Protein AF-A0A2V6NKE5-F1 (afdb_monomer_lite)

pLDDT: mean 87.85, std 10.18, range [39.69, 98.44]

Structure (mmCIF, N/CA/C/O backbone):
data_AF-A0A2V6NKE5-F1
#
_entry.id   AF-A0A2V6NKE5-F1
#
loop_
_atom_site.group_PDB
_atom_site.id
_atom_site.type_symbol
_atom_site.label_atom_id
_atom_site.label_alt_id
_atom_site.label_comp_id
_atom_site.label_asym_id
_atom_site.label_entity_id
_atom_site.label_seq_id
_atom_site.pdbx_PDB_ins_code
_atom_site.Cartn_x
_atom_site.Cartn_y
_atom_site.Cartn_z
_atom_site.occupancy
_atom_site.B_iso_or_equiv
_atom_site.auth_seq_id
_atom_site.auth_comp_id
_atom_site.auth_asym_id
_atom_site.auth_atom_id
_atom_site.pdbx_PDB_model_num
ATOM 1 N N . ALA A 1 1 ? -13.909 -12.227 9.741 1.00 86.88 1 ALA A N 1
ATOM 2 C CA . ALA A 1 1 ? -13.977 -10.799 9.384 1.00 86.88 1 ALA A CA 1
ATOM 3 C C . ALA A 1 1 ? -12.825 -10.041 10.037 1.00 86.88 1 ALA A C 1
ATOM 5 O O . ALA A 1 1 ? -11.911 -9.719 9.303 1.00 86.88 1 ALA A O 1
ATOM 6 N N . ILE A 1 2 ? -12.777 -9.923 11.375 1.00 92.81 2 ILE A N 1
ATOM 7 C CA . ILE A 1 2 ? -11.718 -9.207 12.128 1.00 92.81 2 ILE A CA 1
ATOM 8 C C . ILE A 1 2 ? -10.295 -9.526 11.644 1.00 92.81 2 ILE A C 1
ATOM 10 O O . ILE A 1 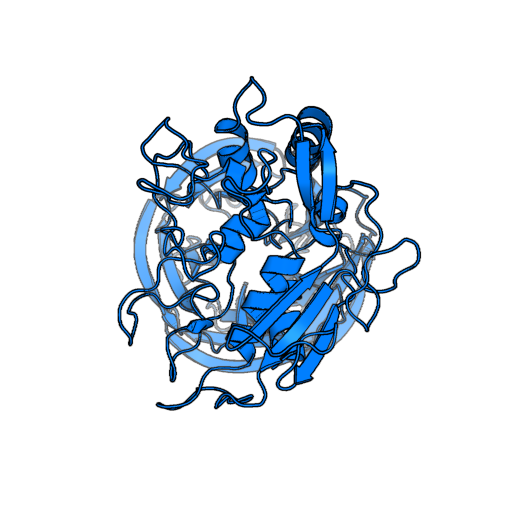2 ? -9.636 -8.656 11.098 1.00 92.81 2 ILE A O 1
ATOM 14 N N . ASN A 1 3 ? -9.848 -10.784 11.737 1.00 86.69 3 ASN A N 1
ATOM 15 C CA . ASN A 1 3 ? -8.477 -11.135 11.332 1.00 86.69 3 ASN A CA 1
ATOM 16 C C . ASN A 1 3 ? -8.177 -10.848 9.849 1.00 86.69 3 ASN A C 1
ATOM 18 O O . ASN A 1 3 ? -7.025 -10.642 9.500 1.00 86.69 3 ASN A O 1
ATOM 22 N N . ARG A 1 4 ? -9.193 -10.860 8.971 1.00 85.94 4 ARG A N 1
ATOM 23 C CA . ARG A 1 4 ? -9.000 -10.526 7.551 1.00 85.94 4 ARG A CA 1
ATOM 24 C C . ARG A 1 4 ? -8.847 -9.019 7.356 1.00 85.94 4 ARG A C 1
ATOM 26 O O . ARG A 1 4 ? -7.975 -8.634 6.597 1.00 85.94 4 ARG A O 1
ATOM 33 N N . ALA A 1 5 ? -9.639 -8.214 8.066 1.00 86.38 5 ALA A N 1
ATOM 34 C CA . ALA A 1 5 ? -9.490 -6.762 8.091 1.00 86.38 5 ALA A CA 1
ATOM 35 C C . ALA A 1 5 ? -8.098 -6.370 8.610 1.00 86.38 5 ALA A C 1
ATOM 37 O O . ALA A 1 5 ? -7.357 -5.693 7.911 1.00 86.38 5 ALA A O 1
ATOM 38 N N . ILE A 1 6 ? -7.687 -6.899 9.771 1.00 84.00 6 ILE A N 1
ATOM 39 C CA . ILE A 1 6 ? -6.354 -6.650 10.351 1.00 84.00 6 ILE A CA 1
ATOM 40 C C . ILE A 1 6 ? -5.241 -7.003 9.356 1.00 84.00 6 ILE A C 1
ATOM 42 O O . ILE A 1 6 ? -4.371 -6.179 9.095 1.00 84.00 6 ILE A O 1
ATOM 46 N N . ALA A 1 7 ? -5.310 -8.185 8.734 1.00 73.38 7 ALA A N 1
ATOM 47 C CA . ALA A 1 7 ? -4.312 -8.610 7.755 1.00 73.38 7 ALA A CA 1
ATOM 48 C C . ALA A 1 7 ? -4.237 -7.692 6.520 1.00 73.38 7 ALA A C 1
ATOM 50 O O . ALA A 1 7 ? -3.188 -7.617 5.882 1.00 73.38 7 ALA A O 1
ATOM 51 N N . ILE A 1 8 ? -5.327 -7.003 6.160 1.00 76.25 8 ILE A N 1
ATOM 52 C CA . ILE A 1 8 ? -5.303 -6.003 5.090 1.00 76.25 8 ILE A CA 1
ATOM 53 C C . ILE A 1 8 ? -4.469 -4.802 5.541 1.00 76.25 8 ILE A C 1
ATOM 55 O O . ILE A 1 8 ? -3.487 -4.504 4.863 1.00 76.25 8 ILE A O 1
ATOM 59 N N . PHE A 1 9 ? -4.774 -4.184 6.688 1.00 86.75 9 PHE A N 1
ATOM 60 C CA . PHE A 1 9 ? -3.999 -3.053 7.223 1.00 86.75 9 PHE A CA 1
ATOM 61 C C . PHE A 1 9 ? -2.513 -3.397 7.396 1.00 86.75 9 PHE A C 1
ATOM 63 O O . PHE A 1 9 ? -1.658 -2.679 6.881 1.00 86.75 9 PHE A O 1
ATOM 70 N N . GLU A 1 10 ? -2.198 -4.544 8.006 1.00 81.12 10 GLU A N 1
ATOM 71 C CA . GLU A 1 10 ? -0.815 -5.021 8.193 1.00 81.12 10 GLU A CA 1
ATOM 72 C C . GLU A 1 10 ? -0.072 -5.264 6.866 1.00 81.12 10 GLU A C 1
ATOM 74 O O . GLU A 1 10 ? 1.155 -5.244 6.820 1.00 81.12 10 GLU A O 1
ATOM 79 N N . SER A 1 11 ? -0.797 -5.508 5.769 1.00 71.50 11 SER A N 1
ATOM 80 C CA . SER A 1 11 ? -0.205 -5.666 4.433 1.00 71.50 11 SER A CA 1
ATOM 81 C C . SER A 1 11 ? -0.061 -4.355 3.656 1.00 71.50 11 SER A C 1
ATOM 83 O O . SER A 1 11 ? 0.621 -4.327 2.623 1.00 71.50 11 SER A O 1
ATOM 85 N N . LEU A 1 12 ? -0.762 -3.307 4.092 1.00 75.00 12 LEU A N 1
ATOM 86 C CA . LEU A 1 12 ? -0.821 -2.013 3.424 1.00 75.00 12 LEU A CA 1
ATOM 87 C C . LEU A 1 12 ? 0.135 -1.002 4.024 1.00 75.00 12 LEU A C 1
ATOM 89 O O . LEU A 1 12 ? 0.633 -0.192 3.253 1.00 75.00 12 LEU A O 1
ATOM 93 N N . PHE A 1 13 ? 0.392 -1.062 5.329 1.00 83.88 13 PHE A N 1
ATOM 94 C CA . PHE A 1 13 ? 1.182 -0.075 6.061 1.00 83.88 13 PHE A CA 1
ATOM 95 C C . PHE A 1 13 ? 2.433 -0.707 6.673 1.00 83.88 13 PHE A C 1
ATOM 97 O O . PHE A 1 13 ? 2.442 -1.888 7.025 1.00 83.88 13 PHE A O 1
ATOM 104 N N . SER A 1 14 ? 3.521 0.058 6.732 1.00 79.00 14 SER A N 1
ATOM 105 C CA . SER A 1 14 ? 4.843 -0.414 7.167 1.00 79.00 14 SER A CA 1
ATOM 106 C C . SER A 1 14 ? 5.221 0.012 8.585 1.00 79.00 14 SER A C 1
ATOM 108 O O . SER A 1 14 ? 6.237 -0.452 9.121 1.00 79.00 14 SER A O 1
ATOM 110 N N . ASP A 1 15 ? 4.380 0.835 9.207 1.00 83.19 15 ASP A N 1
ATOM 111 C CA . ASP A 1 15 ? 4.532 1.338 10.563 1.00 83.19 15 ASP A CA 1
ATOM 112 C C . ASP A 1 15 ? 4.634 0.199 11.567 1.00 83.19 15 ASP A C 1
ATOM 114 O O . ASP A 1 15 ? 3.792 -0.698 11.651 1.00 83.19 15 ASP A O 1
ATOM 118 N N . ARG A 1 16 ? 5.672 0.247 12.401 1.00 77.56 16 ARG A N 1
ATOM 119 C CA . ARG A 1 16 ? 5.875 -0.743 13.466 1.00 77.56 16 ARG A CA 1
ATOM 120 C C . ARG A 1 16 ? 5.116 -0.345 14.722 1.00 77.56 16 ARG A C 1
ATOM 122 O O . ARG A 1 16 ? 5.714 -0.170 15.785 1.00 77.56 16 ARG A O 1
ATOM 129 N N . LEU A 1 17 ? 3.801 -0.215 14.592 1.00 86.19 17 LEU A N 1
ATOM 130 C CA . LEU A 1 17 ? 2.913 0.134 15.689 1.00 86.19 17 LEU A CA 1
ATOM 131 C C . LEU A 1 17 ? 2.082 -1.066 16.148 1.00 86.19 17 LEU A C 1
ATOM 133 O O . LEU A 1 17 ? 1.668 -1.905 15.357 1.00 86.19 17 LEU A O 1
ATOM 137 N N . THR A 1 18 ? 1.788 -1.128 17.444 1.00 92.31 18 THR A N 1
ATOM 138 C CA . THR A 1 18 ? 0.683 -1.946 17.956 1.00 92.31 18 THR A CA 1
ATOM 139 C C . THR A 1 18 ? -0.496 -1.031 18.260 1.00 92.31 18 THR A C 1
ATOM 141 O O . THR A 1 18 ? -0.333 -0.047 18.986 1.00 92.31 18 THR A O 1
ATOM 144 N N . ILE A 1 19 ? -1.671 -1.372 17.725 1.00 97.06 19 ILE A N 1
ATOM 145 C CA . ILE A 1 19 ? -2.940 -0.687 17.997 1.00 97.06 19 ILE A CA 1
ATOM 146 C C . ILE A 1 19 ? -3.881 -1.675 18.702 1.00 97.06 19 ILE A C 1
ATOM 148 O O . ILE A 1 19 ? -4.521 -2.487 18.026 1.00 97.06 19 ILE A O 1
ATOM 152 N N . PRO A 1 20 ? -3.950 -1.717 20.049 1.00 97.69 20 PRO A N 1
ATOM 153 C CA . PRO A 1 20 ? -4.869 -2.618 20.727 1.00 97.69 20 PRO A CA 1
ATOM 154 C C . PRO A 1 20 ? -6.319 -2.147 20.568 1.00 97.69 20 PRO A C 1
ATOM 156 O O . PRO A 1 20 ? -6.712 -1.108 21.098 1.00 97.69 20 PRO A O 1
ATOM 159 N N . ILE A 1 21 ? -7.131 -2.953 19.883 1.00 98.44 21 ILE A N 1
ATOM 160 C CA . ILE A 1 21 ? -8.555 -2.685 19.650 1.00 98.44 21 ILE A CA 1
ATOM 161 C C . ILE A 1 21 ? -9.403 -3.756 20.334 1.00 98.44 21 ILE A C 1
ATOM 163 O O . ILE A 1 21 ? -9.176 -4.958 20.161 1.00 98.44 21 ILE A O 1
ATOM 167 N N . LEU A 1 22 ? -10.412 -3.328 21.093 1.00 98.31 22 LEU A N 1
ATOM 168 C CA . LEU A 1 22 ? -11.413 -4.229 21.659 1.00 98.31 22 LEU A CA 1
ATOM 169 C C . LEU A 1 22 ? -12.600 -4.377 20.699 1.00 98.31 22 LEU A C 1
ATOM 171 O O . LEU A 1 22 ? -13.358 -3.436 20.490 1.00 98.31 22 LEU A O 1
ATOM 175 N N . PHE A 1 23 ? -12.817 -5.580 20.171 1.00 98.19 23 PHE A N 1
ATOM 176 C CA . PHE A 1 23 ? -13.960 -5.863 19.298 1.00 98.19 23 PHE A CA 1
ATOM 177 C C . PHE A 1 23 ? -15.178 -6.360 20.081 1.00 98.19 23 PHE A C 1
ATOM 179 O O . PHE A 1 23 ? -15.074 -7.239 20.942 1.00 98.19 23 PHE A O 1
ATOM 186 N N . ARG A 1 24 ? -16.357 -5.836 19.742 1.00 97.69 24 ARG A N 1
ATOM 187 C CA . ARG A 1 24 ? -17.648 -6.150 20.364 1.00 97.69 24 ARG A CA 1
ATOM 188 C C . ARG A 1 24 ? -18.701 -6.434 19.289 1.00 97.69 24 ARG A C 1
ATOM 190 O O . ARG A 1 24 ? -18.679 -5.861 18.204 1.00 97.69 24 ARG A O 1
ATOM 197 N N . TYR A 1 25 ? -19.650 -7.311 19.611 1.00 97.12 25 TYR A N 1
ATOM 198 C CA . TYR A 1 25 ? -20.844 -7.571 18.801 1.00 97.12 25 TYR A CA 1
ATOM 199 C C . TYR A 1 25 ? -22.067 -7.479 19.709 1.00 97.12 25 TYR A C 1
ATOM 201 O O . TYR A 1 25 ? -22.295 -8.350 20.551 1.00 97.12 25 TYR A O 1
ATOM 209 N N . SER A 1 26 ? -22.786 -6.365 19.629 1.00 97.06 26 SER A N 1
ATOM 210 C CA . SER A 1 26 ? -23.726 -5.930 20.666 1.00 97.06 26 SER A CA 1
ATOM 211 C C . SER A 1 26 ? -24.742 -4.959 20.078 1.00 97.06 26 SER A C 1
ATOM 213 O O . SER A 1 26 ? -24.429 -4.274 19.121 1.00 97.06 26 SER A O 1
ATOM 215 N N . THR A 1 27 ? -25.927 -4.832 20.674 1.00 96.88 27 THR A N 1
ATOM 216 C CA . THR A 1 27 ? -26.879 -3.750 20.344 1.00 96.88 27 THR A CA 1
ATOM 217 C C . THR A 1 27 ? -26.595 -2.465 21.136 1.00 96.88 27 THR A C 1
ATOM 219 O O . THR A 1 27 ? -27.426 -1.557 21.183 1.00 96.88 27 THR A O 1
ATOM 222 N N . LYS A 1 28 ? -25.479 -2.432 21.873 1.00 96.56 28 LYS A N 1
ATOM 223 C CA . LYS A 1 28 ? -25.107 -1.371 22.813 1.00 96.56 28 LYS A CA 1
ATOM 224 C C . LYS A 1 28 ? -23.633 -0.982 22.702 1.00 96.56 28 LYS A C 1
ATOM 226 O O . LYS A 1 28 ? -22.788 -1.882 22.609 1.00 96.56 28 LYS A O 1
ATOM 231 N N . GLY A 1 29 ? -23.346 0.313 22.838 1.00 94.81 29 GLY A N 1
ATOM 232 C CA . GLY A 1 29 ? -22.008 0.898 22.988 1.00 94.81 29 GLY A CA 1
ATOM 233 C C . GLY A 1 29 ? -21.291 0.416 24.253 1.00 94.81 29 GLY A C 1
ATOM 234 O O . GLY A 1 29 ? -21.854 -0.362 25.043 1.00 94.81 29 GLY A O 1
ATOM 235 N N . ALA A 1 30 ? -20.014 0.760 24.412 1.00 94.38 30 ALA A N 1
ATOM 236 C CA . ALA A 1 30 ? -19.178 0.281 25.517 1.00 94.38 30 ALA A CA 1
ATOM 237 C C . ALA A 1 30 ? -19.674 0.782 26.879 1.00 94.38 30 ALA A C 1
ATOM 239 O O . ALA A 1 30 ? -19.600 0.048 27.869 1.00 94.38 30 ALA A O 1
ATOM 240 N N . ASP A 1 31 ? -20.291 1.960 26.892 1.00 94.12 31 ASP A N 1
ATOM 241 C CA . ASP A 1 31 ? -20.967 2.568 28.041 1.00 94.12 31 ASP A CA 1
ATOM 242 C C . ASP A 1 31 ? -22.332 1.923 28.386 1.00 94.12 31 ASP A C 1
ATOM 244 O O . ASP A 1 31 ? -22.917 2.192 29.438 1.00 94.12 31 ASP A O 1
ATOM 248 N N . GLY A 1 32 ? -22.847 1.040 27.522 1.00 94.19 32 GLY A N 1
ATOM 249 C CA . GLY A 1 32 ? -24.130 0.354 27.681 1.00 94.19 32 GLY A CA 1
ATOM 250 C C . GLY A 1 32 ? -25.349 1.089 27.106 1.00 94.19 32 GLY A C 1
ATOM 251 O O . GLY A 1 32 ? -26.474 0.576 27.253 1.00 94.19 32 GLY A O 1
ATOM 252 N N . SER A 1 33 ? -25.151 2.236 26.453 1.00 94.69 33 SER A N 1
ATOM 253 C CA . SER A 1 33 ? -26.173 2.952 25.681 1.00 94.69 33 SER A CA 1
ATOM 254 C C . SER A 1 33 ? -26.515 2.209 24.376 1.00 94.69 33 SER A C 1
ATOM 256 O O . SER A 1 33 ? -25.712 1.400 23.911 1.00 94.69 33 SER A O 1
ATOM 258 N N . PRO A 1 34 ? -27.721 2.372 23.797 1.00 95.19 34 PRO A N 1
ATOM 259 C CA . PRO A 1 34 ? -28.049 1.791 22.491 1.00 95.19 34 PRO A CA 1
ATOM 260 C C . PRO A 1 34 ? -27.143 2.337 21.380 1.00 95.19 34 PRO A C 1
ATOM 262 O O . PRO A 1 34 ? -26.868 3.532 21.362 1.00 95.19 34 PRO A O 1
ATOM 265 N N . LEU A 1 35 ? -26.736 1.484 20.436 1.00 91.94 35 LEU A N 1
ATOM 266 C CA . LEU A 1 35 ? -25.986 1.936 19.258 1.00 91.94 35 LEU A CA 1
ATOM 267 C C . LEU A 1 35 ? -26.864 2.793 18.337 1.00 91.94 35 LEU A C 1
ATOM 269 O O . LEU A 1 35 ? -28.033 2.470 18.114 1.00 91.94 35 LEU A O 1
ATOM 273 N N . GLY A 1 36 ? -26.281 3.867 17.796 1.00 81.75 36 GLY A N 1
ATOM 274 C CA . GLY A 1 36 ? -26.942 4.773 16.850 1.00 81.75 36 GLY A CA 1
ATOM 275 C C . GLY A 1 36 ? -26.840 4.352 15.379 1.00 81.75 36 GLY A C 1
ATOM 276 O O . GLY A 1 36 ? -27.619 4.841 14.566 1.00 81.75 36 GLY A O 1
ATOM 277 N N . GLY A 1 37 ? -25.922 3.439 15.048 1.00 87.94 37 GLY A N 1
ATOM 278 C CA . GLY A 1 37 ? -25.640 2.984 13.685 1.00 87.94 37 GLY A CA 1
ATOM 279 C C . GLY A 1 37 ? -25.481 1.466 13.575 1.00 87.94 37 GLY A C 1
ATOM 280 O O . GLY A 1 37 ? -25.721 0.720 14.531 1.00 87.94 37 GLY A O 1
ATOM 281 N N . VAL A 1 38 ? -25.078 1.008 12.388 1.00 92.94 38 VAL A N 1
ATOM 282 C CA . VAL A 1 38 ? -24.809 -0.418 12.118 1.00 92.94 38 VAL A CA 1
ATOM 283 C C . VAL A 1 38 ? -23.477 -0.884 12.717 1.00 92.94 38 VAL A C 1
ATOM 285 O O . VAL A 1 38 ? -23.279 -2.073 12.975 1.00 92.94 38 VAL A O 1
ATOM 288 N N . SER A 1 39 ? -22.579 0.054 12.982 1.00 93.62 39 SER A N 1
ATOM 289 C CA . SER A 1 39 ? -21.314 -0.127 13.679 1.00 93.62 39 SER A CA 1
ATOM 290 C C . SER A 1 39 ? -20.897 1.198 14.327 1.00 93.62 39 SER A C 1
ATOM 292 O O . SER A 1 39 ? -21.574 2.211 14.135 1.00 93.62 39 SER A O 1
ATOM 294 N N . GLN A 1 40 ? -19.911 1.144 15.222 1.00 93.44 40 GLN A N 1
ATOM 295 C CA . GLN A 1 40 ? -19.399 2.305 15.945 1.00 93.44 40 GLN A CA 1
ATOM 296 C C . GLN A 1 40 ? -17.964 2.064 16.421 1.00 93.44 40 GLN A C 1
ATOM 298 O O . GLN A 1 40 ? -17.669 1.000 16.992 1.00 93.44 40 GLN A O 1
ATOM 303 N N . SER A 1 41 ? -17.138 3.097 16.303 1.00 94.31 41 SER A N 1
ATOM 304 C CA . SER A 1 41 ? -15.835 3.222 16.923 1.00 94.31 41 SER A CA 1
ATOM 305 C C . SER A 1 41 ? -15.921 4.123 18.165 1.00 94.31 41 SER A C 1
ATOM 307 O O . SER A 1 41 ? -16.665 5.103 18.237 1.00 94.31 41 SER A O 1
ATOM 309 N N . GLU A 1 42 ? -15.198 3.753 19.218 1.00 95.06 42 GLU A N 1
ATOM 310 C CA . GLU A 1 42 ? -15.021 4.582 20.413 1.00 95.06 42 GLU A CA 1
ATOM 311 C C . GLU A 1 42 ? -13.531 4.615 20.741 1.00 95.06 42 GLU A C 1
ATOM 313 O O . GLU A 1 42 ? -12.929 3.563 20.957 1.00 95.06 42 GLU A O 1
ATOM 318 N N . PHE A 1 43 ? -12.920 5.794 20.803 1.00 95.12 43 PHE A N 1
ATOM 319 C CA . PHE A 1 43 ? -11.491 5.936 21.079 1.00 95.12 43 PHE A CA 1
ATOM 320 C C . PHE A 1 43 ? -11.185 7.191 21.894 1.00 95.12 43 PHE A C 1
ATOM 322 O O . PHE A 1 43 ? -11.964 8.143 21.959 1.00 95.12 43 PHE A O 1
ATOM 329 N N . ALA A 1 44 ? -10.032 7.175 22.559 1.00 92.56 44 ALA A N 1
ATOM 330 C CA . ALA A 1 44 ? -9.531 8.342 23.268 1.00 92.56 44 ALA A CA 1
ATOM 331 C C . ALA A 1 44 ? -8.861 9.308 22.289 1.00 92.56 44 ALA A C 1
ATOM 333 O O . ALA A 1 44 ? -8.063 8.891 21.444 1.00 92.56 44 ALA A O 1
ATOM 334 N N . VAL A 1 45 ? -9.137 10.598 22.466 1.00 91.94 45 VAL A N 1
ATOM 335 C CA . VAL A 1 45 ? -8.475 11.668 21.723 1.00 91.94 45 VAL A CA 1
ATOM 336 C C . VAL A 1 45 ? -7.544 12.476 22.617 1.00 91.94 45 VAL A C 1
ATOM 338 O O . VAL A 1 45 ? -7.790 12.649 23.813 1.00 91.94 45 VAL A O 1
ATOM 341 N N . ILE A 1 46 ? -6.460 12.965 22.028 1.00 93.62 46 ILE A N 1
ATOM 342 C CA . ILE A 1 46 ? -5.409 13.738 22.684 1.00 93.62 46 ILE A CA 1
ATOM 343 C C . ILE A 1 46 ? -5.214 15.021 21.876 1.00 93.62 46 ILE A C 1
ATOM 345 O O . ILE A 1 46 ? -5.207 14.999 20.649 1.00 93.62 46 ILE A O 1
ATOM 349 N N . SER A 1 47 ? -5.084 16.156 22.556 1.00 94.19 47 SER A N 1
ATOM 350 C CA . SER A 1 47 ? -4.894 17.450 21.897 1.00 94.19 47 SER A CA 1
ATOM 351 C C . SER A 1 47 ? -3.422 17.835 21.886 1.00 94.19 47 SER A C 1
ATOM 353 O O . SER A 1 47 ? -2.784 17.871 22.938 1.00 94.19 47 SER A O 1
ATOM 355 N N . PHE A 1 48 ? -2.917 18.195 20.711 1.00 96.31 48 PHE A N 1
ATOM 356 C CA . PHE A 1 48 ? -1.606 18.815 20.528 1.00 96.31 48 PHE A CA 1
ATOM 357 C C . PHE A 1 48 ? -1.777 20.208 19.956 1.00 96.31 48 PHE A C 1
ATOM 359 O O . PHE A 1 48 ? -2.714 20.455 19.194 1.00 96.31 48 PHE A O 1
ATOM 366 N N . THR A 1 49 ? -0.861 21.124 20.266 1.00 96.81 49 THR A N 1
ATOM 367 C CA . THR A 1 49 ? -0.873 22.416 19.575 1.00 96.81 49 THR A CA 1
ATOM 368 C C . THR A 1 49 ? -0.695 22.194 18.073 1.00 96.81 49 THR A C 1
ATOM 370 O O . THR A 1 49 ? -0.017 21.251 17.652 1.00 96.81 49 THR A O 1
ATOM 373 N N . TRP A 1 50 ? -1.263 23.081 17.252 1.00 95.12 50 TRP A N 1
ATOM 374 C CA . TRP A 1 50 ? -1.111 23.015 15.793 1.00 95.12 50 TRP A CA 1
ATOM 375 C C . TRP A 1 50 ? 0.345 22.777 15.370 1.00 95.12 50 TRP A C 1
ATOM 377 O O . TRP A 1 50 ? 0.637 21.896 14.569 1.00 95.12 50 TRP A O 1
ATOM 387 N N . SER A 1 51 ? 1.278 23.538 15.945 1.00 95.81 51 SER A N 1
ATOM 388 C CA . SER A 1 51 ? 2.696 23.443 15.599 1.00 95.81 51 SER A CA 1
ATOM 389 C C . SER A 1 51 ? 3.319 22.101 15.980 1.00 95.81 51 SER A C 1
ATOM 391 O O . SER A 1 51 ? 4.134 21.593 15.219 1.00 95.81 51 SER A O 1
ATOM 393 N N . GLU A 1 52 ? 2.973 21.524 17.133 1.00 96.88 52 GLU A N 1
ATOM 394 C CA . GLU A 1 52 ? 3.493 20.211 17.544 1.00 96.88 52 GLU A CA 1
ATOM 395 C C . GLU A 1 52 ? 3.039 19.120 16.577 1.00 96.88 52 GLU A C 1
ATOM 397 O O . GLU A 1 52 ? 3.877 18.385 16.056 1.00 96.88 52 GLU A O 1
ATOM 402 N N . TYR A 1 53 ? 1.738 19.075 16.279 1.00 96.38 53 TYR A N 1
ATOM 403 C CA . TYR A 1 53 ? 1.176 18.076 15.376 1.00 96.38 53 TYR A CA 1
ATOM 404 C C . TYR A 1 53 ? 1.731 18.207 13.956 1.00 96.38 53 TYR A C 1
ATOM 406 O O . TYR A 1 53 ? 2.240 17.241 13.396 1.00 96.38 53 TYR A O 1
ATOM 414 N N . ILE A 1 54 ? 1.696 19.413 13.380 1.00 96.75 54 ILE A N 1
ATOM 415 C CA . ILE A 1 54 ? 2.162 19.634 12.006 1.00 96.75 54 ILE A CA 1
ATOM 416 C C . ILE A 1 54 ? 3.657 19.343 11.871 1.00 96.75 54 ILE A C 1
ATOM 418 O O . ILE A 1 54 ? 4.070 18.789 10.857 1.00 96.75 54 ILE A O 1
ATOM 422 N N . ASN A 1 55 ? 4.478 19.680 12.870 1.00 94.75 55 ASN A N 1
ATOM 423 C CA . ASN A 1 55 ? 5.903 19.353 12.825 1.00 94.75 55 ASN A CA 1
ATOM 424 C C . ASN A 1 55 ? 6.145 17.839 12.855 1.00 94.75 55 ASN A C 1
ATOM 426 O O . ASN A 1 55 ? 7.021 17.375 12.130 1.00 94.75 55 ASN A O 1
ATOM 430 N N . ALA A 1 56 ? 5.385 17.091 13.659 1.00 94.50 56 ALA A N 1
ATOM 431 C CA . ALA A 1 56 ? 5.463 15.634 13.706 1.00 94.50 56 ALA A CA 1
ATOM 432 C C . ALA A 1 56 ? 5.013 15.006 12.377 1.00 94.50 56 ALA A C 1
ATOM 434 O O . ALA A 1 56 ? 5.788 14.285 11.760 1.00 94.50 56 ALA A O 1
ATOM 435 N N . LEU A 1 57 ? 3.844 15.398 11.859 1.00 95.50 57 LEU A N 1
ATOM 436 C CA . LEU A 1 57 ? 3.319 14.920 10.573 1.00 95.50 57 LEU A CA 1
ATOM 437 C C . LEU A 1 57 ? 4.276 15.203 9.398 1.00 95.50 57 LEU A C 1
ATOM 439 O O . LEU A 1 57 ? 4.485 14.377 8.513 1.00 95.50 57 LEU A O 1
ATOM 443 N N . VAL A 1 58 ? 4.899 16.384 9.386 1.00 90.25 58 VAL A N 1
ATOM 444 C CA . VAL A 1 58 ? 5.883 16.767 8.361 1.00 90.25 58 VAL A CA 1
ATOM 445 C C . VAL A 1 58 ? 7.200 16.000 8.492 1.00 90.25 58 VAL A C 1
ATOM 447 O O . VAL A 1 58 ? 7.877 15.788 7.482 1.00 90.25 58 VAL A O 1
ATOM 450 N N . ALA A 1 59 ? 7.606 15.660 9.716 1.00 80.88 59 ALA A N 1
ATOM 451 C CA . ALA A 1 59 ? 8.807 14.869 9.967 1.00 80.88 59 ALA A CA 1
ATOM 452 C C . ALA A 1 59 ? 8.616 13.403 9.566 1.00 80.88 59 ALA A C 1
ATOM 454 O O . ALA A 1 59 ? 9.580 12.775 9.135 1.00 80.88 59 ALA A O 1
ATOM 455 N N . ASP A 1 60 ? 7.387 12.915 9.693 1.00 86.69 60 ASP A N 1
ATOM 456 C CA . ASP A 1 60 ? 6.978 11.563 9.345 1.00 86.69 60 ASP A CA 1
ATOM 457 C C . ASP A 1 60 ? 6.846 11.349 7.828 1.00 86.69 60 ASP A C 1
ATOM 459 O O . ASP A 1 60 ? 7.252 10.320 7.325 1.00 86.69 60 ASP A O 1
ATOM 463 N N . SER A 1 61 ? 6.423 12.370 7.072 1.00 80.56 61 SER A N 1
ATOM 464 C CA . SER A 1 61 ? 6.204 12.317 5.612 1.00 80.56 61 SER A CA 1
ATOM 465 C C . SER A 1 61 ? 7.283 11.556 4.802 1.00 80.56 61 SER A C 1
ATOM 467 O O . SER A 1 61 ? 8.362 12.106 4.526 1.00 80.56 61 SER A O 1
ATOM 469 N N . THR A 1 62 ? 6.971 10.351 4.310 1.00 71.12 62 THR A N 1
ATOM 470 C CA . THR A 1 62 ? 7.883 9.527 3.488 1.00 71.12 62 THR A CA 1
ATOM 471 C C . THR A 1 62 ? 7.385 9.288 2.061 1.00 71.12 62 THR A C 1
ATOM 473 O O . THR A 1 62 ? 8.188 9.109 1.131 1.00 71.12 62 THR A O 1
ATOM 476 N N . SER A 1 63 ? 6.071 9.320 1.863 1.00 69.75 63 SER A N 1
ATOM 477 C CA . SER A 1 63 ? 5.384 8.980 0.634 1.00 69.75 63 SER A CA 1
ATOM 478 C C . SER A 1 63 ? 5.203 10.193 -0.275 1.00 69.75 63 SER A C 1
ATOM 480 O O . SER A 1 63 ? 5.372 11.365 0.075 1.00 69.75 63 SER A O 1
ATOM 482 N N . SER A 1 64 ? 4.839 9.924 -1.524 1.00 70.06 64 SER A N 1
ATOM 483 C CA . SER A 1 64 ? 4.530 11.005 -2.443 1.00 70.06 64 SER A CA 1
ATOM 484 C C . SER A 1 64 ? 3.202 11.703 -2.189 1.00 70.06 64 SER A C 1
ATOM 486 O O . SER A 1 64 ? 3.051 12.869 -2.574 1.00 70.06 64 SER A O 1
ATOM 488 N N . ASN A 1 65 ? 2.249 10.998 -1.579 1.00 82.75 65 ASN A N 1
ATOM 489 C CA . ASN A 1 65 ? 1.030 11.641 -1.123 1.00 82.75 65 ASN A CA 1
ATOM 490 C C . ASN A 1 65 ? 1.381 12.600 0.013 1.00 82.75 65 ASN A C 1
ATOM 492 O O . ASN A 1 65 ? 0.917 13.735 -0.037 1.00 82.75 65 ASN A O 1
ATOM 496 N N . ASP A 1 66 ? 2.304 12.236 0.907 1.00 84.25 66 ASP A N 1
ATOM 497 C CA . ASP A 1 66 ? 2.747 13.105 2.003 1.00 84.25 66 ASP A CA 1
ATOM 498 C C . ASP A 1 66 ? 3.405 14.376 1.492 1.00 84.25 66 ASP A C 1
ATOM 500 O O . ASP A 1 66 ? 3.066 15.475 1.921 1.00 84.25 66 ASP A O 1
ATOM 504 N N . PHE A 1 67 ? 4.309 14.268 0.512 1.00 77.31 67 PHE A N 1
ATOM 505 C CA . PHE A 1 67 ? 4.925 15.458 -0.083 1.00 77.31 67 PHE A CA 1
ATOM 506 C C . PHE A 1 67 ? 3.885 16.387 -0.726 1.00 77.31 67 PHE A C 1
ATOM 508 O O . PHE A 1 67 ? 4.030 17.610 -0.660 1.00 77.31 67 PHE A O 1
ATOM 515 N N . THR A 1 68 ? 2.834 15.820 -1.323 1.00 83.44 68 THR A N 1
ATOM 516 C CA . THR A 1 68 ? 1.732 16.581 -1.929 1.00 83.44 68 THR A CA 1
ATOM 517 C C . THR A 1 68 ? 0.864 17.237 -0.850 1.00 83.44 68 THR A C 1
ATOM 519 O O . THR A 1 68 ? 0.674 18.455 -0.869 1.00 83.44 68 THR A O 1
ATOM 522 N N . ALA A 1 69 ? 0.435 16.452 0.140 1.00 91.50 69 ALA A N 1
ATOM 523 C CA . ALA A 1 69 ? -0.332 16.863 1.310 1.00 91.50 69 ALA A CA 1
ATOM 524 C C . ALA A 1 69 ? 0.367 17.994 2.066 1.00 91.50 69 ALA A C 1
ATOM 526 O O . ALA A 1 69 ? -0.202 19.073 2.251 1.00 91.50 69 ALA A O 1
ATOM 527 N N . ARG A 1 70 ? 1.643 17.801 2.402 1.00 90.94 70 ARG A N 1
ATOM 528 C CA . ARG A 1 70 ? 2.504 18.782 3.062 1.00 90.94 70 ARG A CA 1
ATOM 529 C C . ARG A 1 70 ? 2.590 20.093 2.296 1.00 90.94 70 ARG A C 1
ATOM 531 O O . ARG A 1 70 ? 2.543 21.154 2.914 1.00 90.94 70 ARG A O 1
ATOM 538 N N . ALA A 1 71 ? 2.721 20.048 0.971 1.00 86.69 71 ALA A N 1
ATOM 539 C CA . ALA A 1 71 ? 2.779 21.260 0.154 1.00 86.69 71 ALA A CA 1
ATOM 540 C C . ALA A 1 71 ? 1.473 22.073 0.212 1.00 86.69 71 ALA A C 1
ATOM 542 O O . ALA A 1 71 ? 1.487 23.277 -0.041 1.00 86.69 71 ALA A O 1
ATOM 543 N N . SER A 1 72 ? 0.355 21.432 0.564 1.00 93.31 72 SER A N 1
ATOM 544 C CA . SER A 1 72 ? -0.939 22.090 0.733 1.00 93.31 72 SER A CA 1
ATOM 545 C C . SER A 1 72 ? -1.155 22.694 2.128 1.00 93.31 72 SER A C 1
ATOM 547 O O . SER A 1 72 ? -2.073 23.509 2.292 1.00 93.31 72 SER A O 1
ATOM 549 N N . LEU A 1 73 ? -0.357 22.310 3.135 1.00 93.62 73 LEU A N 1
ATOM 550 C CA . LEU A 1 73 ? -0.516 22.772 4.516 1.00 93.62 73 LEU A CA 1
ATOM 551 C C . LEU A 1 73 ? -0.239 24.285 4.626 1.00 93.62 73 LEU A C 1
ATOM 553 O O . LEU A 1 73 ? 0.735 24.787 4.058 1.00 93.62 73 LEU A O 1
ATOM 557 N N . PRO A 1 74 ? -1.086 25.045 5.343 1.00 89.56 74 PRO A N 1
ATOM 558 C CA . PRO A 1 74 ? -0.928 26.488 5.458 1.00 89.56 74 PRO A CA 1
ATOM 559 C C . PRO A 1 74 ? 0.218 26.860 6.405 1.00 89.56 74 PRO A C 1
ATOM 561 O O . PRO A 1 74 ? 0.504 26.167 7.378 1.00 89.56 74 PRO A O 1
ATOM 564 N N . SER A 1 75 ? 0.841 28.013 6.153 1.00 82.19 75 SER A N 1
ATOM 565 C CA . SER A 1 75 ? 1.877 28.572 7.033 1.00 82.19 75 SER A CA 1
ATOM 566 C C . SER A 1 75 ? 1.319 29.149 8.338 1.00 82.19 75 SER A C 1
ATOM 568 O O . SER A 1 75 ? 2.045 29.250 9.325 1.00 82.19 75 SER A O 1
ATOM 570 N N . SER A 1 76 ? 0.041 29.535 8.353 1.00 89.75 76 SER A N 1
ATOM 571 C CA . SER A 1 76 ? -0.695 29.940 9.551 1.00 89.75 76 SER A CA 1
ATOM 572 C C . SER A 1 76 ? -1.571 28.800 10.056 1.00 89.75 76 SER A C 1
ATOM 574 O O . SER A 1 76 ? -2.209 28.120 9.254 1.00 89.75 76 SER A O 1
ATOM 576 N N . ALA A 1 77 ? -1.657 28.654 11.377 1.00 93.38 77 ALA A N 1
ATOM 577 C CA . ALA A 1 77 ? -2.497 27.649 12.011 1.00 93.38 77 ALA A CA 1
ATOM 578 C C . ALA A 1 77 ? -3.979 27.789 11.622 1.00 93.38 77 ALA A C 1
ATOM 580 O O . ALA A 1 77 ? -4.505 28.904 11.599 1.00 93.38 77 ALA A O 1
ATOM 581 N N . LEU A 1 78 ? -4.641 26.664 11.320 1.00 91.62 78 LEU A N 1
ATOM 582 C CA . LEU A 1 78 ? -6.087 26.629 11.044 1.00 91.62 78 LEU A CA 1
ATOM 583 C C . LEU A 1 78 ? -6.926 26.579 12.329 1.00 91.62 78 LEU A C 1
ATOM 585 O O . LEU A 1 78 ? -8.064 27.040 12.334 1.00 91.62 78 LEU A O 1
ATOM 589 N N . SER A 1 79 ? -6.351 26.054 13.408 1.00 92.56 79 SER A N 1
ATOM 590 C CA . SER A 1 79 ? -6.942 25.937 14.743 1.00 92.56 79 SER A CA 1
ATOM 591 C C . SER A 1 79 ? -5.871 26.129 15.819 1.00 92.56 79 SER A C 1
ATOM 593 O O . SER A 1 79 ? -4.678 26.201 15.514 1.00 92.56 79 SER A O 1
ATOM 595 N N . ALA A 1 80 ? -6.281 26.236 17.086 1.00 93.81 80 ALA A N 1
ATOM 596 C CA . ALA A 1 80 ? -5.331 26.270 18.197 1.00 93.81 80 ALA A CA 1
ATOM 597 C C . ALA A 1 80 ? -4.649 24.906 18.367 1.00 93.81 80 ALA A C 1
ATOM 599 O O . ALA A 1 80 ? -3.418 24.829 18.446 1.00 93.81 80 ALA A O 1
ATOM 600 N N . ASN A 1 81 ? -5.455 23.842 18.363 1.00 94.75 81 ASN A N 1
ATOM 601 C CA . ASN A 1 81 ? -4.992 22.473 18.519 1.00 94.75 81 ASN A CA 1
ATOM 602 C C . ASN A 1 81 ? -5.465 21.582 17.370 1.00 94.75 81 ASN A C 1
ATOM 604 O O . ASN A 1 81 ? -6.429 21.890 16.660 1.00 94.75 81 ASN A O 1
ATOM 608 N N . VAL A 1 82 ? -4.788 20.449 17.233 1.00 94.62 82 VAL A N 1
ATOM 609 C CA . VAL A 1 82 ? -5.262 19.294 16.475 1.00 94.62 82 VAL A CA 1
ATOM 610 C C . VAL A 1 82 ? -5.578 18.184 17.474 1.00 94.62 82 VAL A C 1
ATOM 612 O O . VAL A 1 82 ? -4.794 17.911 18.388 1.00 94.62 82 VAL A O 1
ATOM 615 N N . VAL A 1 83 ? -6.761 17.596 17.332 1.00 94.25 83 VAL A N 1
ATOM 616 C CA . VAL A 1 83 ? -7.287 16.526 18.180 1.00 94.25 83 VAL A CA 1
ATOM 617 C C . VAL A 1 83 ? -7.036 15.207 17.470 1.00 94.25 83 VAL A C 1
ATOM 619 O O . VAL A 1 83 ? -7.617 14.944 16.425 1.00 94.25 83 VAL A O 1
ATOM 622 N N . VAL A 1 84 ? -6.148 14.390 18.024 1.00 94.62 84 VAL A N 1
ATOM 623 C CA . VAL A 1 84 ? -5.671 13.154 17.395 1.00 94.62 84 VAL A CA 1
ATOM 624 C C . VAL A 1 84 ? -6.165 11.944 18.167 1.00 94.62 84 VAL A C 1
ATOM 626 O O . VAL A 1 84 ? -6.253 11.991 19.396 1.00 94.62 84 VAL A O 1
ATOM 629 N N . SER A 1 85 ? -6.447 10.839 17.478 1.00 95.69 85 SER A N 1
ATOM 630 C CA . SER A 1 85 ? -6.582 9.556 18.162 1.00 95.69 85 SER A CA 1
ATOM 631 C C . SER A 1 85 ? -5.230 9.138 18.751 1.00 95.69 85 SER A C 1
ATOM 633 O O . SER A 1 85 ? -4.160 9.553 18.290 1.00 95.69 85 SER A O 1
ATOM 635 N N . SER A 1 86 ? -5.270 8.296 19.783 1.00 95.19 86 SER A N 1
ATOM 636 C CA . SER A 1 86 ? -4.051 7.735 20.372 1.00 95.19 86 SER A CA 1
ATOM 637 C C . SER A 1 86 ? -3.197 6.979 19.338 1.00 95.19 86 SER A C 1
ATOM 639 O O . SER A 1 86 ? -1.977 7.116 19.315 1.00 95.19 86 SER A O 1
ATOM 641 N N . ALA A 1 87 ? -3.828 6.238 18.423 1.00 96.75 87 ALA A N 1
ATOM 642 C CA . ALA A 1 87 ? -3.115 5.525 17.370 1.00 96.75 87 ALA A CA 1
ATOM 643 C C . ALA A 1 87 ? -2.470 6.477 16.344 1.00 96.75 87 ALA A C 1
ATOM 645 O O . ALA A 1 87 ? -1.309 6.254 15.994 1.00 96.75 87 ALA A O 1
ATOM 646 N N . ASN A 1 88 ? -3.167 7.545 15.921 1.00 97.06 88 ASN A N 1
ATOM 647 C CA . ASN A 1 88 ? -2.633 8.519 14.965 1.00 97.06 88 ASN A CA 1
ATOM 648 C C . ASN A 1 88 ? -1.400 9.228 15.516 1.00 97.06 88 ASN A C 1
ATOM 650 O O . ASN A 1 88 ? -0.389 9.344 14.832 1.00 97.06 88 ASN A O 1
ATOM 654 N N . GLY A 1 89 ? -1.476 9.682 16.772 1.00 96.25 89 GLY A N 1
ATOM 655 C CA . GLY A 1 89 ? -0.361 10.372 17.407 1.00 96.25 89 GLY A CA 1
ATOM 656 C C . GLY A 1 89 ? 0.909 9.523 17.389 1.00 96.25 89 GLY A C 1
ATOM 657 O O . GLY A 1 89 ? 1.975 10.032 17.051 1.00 96.25 89 GLY A O 1
ATOM 658 N N . ARG A 1 90 ? 0.809 8.221 17.686 1.00 94.88 90 ARG A N 1
ATOM 659 C CA . ARG A 1 90 ? 1.988 7.349 17.682 1.00 94.88 90 ARG A CA 1
ATOM 660 C C . ARG A 1 90 ? 2.494 7.027 16.283 1.00 94.88 90 ARG A C 1
ATOM 662 O O . ARG A 1 90 ? 3.689 6.776 16.165 1.00 94.88 90 ARG A O 1
ATOM 669 N N . ALA A 1 91 ? 1.622 7.017 15.274 1.00 95.19 91 ALA A N 1
ATOM 670 C CA . ALA A 1 91 ? 2.016 6.807 13.882 1.00 95.19 91 ALA A CA 1
ATOM 671 C C . ALA A 1 91 ? 3.056 7.862 13.463 1.00 95.19 91 ALA A C 1
ATOM 673 O O . ALA A 1 91 ? 4.164 7.514 13.089 1.00 95.19 91 ALA A O 1
ATOM 674 N N . ILE A 1 92 ? 2.797 9.133 13.790 1.00 94.81 92 ILE A N 1
ATOM 675 C CA . ILE A 1 92 ? 3.717 10.260 13.540 1.00 94.81 92 ILE A CA 1
ATOM 676 C C . ILE A 1 92 ? 4.765 10.495 14.650 1.00 94.81 92 ILE A C 1
ATOM 678 O O . ILE A 1 92 ? 5.356 11.574 14.756 1.00 94.81 92 ILE A O 1
ATOM 682 N N . GLY A 1 93 ? 4.978 9.521 15.541 1.00 92.00 93 GLY A N 1
ATOM 683 C CA . GLY A 1 93 ? 6.022 9.566 16.571 1.00 92.00 93 GLY A CA 1
ATOM 684 C C . GLY A 1 93 ? 5.732 10.408 17.825 1.00 92.00 93 GLY A C 1
ATOM 685 O O . GLY A 1 93 ? 6.657 10.681 18.595 1.00 92.00 93 GLY A O 1
ATOM 686 N N . LEU A 1 94 ? 4.483 10.814 18.076 1.00 92.88 94 LEU A N 1
ATOM 687 C CA . LEU A 1 94 ? 4.078 11.476 19.325 1.00 92.88 94 LEU A CA 1
ATOM 688 C C . LEU A 1 94 ? 3.799 10.461 20.446 1.00 92.88 94 LEU A C 1
ATOM 690 O O . LEU A 1 94 ? 3.235 9.388 20.225 1.00 92.88 94 LEU A O 1
ATOM 694 N N . ASP A 1 95 ? 4.129 10.830 21.688 1.00 92.75 95 ASP A N 1
ATOM 695 C CA . ASP A 1 95 ? 3.858 10.002 22.871 1.00 92.75 95 ASP A CA 1
ATOM 696 C C . ASP A 1 95 ? 2.372 10.048 23.248 1.00 92.75 95 ASP A C 1
ATOM 698 O O . ASP A 1 95 ? 1.894 10.928 23.965 1.00 92.75 95 ASP A O 1
ATOM 702 N N . THR A 1 96 ? 1.629 9.096 22.700 1.00 94.81 96 THR A N 1
ATOM 703 C CA . THR A 1 96 ? 0.177 8.989 22.828 1.00 94.81 96 THR A CA 1
ATOM 704 C C . THR A 1 96 ? -0.178 7.549 23.183 1.00 94.81 96 THR A C 1
ATOM 706 O O . THR A 1 96 ? -0.466 6.751 22.304 1.00 94.81 96 THR A O 1
ATOM 709 N N . PRO A 1 97 ? -0.088 7.128 24.455 1.00 94.75 97 PRO A N 1
ATOM 710 C CA . PRO A 1 97 ? -0.393 5.750 24.837 1.00 94.75 97 PRO A CA 1
ATOM 711 C C . PRO A 1 97 ? -1.897 5.440 24.721 1.00 94.75 97 PRO A C 1
ATOM 713 O O . PRO A 1 97 ? -2.712 6.373 24.719 1.00 94.75 97 PRO A O 1
ATOM 716 N N . PRO A 1 98 ? -2.283 4.148 24.672 1.00 96.88 98 PRO A N 1
ATOM 717 C CA . PRO A 1 98 ? -3.682 3.727 24.711 1.00 96.88 98 PRO A CA 1
ATOM 718 C C . PRO A 1 98 ? -4.461 4.398 25.854 1.00 96.88 98 PRO A C 1
ATOM 720 O O . PRO A 1 98 ? -3.913 4.672 26.928 1.00 96.88 98 PRO A O 1
ATOM 723 N N . GLY A 1 99 ? -5.737 4.701 25.609 1.00 96.50 99 GLY A N 1
ATOM 724 C CA . GLY A 1 99 ? -6.487 5.667 26.414 1.00 96.50 99 GLY A CA 1
ATOM 725 C C . GLY A 1 99 ? -7.924 5.288 26.762 1.00 96.50 99 GLY A C 1
ATOM 726 O O . GLY A 1 99 ? -8.545 6.037 27.514 1.00 96.50 99 GLY A O 1
ATOM 727 N N . ILE A 1 100 ? -8.461 4.156 26.285 1.00 97.94 100 ILE A N 1
ATOM 728 C CA . ILE A 1 100 ? -9.855 3.754 26.550 1.00 97.94 100 ILE A CA 1
ATOM 729 C C . ILE A 1 100 ? -9.988 2.386 27.246 1.00 97.94 100 ILE A C 1
ATOM 731 O O . ILE A 1 100 ? -9.342 1.395 26.890 1.00 97.94 100 ILE A O 1
ATOM 735 N N . PHE A 1 101 ? -10.799 2.329 28.305 1.00 98.38 101 PHE A N 1
ATOM 736 C CA . PHE A 1 101 ? -11.133 1.097 29.025 1.00 98.38 101 PHE A CA 1
ATOM 737 C C . PHE A 1 101 ? -12.275 0.351 28.330 1.00 98.38 101 PHE A C 1
ATOM 739 O O . PHE A 1 101 ? -13.082 0.941 27.626 1.00 98.38 101 PHE A O 1
ATOM 746 N N . ALA A 1 102 ? -12.423 -0.949 28.603 1.00 97.50 102 ALA A N 1
ATOM 747 C CA . ALA A 1 102 ? -13.438 -1.805 27.968 1.00 97.50 102 ALA A CA 1
ATOM 748 C C . ALA A 1 102 ? -14.907 -1.350 28.143 1.00 97.50 102 ALA A C 1
ATOM 750 O O . ALA A 1 102 ? -15.791 -1.858 27.457 1.00 97.50 102 ALA A O 1
ATOM 751 N N . ASN A 1 103 ? -15.174 -0.442 29.085 1.00 96.12 103 ASN A N 1
ATOM 752 C CA . ASN A 1 103 ? -16.484 0.160 29.346 1.00 96.12 103 ASN A CA 1
ATOM 753 C C . ASN A 1 103 ? -16.678 1.526 28.650 1.00 96.12 103 ASN A C 1
ATOM 755 O O . ASN A 1 103 ? -17.590 2.256 29.025 1.00 96.12 103 ASN A O 1
ATOM 759 N N . GLY A 1 104 ? -15.783 1.913 27.736 1.00 95.69 104 GLY A N 1
ATOM 760 C CA . GLY A 1 104 ? -15.833 3.184 27.003 1.00 95.69 104 GLY A CA 1
ATOM 761 C C . GLY A 1 104 ? -15.269 4.387 27.764 1.00 95.69 104 GLY A C 1
ATOM 762 O O . GLY A 1 104 ? -15.140 5.470 27.204 1.00 95.69 104 GLY A O 1
ATOM 763 N N . THR A 1 105 ? -14.900 4.239 29.042 1.00 96.88 105 THR A N 1
ATOM 764 C CA . THR A 1 105 ? -14.319 5.362 29.794 1.00 96.88 105 THR A CA 1
ATOM 765 C C . THR A 1 105 ? -12.885 5.647 29.349 1.00 96.88 105 THR A C 1
ATOM 767 O O . THR A 1 105 ? -12.081 4.727 29.201 1.00 96.88 105 THR A O 1
ATOM 770 N N . VAL A 1 106 ? -12.561 6.928 29.160 1.00 96.19 106 VAL A N 1
ATOM 771 C CA . VAL A 1 106 ? -11.220 7.393 28.780 1.00 96.19 106 VAL A CA 1
ATOM 772 C C . VAL A 1 106 ? -10.394 7.704 30.029 1.00 96.19 106 VAL A C 1
ATOM 774 O O . VAL A 1 106 ? -10.879 8.353 30.958 1.00 96.19 106 VAL A O 1
ATOM 777 N N . GLY A 1 107 ? -9.140 7.258 30.067 1.00 93.94 107 GLY A N 1
ATOM 778 C CA . GLY A 1 107 ? -8.240 7.536 31.182 1.00 93.94 107 GLY A CA 1
ATOM 779 C C . GLY A 1 107 ? -6.840 6.950 31.027 1.00 93.94 107 GLY A C 1
ATOM 780 O O . GLY A 1 107 ? -6.596 6.041 30.240 1.00 93.94 107 GLY A O 1
ATOM 781 N N . SER A 1 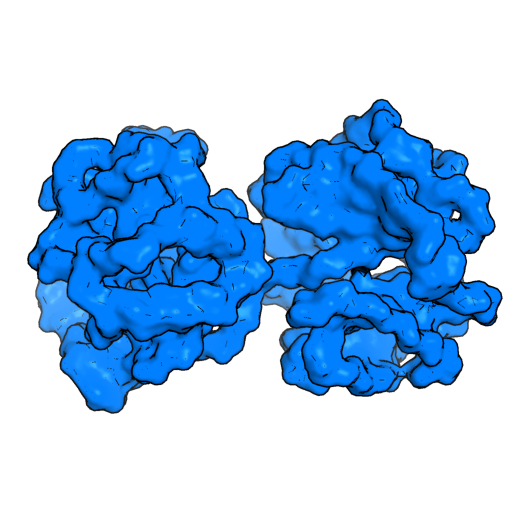108 ? -5.906 7.472 31.822 1.00 93.56 108 SER A N 1
ATOM 782 C CA . SER A 1 108 ? -4.524 6.983 31.855 1.00 93.56 108 SER A CA 1
ATOM 783 C C . SER A 1 108 ? -4.451 5.526 32.335 1.00 93.56 108 SER A C 1
ATOM 785 O O . SER A 1 108 ? -5.137 5.142 33.285 1.00 93.56 108 SER A O 1
ATOM 787 N N . GLY A 1 109 ? -3.599 4.722 31.692 1.00 93.38 109 GLY A N 1
ATOM 788 C CA . GLY A 1 109 ? -3.420 3.297 32.002 1.00 93.38 109 GLY A CA 1
ATOM 789 C C . GLY A 1 109 ? -4.477 2.379 31.384 1.00 93.38 109 GLY A C 1
ATOM 790 O O . GLY A 1 109 ? -4.475 1.175 31.645 1.00 93.38 109 GLY A O 1
ATOM 791 N N . ALA A 1 110 ? -5.378 2.930 30.576 1.00 97.31 110 ALA A N 1
ATOM 792 C CA . ALA A 1 110 ? -6.286 2.151 29.763 1.00 97.31 110 ALA A CA 1
ATOM 793 C C . ALA A 1 110 ? -5.526 1.321 28.705 1.00 97.31 110 ALA A C 1
ATOM 795 O O . ALA A 1 110 ? -4.525 1.792 28.172 1.00 97.31 110 ALA A O 1
ATOM 796 N N . PRO A 1 111 ? -5.958 0.083 28.397 1.00 97.56 111 PRO A N 1
ATOM 797 C CA . PRO A 1 111 ? -5.162 -0.829 27.574 1.00 97.56 111 PRO A CA 1
ATOM 798 C C . PRO A 1 111 ? -5.475 -0.777 26.071 1.00 97.56 111 PRO A C 1
ATOM 800 O O . PRO A 1 111 ? -4.775 -1.443 25.312 1.00 97.56 111 PRO A O 1
ATOM 803 N N . TYR A 1 112 ? -6.515 -0.051 25.644 1.00 98.38 112 TYR A N 1
ATOM 804 C CA . TYR A 1 112 ? -6.968 -0.018 24.250 1.00 98.38 112 TYR A CA 1
ATOM 805 C C . TYR A 1 112 ? -6.845 1.381 23.644 1.00 98.38 112 TYR A C 1
ATOM 807 O O . TYR A 1 112 ? -7.002 2.385 24.345 1.00 98.38 112 TYR A O 1
ATOM 815 N N . ASP A 1 113 ? -6.555 1.448 22.346 1.00 98.00 113 ASP A N 1
ATOM 816 C CA . ASP A 1 113 ? -6.661 2.685 21.564 1.00 98.00 113 ASP A CA 1
ATOM 817 C C . ASP A 1 113 ? -8.101 2.974 21.195 1.00 98.00 113 ASP A C 1
ATOM 819 O O . ASP A 1 113 ? -8.529 4.125 21.229 1.00 98.00 113 ASP A O 1
ATOM 823 N N . GLY A 1 114 ? -8.852 1.915 20.901 1.00 97.75 114 GLY A N 1
ATOM 824 C CA . GLY A 1 114 ? -10.243 2.026 20.531 1.00 97.75 114 GLY A CA 1
ATOM 825 C C . GLY A 1 114 ? -11.036 0.747 20.745 1.00 97.75 114 GLY A C 1
ATOM 826 O O . GLY A 1 114 ? -10.512 -0.328 21.061 1.00 97.75 114 GLY A O 1
ATOM 827 N N . ILE A 1 115 ? -12.339 0.888 20.580 1.00 98.44 115 ILE A N 1
ATOM 828 C CA . ILE A 1 115 ? -13.330 -0.168 20.675 1.00 98.44 115 ILE A CA 1
ATOM 829 C C . ILE A 1 115 ? -14.129 -0.136 19.384 1.00 98.44 115 ILE A C 1
ATOM 831 O O . ILE A 1 115 ? -14.683 0.897 19.034 1.00 98.44 115 ILE A O 1
ATOM 835 N N . VAL A 1 116 ? -14.225 -1.278 18.715 1.00 98.12 116 VAL A N 1
ATOM 836 C CA . VAL A 1 116 ? -15.086 -1.456 17.543 1.00 98.12 116 VAL A CA 1
ATOM 837 C C . VAL A 1 116 ? -16.298 -2.259 17.974 1.00 98.12 116 VAL A C 1
ATOM 839 O O . VAL A 1 116 ? -16.158 -3.396 18.435 1.00 98.12 116 VAL A O 1
ATOM 842 N N . THR A 1 117 ? -17.494 -1.705 17.809 1.00 97.75 117 THR A N 1
ATOM 843 C CA . THR A 1 117 ? -18.747 -2.408 18.087 1.00 97.75 117 THR A CA 1
ATOM 844 C C . THR A 1 117 ? -19.551 -2.579 16.806 1.00 97.75 117 THR A C 1
ATOM 846 O O . THR A 1 117 ? -20.025 -1.610 16.233 1.00 97.75 117 THR A O 1
ATOM 849 N N . ILE A 1 118 ? -19.771 -3.826 16.388 1.00 97.19 118 ILE A N 1
ATOM 850 C CA . ILE A 1 118 ? -20.703 -4.147 15.300 1.00 97.19 118 ILE A CA 1
ATOM 851 C C . ILE A 1 118 ? -22.098 -4.377 15.889 1.00 97.19 118 ILE A C 1
ATOM 853 O O . ILE A 1 118 ? -22.247 -5.141 16.855 1.00 97.19 118 ILE A O 1
ATOM 857 N N . ASN A 1 119 ? -23.118 -3.736 15.313 1.00 96.75 119 ASN A N 1
ATOM 858 C CA . ASN A 1 119 ? -24.475 -3.799 15.833 1.00 96.75 119 ASN A CA 1
ATOM 859 C C . ASN A 1 119 ? -25.104 -5.174 15.590 1.00 96.75 119 ASN A C 1
ATOM 861 O O . ASN A 1 119 ? -25.357 -5.586 14.458 1.00 96.75 119 ASN A O 1
ATOM 865 N N . SER A 1 120 ? -25.384 -5.898 16.673 1.00 96.75 120 SER A N 1
ATOM 866 C CA . SER A 1 120 ? -25.907 -7.262 16.581 1.00 96.75 120 SER A CA 1
ATOM 867 C C . SER A 1 120 ? -27.391 -7.366 16.237 1.00 96.75 120 SER A C 1
ATOM 869 O O . SER A 1 120 ? -27.870 -8.479 16.004 1.00 96.75 120 SER A O 1
ATOM 871 N N . SER A 1 121 ? -28.120 -6.244 16.181 1.00 96.25 121 SER A N 1
ATOM 872 C CA . SER A 1 121 ? -29.490 -6.217 15.654 1.00 96.25 121 SER A CA 1
ATOM 873 C C . SER A 1 121 ? -29.558 -6.102 14.133 1.00 96.25 121 SER A C 1
ATOM 875 O O . SER A 1 121 ? -30.614 -6.383 13.567 1.00 96.25 121 SER A O 1
ATOM 877 N N . ASP A 1 122 ? -28.463 -5.717 13.476 1.00 95.94 122 ASP A N 1
ATOM 878 C CA . ASP A 1 122 ? -28.416 -5.529 12.029 1.00 95.94 122 ASP A CA 1
ATOM 879 C C . ASP A 1 122 ? -27.978 -6.803 11.290 1.00 95.94 122 ASP A C 1
ATOM 881 O O . ASP A 1 122 ? -27.232 -7.635 11.821 1.00 95.94 122 ASP A O 1
ATOM 885 N N . PRO A 1 123 ? -28.450 -7.010 10.047 1.00 95.94 123 PRO A N 1
ATOM 886 C CA . PRO A 1 123 ? -28.190 -8.237 9.309 1.00 95.94 123 PRO A CA 1
ATOM 887 C C . PRO A 1 123 ? -26.768 -8.242 8.732 1.00 95.94 123 PRO A C 1
ATOM 889 O O . PRO A 1 123 ? -26.556 -7.902 7.572 1.00 95.94 123 PRO A O 1
ATOM 892 N N . PHE A 1 124 ? -25.782 -8.675 9.513 1.00 96.38 124 PHE A N 1
ATOM 893 C CA . PHE A 1 124 ? -24.398 -8.817 9.054 1.00 96.38 124 PHE A CA 1
ATOM 894 C C . PHE A 1 124 ? -24.072 -10.217 8.520 1.00 96.38 124 PHE A C 1
ATOM 896 O O . PHE A 1 124 ? -24.496 -11.241 9.062 1.00 96.38 124 PHE A O 1
ATOM 903 N N . LEU A 1 125 ? -23.237 -10.271 7.480 1.00 95.88 125 LEU A N 1
ATOM 904 C CA . LEU A 1 125 ? -22.525 -11.476 7.063 1.00 95.88 125 LEU A CA 1
ATOM 905 C C . LEU A 1 125 ? -21.036 -11.347 7.357 1.00 95.88 125 LEU A C 1
ATOM 907 O O . LEU A 1 125 ? -20.367 -10.409 6.941 1.00 95.88 125 LEU A O 1
ATOM 911 N N . PHE A 1 126 ? -20.500 -12.356 8.038 1.00 94.31 126 PHE A N 1
ATOM 912 C CA . PHE A 1 126 ? -19.079 -12.433 8.390 1.00 94.31 126 PHE A CA 1
ATOM 913 C C . PHE A 1 126 ? -18.235 -13.164 7.341 1.00 94.31 126 PHE A C 1
ATOM 915 O O . PHE A 1 126 ? -17.009 -13.236 7.469 1.00 94.31 126 PHE A O 1
ATOM 922 N N . ASN A 1 127 ? -18.882 -13.703 6.307 1.00 85.25 127 ASN A N 1
ATOM 923 C CA . ASN A 1 127 ? -18.267 -14.372 5.169 1.00 85.25 127 ASN A CA 1
ATOM 924 C C . ASN A 1 127 ? -18.656 -13.648 3.884 1.00 85.25 127 ASN A C 1
ATOM 926 O O . ASN A 1 127 ? -19.782 -13.175 3.759 1.00 85.25 127 ASN A O 1
ATOM 930 N N . ARG A 1 128 ? -17.720 -13.616 2.937 1.00 85.25 128 ARG A N 1
ATOM 931 C CA . ARG A 1 128 ? -17.881 -12.944 1.651 1.00 85.25 128 ARG A CA 1
ATOM 932 C C . ARG A 1 128 ? -18.115 -13.930 0.503 1.00 85.25 128 ARG A C 1
ATOM 934 O O . ARG A 1 128 ? -17.651 -15.069 0.602 1.00 85.25 128 ARG A O 1
ATOM 941 N N . PRO A 1 129 ? -18.759 -13.483 -0.593 1.00 84.38 129 PRO A N 1
ATOM 942 C CA . PRO A 1 129 ? -19.367 -12.153 -0.767 1.00 84.38 129 PRO A CA 1
ATOM 943 C C . PRO A 1 129 ? -20.658 -11.988 0.062 1.00 84.38 129 PRO A C 1
ATOM 945 O O . PRO A 1 129 ? -21.331 -12.989 0.329 1.00 84.38 129 PRO A O 1
ATOM 948 N N . PRO A 1 130 ? -21.031 -10.759 0.471 1.00 85.75 130 PRO A N 1
ATOM 949 C CA . PRO A 1 130 ? -22.339 -10.519 1.069 1.00 85.75 130 PRO A CA 1
ATOM 950 C C . PRO A 1 130 ? -23.439 -10.732 0.017 1.00 85.75 130 PRO A C 1
ATOM 952 O O . PRO A 1 130 ? -23.233 -10.534 -1.180 1.00 85.75 130 PRO A O 1
ATOM 955 N N . ARG A 1 131 ? -24.635 -11.124 0.459 1.00 89.12 131 ARG A N 1
ATOM 956 C CA . ARG A 1 131 ? -25.835 -11.175 -0.395 1.00 89.12 131 ARG A CA 1
ATOM 957 C C . ARG A 1 131 ? -26.735 -9.977 -0.110 1.00 89.12 131 ARG A C 1
ATOM 959 O O . ARG A 1 131 ? -26.655 -9.385 0.962 1.00 89.12 131 ARG A O 1
ATOM 966 N N . SER A 1 132 ? -27.632 -9.673 -1.047 1.00 91.25 132 SER A N 1
ATOM 967 C CA . SER A 1 132 ? -28.659 -8.640 -0.865 1.00 91.25 132 SER A CA 1
ATOM 968 C C . SER A 1 132 ? -29.404 -8.811 0.468 1.00 91.25 132 SER A C 1
ATOM 970 O O . SER A 1 132 ? -29.727 -9.936 0.861 1.00 91.25 132 SER A O 1
ATOM 972 N N . GLY A 1 133 ? -29.643 -7.698 1.165 1.00 93.56 133 GLY A N 1
ATOM 973 C CA . GLY A 1 133 ? -30.278 -7.673 2.485 1.00 93.56 133 GLY A CA 1
ATOM 974 C C . GLY A 1 133 ? -29.325 -7.850 3.673 1.00 93.56 133 GLY A C 1
ATOM 975 O O . GLY A 1 133 ? -29.795 -7.882 4.805 1.00 93.56 133 GLY A O 1
ATOM 976 N N . PHE A 1 134 ? -28.014 -8.002 3.438 1.00 96.38 134 PHE A N 1
ATOM 977 C CA . PHE A 1 134 ? -27.012 -8.150 4.495 1.00 96.38 134 PHE A CA 1
ATOM 978 C C . PHE A 1 134 ? -25.827 -7.202 4.304 1.00 96.38 134 PHE A C 1
ATOM 980 O O . PHE A 1 134 ? -25.317 -7.069 3.192 1.00 96.38 134 PHE A O 1
ATOM 987 N N . PHE A 1 135 ? -25.356 -6.590 5.386 1.00 96.56 135 PHE A N 1
ATOM 988 C CA . PHE A 1 135 ? -24.108 -5.829 5.417 1.00 96.56 135 PHE A CA 1
ATOM 989 C C . PHE A 1 135 ? -22.893 -6.763 5.423 1.00 96.56 135 PHE A C 1
ATOM 991 O O . PHE A 1 135 ? -22.947 -7.871 5.971 1.00 96.56 135 PHE A O 1
ATOM 998 N N . ASP A 1 136 ? -21.784 -6.320 4.835 1.00 96.12 136 ASP A N 1
ATOM 999 C CA . ASP A 1 136 ? -20.505 -7.012 4.958 1.00 96.12 136 ASP A CA 1
ATOM 1000 C C . ASP A 1 136 ? -19.816 -6.623 6.267 1.00 96.12 136 ASP A C 1
ATOM 1002 O O . ASP A 1 136 ? -19.381 -5.488 6.445 1.00 96.12 136 ASP A O 1
ATOM 1006 N N . ALA A 1 137 ? -19.689 -7.578 7.190 1.00 96.38 137 ALA A N 1
ATOM 1007 C CA . ALA A 1 137 ? -19.087 -7.299 8.490 1.00 96.38 137 ALA A CA 1
ATOM 1008 C C . ALA A 1 137 ? -17.606 -6.933 8.377 1.00 96.38 137 ALA A C 1
ATOM 1010 O O . ALA A 1 137 ? -17.083 -6.273 9.261 1.00 96.38 137 ALA A O 1
ATOM 1011 N N . GLN A 1 138 ? -16.908 -7.399 7.336 1.00 94.94 138 GLN A N 1
ATOM 1012 C CA . GLN A 1 138 ? -15.499 -7.072 7.173 1.00 94.94 138 GLN A CA 1
ATOM 1013 C C . GLN A 1 138 ? -15.318 -5.610 6.742 1.00 94.94 138 GLN A C 1
ATOM 1015 O O . GLN A 1 138 ? -14.527 -4.933 7.378 1.00 94.94 138 GLN A O 1
ATOM 1020 N N . THR A 1 139 ? -16.092 -5.108 5.776 1.00 95.00 139 THR A N 1
ATOM 1021 C CA . THR A 1 139 ? -16.068 -3.688 5.388 1.00 95.00 139 THR A CA 1
ATOM 1022 C C . THR A 1 139 ? -16.437 -2.788 6.567 1.00 95.00 139 THR A C 1
ATOM 1024 O O . THR A 1 139 ? -15.735 -1.820 6.814 1.00 95.00 139 THR A O 1
ATOM 1027 N N . GLY A 1 140 ? -17.466 -3.144 7.349 1.00 95.75 140 GLY A N 1
ATOM 1028 C CA . GLY A 1 140 ? -17.790 -2.406 8.577 1.00 95.75 140 GLY A CA 1
ATOM 1029 C C . GLY A 1 140 ? -16.652 -2.432 9.601 1.00 95.75 140 GLY A C 1
ATOM 1030 O O . GLY A 1 140 ? -16.344 -1.421 10.198 1.00 95.75 140 GLY A O 1
ATOM 1031 N N . ILE A 1 141 ? -15.961 -3.560 9.778 1.00 97.75 141 ILE A N 1
ATOM 1032 C CA . ILE A 1 141 ? -14.800 -3.611 10.679 1.00 97.75 141 ILE A CA 1
ATOM 1033 C C . ILE A 1 141 ? -13.630 -2.766 10.158 1.00 97.75 141 ILE A C 1
ATOM 1035 O O . ILE A 1 141 ? -12.959 -2.140 10.967 1.00 97.75 141 ILE A O 1
ATOM 1039 N N . GLU A 1 142 ? -13.354 -2.771 8.852 1.00 97.50 142 GLU A N 1
ATOM 1040 C CA . GLU A 1 142 ? -12.294 -1.937 8.269 1.00 97.50 142 GLU A CA 1
ATOM 1041 C C . GLU A 1 142 ? -12.583 -0.448 8.474 1.00 97.50 142 GLU A C 1
ATOM 1043 O O . GLU A 1 142 ? -11.679 0.275 8.876 1.00 97.50 142 GLU A O 1
ATOM 1048 N N . HIS A 1 143 ? -13.847 -0.048 8.314 1.00 96.50 143 HIS A N 1
ATOM 1049 C CA . HIS A 1 143 ? -14.338 1.302 8.585 1.00 96.50 143 HIS A CA 1
ATOM 1050 C C . HIS A 1 143 ? -14.047 1.724 10.025 1.00 96.50 143 HIS A C 1
ATOM 1052 O O . HIS A 1 143 ? -13.307 2.663 10.265 1.00 96.50 143 HIS A O 1
ATOM 1058 N N . GLU A 1 144 ? -14.524 0.969 11.016 1.00 96.88 144 GLU A N 1
ATOM 1059 C CA . GLU A 1 144 ? -14.317 1.379 12.412 1.00 96.88 144 GLU A CA 1
ATOM 1060 C C . GLU A 1 144 ? -12.835 1.321 12.849 1.00 96.88 144 GLU A C 1
ATOM 1062 O O . GLU A 1 144 ? -12.449 1.941 13.839 1.00 96.88 144 GLU A O 1
ATOM 1067 N N . ILE A 1 145 ? -11.993 0.531 12.166 1.00 98.00 145 ILE A N 1
ATOM 1068 C CA . ILE A 1 145 ? -10.546 0.494 12.431 1.00 98.00 145 ILE A CA 1
ATOM 1069 C C . ILE A 1 145 ? -9.870 1.763 11.911 1.00 98.00 145 ILE A C 1
ATOM 1071 O O . ILE A 1 145 ? -9.038 2.320 12.629 1.00 98.00 145 ILE A O 1
ATOM 1075 N N . ASP A 1 146 ? -10.184 2.206 10.691 1.00 96.44 146 ASP A N 1
ATOM 1076 C CA . ASP A 1 146 ? -9.522 3.374 10.103 1.00 96.44 146 ASP A CA 1
ATOM 1077 C C . ASP A 1 146 ? -9.866 4.684 10.847 1.00 96.44 146 ASP A C 1
ATOM 1079 O O . ASP A 1 146 ? -9.006 5.566 10.950 1.00 96.44 146 ASP A O 1
ATOM 1083 N N . GLU A 1 147 ? -11.035 4.753 11.491 1.00 95.88 147 GLU A N 1
ATOM 1084 C CA . GLU A 1 147 ? -11.419 5.850 12.383 1.00 95.88 147 GLU A CA 1
ATOM 1085 C C . GLU A 1 147 ? -10.572 5.880 13.663 1.00 95.88 147 GLU A C 1
ATOM 1087 O O . GLU A 1 147 ? -10.022 6.912 14.052 1.00 95.88 147 GLU A O 1
ATOM 1092 N N . ILE A 1 148 ? -10.384 4.716 14.301 1.00 97.50 148 ILE A N 1
ATOM 1093 C CA . ILE A 1 148 ? -9.483 4.586 15.459 1.00 97.50 148 ILE A CA 1
ATOM 1094 C C . ILE A 1 148 ? -8.055 4.965 15.056 1.00 97.50 148 ILE A C 1
ATOM 1096 O O . ILE A 1 148 ? -7.328 5.571 15.849 1.00 97.50 148 ILE A O 1
ATOM 1100 N N . MET A 1 149 ? -7.646 4.605 13.838 1.00 97.31 149 MET A N 1
ATOM 1101 C CA . MET A 1 149 ? -6.328 4.919 13.303 1.00 97.31 149 MET A CA 1
ATOM 1102 C C . MET A 1 149 ? -6.144 6.419 13.104 1.00 97.31 149 MET A C 1
ATOM 1104 O O . MET A 1 149 ? -5.237 6.961 13.724 1.00 97.31 149 MET A O 1
ATOM 1108 N N . ALA A 1 150 ? -6.963 7.093 12.292 1.00 95.25 150 ALA A N 1
ATOM 1109 C CA . ALA A 1 150 ? -6.846 8.543 12.083 1.00 95.25 150 ALA A CA 1
ATOM 1110 C C . ALA A 1 150 ? -8.027 9.232 11.373 1.00 95.25 150 ALA A C 1
ATOM 1112 O O . ALA A 1 150 ? -8.095 10.465 11.420 1.00 95.25 150 ALA A O 1
ATOM 1113 N N . ILE A 1 151 ? -8.889 8.492 10.667 1.00 93.88 151 ILE A N 1
ATOM 1114 C CA . ILE A 1 151 ? -9.990 9.067 9.876 1.00 93.88 151 ILE A CA 1
ATOM 1115 C C . ILE A 1 151 ? -11.066 9.624 10.820 1.00 93.88 151 ILE A C 1
ATOM 1117 O O . ILE A 1 151 ? -11.303 9.079 11.894 1.00 93.88 151 ILE A O 1
ATOM 1121 N N . GLY A 1 152 ? -11.670 10.760 10.473 1.00 88.69 152 GLY A N 1
ATOM 1122 C CA . GLY A 1 152 ? -12.653 11.416 11.331 1.00 88.69 152 GLY A CA 1
ATOM 1123 C C . GLY A 1 152 ? -12.594 12.936 11.251 1.00 88.69 152 GLY A C 1
ATOM 1124 O O . GLY A 1 152 ? -11.538 13.537 11.035 1.00 88.69 152 GLY A O 1
ATOM 1125 N N . SER A 1 153 ? -13.736 13.581 11.495 1.00 85.44 153 SER A N 1
ATOM 1126 C CA . SER A 1 153 ? -13.887 15.034 11.389 1.00 85.44 153 SER A CA 1
ATOM 1127 C C . SER A 1 153 ? -14.511 15.642 12.642 1.00 85.44 153 SER A C 1
ATOM 1129 O O . SER A 1 153 ? -15.526 15.166 13.145 1.00 85.44 153 SER A O 1
ATOM 1131 N N . SER A 1 154 ? -13.973 16.777 13.098 1.00 81.31 154 SER A N 1
ATOM 1132 C CA . SER A 1 154 ? -14.602 17.621 14.127 1.00 81.31 154 SER A CA 1
ATOM 1133 C C . SER A 1 154 ? -15.232 18.890 13.562 1.00 81.31 154 SER A C 1
ATOM 1135 O O . SER A 1 154 ? -15.602 19.779 14.324 1.00 81.31 154 SER A O 1
ATOM 1137 N N . ALA A 1 155 ? -15.371 19.043 12.245 1.00 72.88 155 ALA A N 1
ATOM 1138 C CA . ALA A 1 155 ? -15.864 20.279 11.640 1.00 72.88 155 ALA A CA 1
ATOM 1139 C C . ALA A 1 155 ? -17.349 20.556 11.982 1.00 72.88 155 ALA A C 1
ATOM 1141 O O . ALA A 1 155 ? -18.215 19.895 11.422 1.00 72.88 155 ALA A O 1
ATOM 1142 N N . PRO A 1 156 ? -17.734 21.567 12.797 1.00 59.84 156 PRO A N 1
ATOM 1143 C CA . PRO A 1 156 ? -16.942 22.536 13.560 1.00 59.84 156 PRO A CA 1
ATOM 1144 C C . PRO A 1 156 ? -17.098 22.371 15.092 1.00 59.84 156 PRO A C 1
ATOM 1146 O O . PRO A 1 156 ? -16.950 23.346 15.828 1.00 59.84 156 PRO A O 1
ATOM 1149 N N . SER A 1 157 ? -17.505 21.192 15.571 1.00 64.06 157 SER A N 1
ATOM 1150 C CA . SER A 1 157 ? -18.022 20.911 16.917 1.00 64.06 157 SER A CA 1
ATOM 1151 C C . SER A 1 157 ? -17.136 21.397 18.073 1.00 64.06 157 SER A C 1
ATOM 1153 O O . SER A 1 157 ? -17.682 21.782 19.107 1.00 64.06 157 SER A O 1
ATOM 1155 N N . SER A 1 158 ? -15.809 21.448 17.914 1.00 65.12 158 SER A N 1
ATOM 1156 C CA . SER A 1 158 ? -14.870 21.852 18.975 1.00 65.12 158 SER A CA 1
ATOM 1157 C C . SER A 1 158 ? -14.026 23.096 18.659 1.00 65.12 158 SER A C 1
ATOM 1159 O O . SER A 1 158 ? -13.358 23.611 19.553 1.00 65.12 158 SER A O 1
ATOM 1161 N N . GLY A 1 159 ? -14.032 23.595 17.416 1.00 80.75 159 GLY A N 1
ATOM 1162 C CA . GLY A 1 159 ? -13.107 24.637 16.936 1.00 80.75 159 GLY A CA 1
ATOM 1163 C C . GLY A 1 159 ? -11.654 24.167 16.745 1.00 80.75 159 GLY A C 1
ATOM 1164 O O . GLY A 1 159 ? -10.907 24.791 15.990 1.00 80.75 159 GLY A O 1
ATOM 1165 N N . ASP A 1 160 ? -11.279 23.054 17.372 1.00 90.31 160 ASP A N 1
ATOM 1166 C CA . ASP A 1 160 ? -10.071 22.296 17.074 1.00 90.31 160 ASP A CA 1
ATOM 1167 C C . ASP A 1 160 ? -10.361 21.279 15.963 1.00 90.31 160 ASP A C 1
ATOM 1169 O O . ASP A 1 160 ? -11.489 20.809 15.814 1.00 90.31 160 ASP A O 1
ATOM 1173 N N . LEU A 1 161 ? -9.352 20.966 15.154 1.00 92.19 161 LEU A N 1
ATOM 1174 C CA . LEU A 1 161 ? -9.498 20.116 13.968 1.00 92.19 161 LEU A CA 1
ATOM 1175 C C . LEU A 1 161 ? -9.037 18.688 14.247 1.00 92.19 161 LEU A C 1
ATOM 1177 O O . LEU A 1 161 ? -8.088 18.497 15.007 1.00 92.19 161 LEU A O 1
ATOM 1181 N N . HIS A 1 162 ? -9.650 17.705 13.591 1.00 93.75 162 HIS A N 1
ATOM 1182 C CA . HIS A 1 162 ? -9.064 16.372 13.460 1.00 93.75 162 HIS A CA 1
ATOM 1183 C C . HIS A 1 162 ? -8.061 16.327 12.294 1.00 93.75 162 HIS A C 1
ATOM 1185 O O . HIS A 1 162 ? -8.120 17.174 11.399 1.00 93.75 162 HIS A O 1
ATOM 1191 N N . PRO A 1 163 ? -7.142 15.345 12.282 1.00 95.06 163 PRO A N 1
ATOM 1192 C CA . PRO A 1 163 ? -6.200 15.094 11.193 1.00 95.06 163 PRO A CA 1
ATOM 1193 C C . PRO A 1 163 ? -6.796 15.195 9.777 1.00 95.06 163 PRO A C 1
ATOM 1195 O O . PRO A 1 163 ? -6.266 15.926 8.939 1.00 95.06 163 PRO A O 1
ATOM 1198 N N . GLU A 1 164 ? -7.929 14.537 9.508 1.00 95.00 164 GLU A N 1
ATOM 1199 C CA . GLU A 1 164 ? -8.570 14.552 8.184 1.00 95.00 164 GLU A CA 1
ATOM 1200 C C . GLU A 1 164 ? -9.046 15.957 7.770 1.00 95.00 164 GLU A C 1
ATOM 1202 O O . GLU A 1 164 ? -8.981 16.338 6.596 1.00 95.00 164 GLU A O 1
ATOM 1207 N N . ASP A 1 165 ? -9.462 16.786 8.734 1.00 94.19 165 ASP A N 1
ATOM 1208 C CA . ASP A 1 165 ? -9.986 18.124 8.459 1.00 94.19 165 ASP A CA 1
ATOM 1209 C C . ASP A 1 165 ? -8.948 19.046 7.816 1.00 94.19 165 ASP A C 1
ATOM 1211 O O . ASP A 1 165 ? -9.326 19.964 7.081 1.00 94.19 165 ASP A O 1
ATOM 1215 N N . LEU A 1 166 ? -7.649 18.806 8.033 1.00 94.69 166 LEU A N 1
ATOM 1216 C CA . LEU A 1 166 ? -6.554 19.566 7.412 1.00 94.69 166 LEU A CA 1
ATOM 1217 C C . LEU A 1 166 ? -6.620 19.514 5.874 1.00 94.69 166 LEU A C 1
ATOM 1219 O O . LEU A 1 166 ? -6.166 20.451 5.196 1.00 94.69 166 LEU A O 1
ATOM 1223 N N . PHE A 1 167 ? -7.231 18.453 5.342 1.00 95.75 167 PHE A N 1
ATOM 1224 C CA . PHE A 1 167 ? -7.361 18.134 3.923 1.00 95.75 167 PHE A CA 1
ATOM 1225 C C . PHE A 1 167 ? -8.808 18.242 3.415 1.00 95.75 167 PHE A C 1
ATOM 1227 O O . PHE A 1 167 ? -9.136 17.704 2.359 1.00 95.75 167 PHE A O 1
ATOM 1234 N N . SER A 1 168 ? -9.668 18.980 4.127 1.00 95.00 168 SER A N 1
ATOM 1235 C CA . SER A 1 168 ? -11.049 19.273 3.725 1.00 95.00 168 SER A CA 1
ATOM 1236 C C . SER A 1 168 ? -11.164 20.575 2.918 1.00 95.00 168 SER A C 1
ATOM 1238 O O . SER A 1 168 ? -10.898 21.677 3.416 1.00 95.00 168 SER A O 1
ATOM 1240 N N . TRP A 1 169 ? -11.633 20.471 1.671 1.00 95.44 169 TRP A N 1
ATOM 1241 C CA . TRP A 1 169 ? -11.709 21.576 0.709 1.00 95.44 169 TRP A CA 1
ATOM 1242 C C . TRP A 1 169 ? -13.111 21.798 0.148 1.00 95.44 169 TRP A C 1
ATOM 1244 O O . TRP A 1 169 ? -13.959 20.910 0.137 1.00 95.44 169 TRP A O 1
ATOM 1254 N N . SER A 1 170 ? -13.345 23.015 -0.342 1.00 95.50 170 SER A N 1
ATOM 1255 C CA . SER A 1 170 ? -14.565 23.401 -1.069 1.00 95.50 170 SER A CA 1
ATOM 1256 C C . SER A 1 170 ? -14.289 23.850 -2.505 1.00 95.50 170 SER A C 1
ATOM 1258 O O . SER A 1 170 ? -15.178 23.776 -3.353 1.00 95.50 170 SER A O 1
ATOM 1260 N N . ALA A 1 171 ? -13.061 24.290 -2.779 1.00 94.44 171 ALA A N 1
ATOM 1261 C CA . ALA A 1 171 ? -12.538 24.642 -4.092 1.00 94.44 171 ALA A CA 1
ATOM 1262 C C . ALA A 1 171 ? -10.994 24.644 -4.038 1.00 94.44 171 ALA A C 1
ATOM 1264 O O . ALA A 1 171 ? -10.432 24.694 -2.936 1.00 94.44 171 ALA A O 1
ATOM 1265 N N . PRO A 1 172 ? -10.290 24.669 -5.186 1.00 95.50 172 PRO A N 1
ATOM 1266 C CA . PRO A 1 172 ? -8.842 24.856 -5.207 1.00 95.50 172 PRO A CA 1
ATOM 1267 C C . PRO A 1 172 ? -8.419 26.092 -4.397 1.00 95.50 172 PRO A C 1
ATOM 1269 O O . PRO A 1 172 ? -8.956 27.187 -4.577 1.00 95.50 172 PRO A O 1
ATOM 1272 N N . GLY A 1 173 ? -7.486 25.910 -3.465 1.00 94.12 173 GLY A N 1
ATOM 1273 C CA . GLY A 1 173 ? -6.991 26.954 -2.566 1.00 94.12 173 GLY A CA 1
ATOM 1274 C C . GLY A 1 173 ? -7.957 27.374 -1.450 1.00 94.12 173 GLY A C 1
ATOM 1275 O O . GLY A 1 173 ? -7.602 28.243 -0.658 1.00 94.12 173 GLY A O 1
ATOM 1276 N N . THR A 1 174 ? -9.148 26.767 -1.344 1.00 95.31 174 THR A N 1
ATOM 1277 C CA . THR A 1 174 ? -10.191 27.162 -0.380 1.00 95.31 174 THR A CA 1
ATOM 1278 C C . THR A 1 174 ? -10.651 25.987 0.484 1.00 95.31 174 THR A C 1
ATOM 1280 O O . THR A 1 174 ? -11.386 25.104 0.029 1.00 95.31 174 THR A O 1
ATOM 1283 N N . ARG A 1 175 ? -10.255 25.993 1.762 1.00 93.44 175 ARG A N 1
ATOM 1284 C CA . ARG A 1 175 ? -10.675 24.989 2.751 1.00 93.44 175 ARG A CA 1
ATOM 1285 C C . ARG A 1 175 ? -12.096 25.220 3.258 1.00 93.44 175 ARG A C 1
ATOM 1287 O O . ARG A 1 175 ? -12.595 26.343 3.221 1.00 93.44 175 ARG A O 1
ATOM 1294 N N . ASN A 1 176 ? -12.737 24.161 3.749 1.00 91.69 176 ASN A N 1
ATOM 1295 C CA . ASN A 1 176 ? -14.007 24.258 4.468 1.00 91.69 176 ASN A CA 1
ATOM 1296 C C . ASN A 1 176 ? -14.000 23.334 5.690 1.00 91.69 176 ASN A C 1
ATOM 1298 O O . ASN A 1 176 ? -13.941 22.115 5.543 1.00 91.69 176 ASN A O 1
ATOM 1302 N N . HIS A 1 177 ? -14.095 23.936 6.875 1.00 88.44 177 HIS A N 1
ATOM 1303 C CA . HIS A 1 177 ? -14.137 23.254 8.176 1.00 88.44 177 HIS A CA 1
ATOM 1304 C C . HIS A 1 177 ? -15.466 23.509 8.903 1.00 88.44 177 HIS A C 1
ATOM 1306 O O . HIS A 1 177 ? -15.526 23.546 10.128 1.00 88.44 177 HIS A O 1
ATOM 1312 N N . THR A 1 178 ? -16.537 23.765 8.152 1.00 85.81 178 THR A N 1
ATOM 1313 C CA . THR A 1 178 ? -17.883 23.941 8.707 1.00 85.81 178 THR A CA 1
ATOM 1314 C C . THR A 1 178 ? -18.736 22.713 8.418 1.00 85.81 178 THR A C 1
ATOM 1316 O O . THR A 1 178 ? -18.516 22.024 7.427 1.00 85.81 178 THR A O 1
ATOM 1319 N N . SER A 1 179 ? -19.783 22.485 9.209 1.00 81.88 179 SER A N 1
ATOM 1320 C CA . SER A 1 179 ? -20.775 21.427 8.955 1.00 81.88 179 SER A CA 1
ATOM 1321 C C . SER A 1 179 ? -21.691 21.717 7.753 1.00 81.88 179 SER A C 1
ATOM 1323 O O . SER A 1 179 ? -22.701 21.049 7.560 1.00 81.88 179 SER A O 1
ATOM 1325 N N . SER A 1 180 ? -21.386 22.733 6.939 1.00 82.62 180 SER A N 1
ATOM 1326 C CA . SER A 1 180 ? -22.224 23.189 5.826 1.00 82.62 180 SER A CA 1
ATOM 1327 C C . SER A 1 180 ? -21.386 23.576 4.601 1.00 82.62 180 SER A C 1
ATOM 1329 O O . SER A 1 180 ? -20.158 23.608 4.648 1.00 82.62 180 SER A O 1
ATOM 1331 N N . GLY A 1 181 ? -22.033 23.869 3.472 1.00 85.75 181 GLY A N 1
ATOM 1332 C CA . GLY A 1 181 ? -21.333 24.163 2.212 1.00 85.75 181 GLY A CA 1
ATOM 1333 C C . GLY A 1 181 ? -20.838 22.889 1.530 1.00 85.75 181 GLY A C 1
ATOM 1334 O O . GLY A 1 181 ? -21.346 21.828 1.828 1.00 85.75 181 GLY A O 1
ATOM 1335 N N . THR A 1 182 ? -19.886 22.969 0.600 1.00 89.38 182 THR A N 1
ATOM 1336 C CA . THR A 1 182 ? -19.275 21.782 -0.033 1.00 89.38 182 THR A CA 1
ATOM 1337 C C . THR A 1 182 ? -18.032 21.352 0.737 1.00 89.38 182 THR A C 1
ATOM 1339 O O . THR A 1 182 ? -17.205 22.211 1.054 1.00 89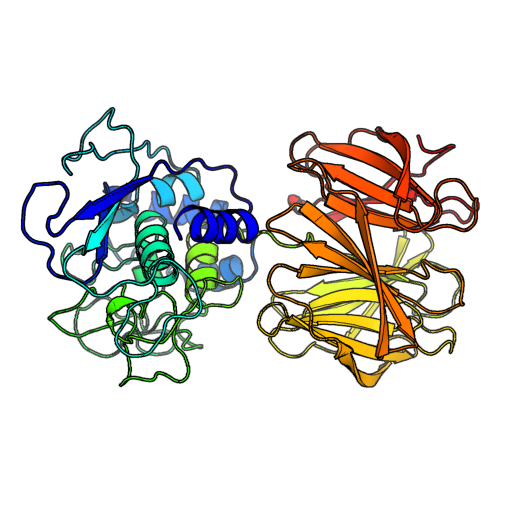.38 182 THR A O 1
ATOM 1342 N N . ARG A 1 183 ? -17.877 20.048 0.991 1.00 92.69 183 ARG A N 1
ATOM 1343 C CA . ARG A 1 183 ? -16.645 19.451 1.525 1.00 92.69 183 ARG A CA 1
ATOM 1344 C C . ARG A 1 183 ? -16.206 18.242 0.711 1.00 92.69 183 ARG A C 1
ATOM 1346 O O . ARG A 1 183 ? -16.996 17.348 0.416 1.00 92.69 183 ARG A O 1
ATOM 1353 N N . TYR A 1 184 ? -14.935 18.218 0.348 1.00 93.44 184 TYR A N 1
ATOM 1354 C CA . TYR A 1 184 ? -14.288 17.055 -0.237 1.00 93.44 184 TYR A CA 1
ATOM 1355 C C . TYR A 1 184 ? -12.856 16.922 0.262 1.00 93.44 184 TYR A C 1
ATOM 1357 O O . TYR A 1 184 ? -12.178 17.923 0.503 1.00 93.44 184 TYR A O 1
ATOM 1365 N N . LEU A 1 185 ? -12.400 15.680 0.371 1.00 95.25 185 LEU A N 1
ATOM 1366 C CA . LEU A 1 185 ? -11.021 15.367 0.686 1.00 95.25 185 LEU A CA 1
ATOM 1367 C C . LEU A 1 185 ? -10.127 15.682 -0.517 1.00 95.25 185 LEU A C 1
ATOM 1369 O O . LEU A 1 185 ? -10.437 15.327 -1.664 1.00 95.25 185 LEU A O 1
ATOM 1373 N N . SER A 1 186 ? -9.008 16.345 -0.253 1.00 93.88 186 SER A N 1
ATOM 1374 C CA . SER A 1 186 ? -7.969 16.605 -1.240 1.00 93.88 186 SER A CA 1
ATOM 1375 C C . SER A 1 186 ? -6.620 16.839 -0.572 1.00 93.88 186 SER A C 1
ATOM 1377 O O . SER A 1 186 ? -6.498 17.635 0.361 1.00 93.88 186 SER A O 1
ATOM 1379 N N . ILE A 1 187 ? -5.592 16.190 -1.112 1.00 93.06 187 ILE A N 1
ATOM 1380 C CA . ILE A 1 187 ? -4.212 16.312 -0.629 1.00 93.06 187 ILE A CA 1
ATOM 1381 C C . ILE A 1 187 ? -3.405 17.353 -1.420 1.00 93.06 187 ILE A C 1
ATOM 1383 O O . ILE A 1 187 ? -2.302 17.704 -1.033 1.00 93.06 187 ILE A O 1
ATOM 1387 N N . ASP A 1 188 ? -3.929 17.877 -2.530 1.00 86.56 188 ASP A N 1
ATOM 1388 C CA . ASP A 1 188 ? -3.194 18.726 -3.483 1.00 86.56 188 ASP A CA 1
ATOM 1389 C C . ASP A 1 188 ? -3.736 20.162 -3.542 1.00 86.56 188 ASP A C 1
ATOM 1391 O O . ASP A 1 188 ? -3.838 20.793 -4.601 1.00 86.56 188 ASP A O 1
ATOM 1395 N N . GLY A 1 189 ? -4.107 20.695 -2.379 1.00 89.88 189 GLY A N 1
ATOM 1396 C CA . GLY A 1 189 ? -4.585 22.070 -2.289 1.00 89.88 189 GLY A CA 1
ATOM 1397 C C . GLY A 1 189 ? -6.023 22.258 -2.774 1.00 89.88 189 GLY A C 1
ATOM 1398 O O . GLY A 1 189 ? -6.379 23.366 -3.170 1.00 89.88 189 GLY A O 1
ATOM 1399 N N . GLY A 1 190 ? -6.836 21.199 -2.813 1.00 88.06 190 GLY A N 1
ATOM 1400 C CA . GLY A 1 190 ? -8.204 21.244 -3.331 1.00 88.06 190 GLY A CA 1
ATOM 1401 C C . GLY A 1 190 ? -8.300 21.094 -4.851 1.00 88.06 190 GLY A C 1
ATOM 1402 O O . GLY A 1 190 ? -9.377 21.336 -5.397 1.00 88.06 190 GLY A O 1
ATOM 1403 N N . THR A 1 191 ? -7.211 20.744 -5.544 1.00 83.88 191 THR A N 1
ATOM 1404 C CA . THR A 1 191 ? -7.168 20.640 -7.014 1.00 83.88 191 THR A CA 1
ATOM 1405 C C . THR A 1 191 ? -7.871 19.376 -7.500 1.00 83.88 191 THR A C 1
ATOM 1407 O O . THR A 1 191 ? -8.739 19.435 -8.373 1.00 83.88 191 THR A O 1
ATOM 1410 N N . SER A 1 192 ? -7.518 18.233 -6.922 1.00 80.88 192 SER A N 1
ATOM 1411 C CA . SER A 1 192 ? -8.227 16.971 -7.085 1.00 80.88 192 SER A CA 1
ATOM 1412 C C . SER A 1 192 ? -9.330 16.847 -6.046 1.00 80.88 192 SER A C 1
ATOM 1414 O O . SER A 1 192 ? -9.238 17.366 -4.938 1.00 80.88 192 SER A O 1
ATOM 1416 N N . ARG A 1 193 ? -10.395 16.140 -6.415 1.00 87.88 193 ARG A N 1
ATOM 1417 C CA . ARG A 1 193 ? -11.484 15.775 -5.513 1.00 87.88 193 ARG A CA 1
ATOM 1418 C C . ARG A 1 193 ? -11.441 14.267 -5.334 1.00 87.88 193 ARG A C 1
ATOM 1420 O O . ARG A 1 193 ? -11.927 13.547 -6.202 1.00 87.88 193 ARG A O 1
ATOM 1427 N N . ILE A 1 194 ? -10.813 13.826 -4.246 1.00 85.12 194 ILE A N 1
ATOM 1428 C CA . ILE A 1 194 ? -10.594 12.409 -3.943 1.00 85.12 194 ILE A CA 1
ATOM 1429 C C . ILE A 1 194 ? -11.927 11.752 -3.580 1.00 85.12 194 ILE A C 1
ATOM 1431 O O . ILE A 1 194 ? -12.367 10.824 -4.254 1.00 85.12 194 ILE A O 1
ATOM 1435 N N . ILE A 1 195 ? -12.606 12.291 -2.567 1.00 91.75 195 ILE A N 1
ATOM 1436 C CA . ILE A 1 195 ? -13.941 11.855 -2.167 1.00 91.75 195 ILE A CA 1
ATOM 1437 C C . ILE A 1 195 ? -14.729 13.015 -1.567 1.00 91.75 195 ILE A C 1
ATOM 1439 O O . ILE A 1 195 ? -14.157 14.002 -1.112 1.00 91.75 195 ILE A O 1
ATOM 1443 N N . VAL A 1 196 ? -16.055 12.929 -1.617 1.00 91.00 196 VAL A N 1
ATOM 1444 C CA . VAL A 1 196 ? -16.943 13.899 -0.970 1.00 91.00 196 VAL A CA 1
ATOM 1445 C C . VAL A 1 196 ? -17.172 13.460 0.460 1.00 91.00 196 VAL A C 1
ATOM 1447 O O . VAL A 1 196 ? -17.590 12.325 0.676 1.00 91.00 196 VAL A O 1
ATOM 1450 N N . LEU A 1 197 ? -16.944 14.367 1.401 1.00 91.69 197 LEU A N 1
ATOM 1451 C CA . LEU A 1 197 ? -17.218 14.106 2.807 1.00 91.69 197 LEU A CA 1
ATOM 1452 C C . LEU A 1 197 ? -18.718 14.229 3.061 1.00 91.69 197 LEU A C 1
ATOM 1454 O O . LEU A 1 197 ? -19.409 15.027 2.416 1.00 91.69 197 LEU A O 1
ATOM 1458 N N . ASN A 1 198 ? -19.227 13.420 3.975 1.00 88.75 198 ASN A N 1
ATOM 1459 C CA . ASN A 1 198 ? -20.607 13.476 4.393 1.00 88.75 198 ASN A CA 1
ATOM 1460 C C . ASN A 1 198 ? -20.889 14.822 5.076 1.00 88.75 198 ASN A C 1
ATOM 1462 O O . ASN A 1 198 ? -20.046 15.421 5.744 1.00 88.75 198 ASN A O 1
ATOM 1466 N N . GLN A 1 199 ? -22.088 15.338 4.827 1.00 84.25 199 GLN A N 1
ATOM 1467 C CA . GLN A 1 199 ? -22.565 16.611 5.371 1.00 84.25 199 GLN A CA 1
ATOM 1468 C C . GLN A 1 199 ? -24.034 16.521 5.793 1.00 84.25 199 GLN A C 1
ATOM 1470 O O . GLN A 1 199 ? -24.688 17.545 6.000 1.00 84.25 199 GLN A O 1
ATOM 1475 N N . ASP A 1 200 ? -24.574 15.304 5.882 1.00 79.56 200 ASP A N 1
ATOM 1476 C CA . ASP A 1 200 ? -25.869 15.089 6.505 1.00 79.56 200 ASP A CA 1
ATOM 1477 C C . ASP A 1 200 ? -25.750 15.397 8.000 1.00 79.56 200 ASP A C 1
ATOM 1479 O O . ASP A 1 200 ? -24.897 14.856 8.695 1.00 79.56 200 ASP A O 1
ATOM 1483 N N . SER A 1 201 ? -26.650 16.240 8.503 1.00 69.88 201 SER A N 1
ATOM 1484 C CA . SER A 1 201 ? -26.788 16.557 9.929 1.00 69.88 201 SER A CA 1
ATOM 1485 C C . SER A 1 201 ? -27.000 15.344 10.846 1.00 69.88 201 SER A C 1
ATOM 1487 O O . SER A 1 201 ? -26.944 15.497 12.064 1.00 69.88 201 SER A O 1
ATOM 1489 N N . THR A 1 202 ? -27.312 14.178 10.279 1.00 67.62 202 THR A N 1
ATOM 1490 C CA . THR A 1 202 ? -27.565 12.924 10.995 1.00 67.62 202 THR A CA 1
ATOM 1491 C C . THR A 1 202 ? -26.438 11.892 10.888 1.00 67.62 202 THR A C 1
ATOM 1493 O O . THR A 1 202 ? -26.544 10.860 11.545 1.00 67.62 202 THR A O 1
ATOM 1496 N N . GLY A 1 203 ? -25.381 12.150 10.107 1.00 68.31 203 GLY A N 1
ATOM 1497 C CA . GLY A 1 203 ? -24.223 11.252 9.977 1.00 68.31 203 GLY A CA 1
ATOM 1498 C C . GLY A 1 203 ? -22.933 11.840 10.554 1.00 68.31 203 GLY A C 1
ATOM 1499 O O . GLY A 1 203 ? -22.910 13.008 10.953 1.00 68.31 203 GLY A O 1
ATOM 1500 N N . ASP A 1 204 ? -21.867 11.037 10.580 1.00 80.31 204 ASP A N 1
ATOM 1501 C CA . ASP A 1 204 ? -20.522 11.524 10.897 1.00 80.31 204 ASP A CA 1
ATOM 1502 C C . ASP A 1 204 ? -20.018 12.405 9.743 1.00 80.31 204 ASP A C 1
ATOM 1504 O O . ASP A 1 204 ? -20.389 12.218 8.586 1.00 80.31 204 ASP A O 1
ATOM 1508 N N . LEU A 1 205 ? -19.216 13.419 10.039 1.00 86.88 205 LEU A N 1
ATOM 1509 C CA . LEU A 1 205 ? -18.634 14.316 9.046 1.00 86.88 205 LEU A CA 1
ATOM 1510 C C . LEU A 1 205 ? -17.265 13.844 8.530 1.00 86.88 205 LEU A C 1
ATOM 1512 O O . LEU A 1 205 ? -16.744 14.476 7.604 1.00 86.88 205 LEU A O 1
ATOM 1516 N N . GLY A 1 206 ? -16.685 12.803 9.139 1.00 85.94 206 GLY A N 1
ATOM 1517 C CA . GLY A 1 206 ? -15.552 12.028 8.618 1.00 85.94 206 GLY A CA 1
ATOM 1518 C C . GLY A 1 206 ? -15.985 10.952 7.617 1.00 85.94 206 GLY A C 1
ATOM 1519 O O . GLY A 1 206 ? -15.244 10.633 6.691 1.00 85.94 206 GLY A O 1
ATOM 1520 N N . ASP A 1 207 ? -17.238 10.493 7.716 1.00 88.88 207 ASP A N 1
ATOM 1521 C CA . ASP A 1 207 ? -17.840 9.581 6.744 1.00 88.88 207 ASP A CA 1
ATOM 1522 C C . ASP A 1 207 ? -17.843 10.160 5.332 1.00 88.88 207 ASP A C 1
ATOM 1524 O O . ASP A 1 207 ? -17.807 11.373 5.098 1.00 88.88 207 ASP A O 1
ATOM 1528 N N . TRP A 1 208 ? -18.003 9.286 4.342 1.00 90.12 208 TRP A N 1
ATOM 1529 C CA . TRP A 1 208 ? -18.115 9.717 2.956 1.00 90.12 208 TRP A CA 1
ATOM 1530 C C . TRP A 1 208 ? -19.559 9.813 2.503 1.00 90.12 208 TRP A C 1
ATOM 1532 O O . TRP A 1 208 ? -20.417 8.988 2.833 1.00 90.12 208 TRP A O 1
ATOM 1542 N N . LEU A 1 209 ? -19.821 10.813 1.661 1.00 86.12 209 LEU A N 1
ATOM 1543 C CA . LEU A 1 209 ? -21.143 11.028 1.105 1.00 86.12 209 LEU A CA 1
ATOM 1544 C C . LEU A 1 209 ? -21.551 9.826 0.249 1.00 86.12 209 LEU A C 1
ATOM 1546 O O . LEU A 1 209 ? -21.060 9.613 -0.862 1.00 86.12 209 LEU A O 1
ATOM 1550 N N . SER A 1 210 ? -22.509 9.078 0.774 1.00 84.06 210 SER A N 1
ATOM 1551 C CA . SER A 1 210 ? -23.045 7.882 0.148 1.00 84.06 210 SER A CA 1
ATOM 1552 C C . SER A 1 210 ? -24.133 8.227 -0.870 1.00 84.06 210 SER A C 1
ATOM 1554 O O . SER A 1 210 ? -25.114 8.906 -0.567 1.00 84.06 210 SER A O 1
ATOM 1556 N N . GLY A 1 211 ? -23.977 7.731 -2.099 1.00 84.44 211 GLY A N 1
ATOM 1557 C CA . GLY A 1 211 ? -25.044 7.731 -3.101 1.00 84.44 211 GLY A CA 1
ATOM 1558 C C . GLY A 1 211 ? -26.100 6.646 -2.830 1.00 84.44 211 GLY A C 1
ATOM 1559 O O . GLY A 1 211 ? -25.927 5.817 -1.933 1.00 84.44 211 GLY A O 1
ATOM 1560 N N . PRO A 1 212 ? -27.187 6.595 -3.621 1.00 89.00 212 PRO A N 1
ATOM 1561 C CA . PRO A 1 212 ? -28.173 5.524 -3.512 1.00 89.00 212 PRO A CA 1
ATOM 1562 C C . PRO A 1 212 ? -27.548 4.158 -3.824 1.00 89.00 212 PRO A C 1
ATOM 1564 O O . PRO A 1 212 ? -26.718 4.033 -4.725 1.00 89.00 212 PRO A O 1
ATOM 1567 N N . CYS A 1 213 ? -27.987 3.126 -3.108 1.00 89.38 213 CYS A N 1
ATOM 1568 C CA . CYS A 1 213 ? -27.530 1.758 -3.328 1.00 89.38 213 CYS A CA 1
ATOM 1569 C C . CYS A 1 213 ? -28.238 1.102 -4.537 1.00 89.38 213 CYS A C 1
ATOM 1571 O O . CYS A 1 213 ? -29.434 1.335 -4.742 1.00 89.38 213 CYS A O 1
ATOM 1573 N N . PRO A 1 214 ? -27.555 0.227 -5.301 1.00 90.62 214 PRO A N 1
ATOM 1574 C CA . PRO A 1 214 ? -26.139 -0.105 -5.172 1.00 90.62 214 PRO A CA 1
ATOM 1575 C C . PRO A 1 214 ? -25.238 1.022 -5.695 1.00 90.62 214 PRO A C 1
ATOM 1577 O O . PRO A 1 214 ? -25.485 1.593 -6.757 1.00 90.62 214 PRO A O 1
ATOM 1580 N N . GLN A 1 215 ? -24.170 1.313 -4.964 1.00 82.25 215 GLN A N 1
ATOM 1581 C CA . GLN A 1 215 ? -23.188 2.323 -5.332 1.00 82.25 215 GLN A CA 1
ATOM 1582 C C . GLN A 1 215 ? -22.185 1.768 -6.346 1.00 82.25 215 GLN A C 1
ATOM 1584 O O . GLN A 1 215 ? -21.633 0.685 -6.159 1.00 82.25 215 GLN A O 1
ATOM 1589 N N . THR A 1 216 ? -21.913 2.531 -7.407 1.00 78.81 216 THR A N 1
ATOM 1590 C CA . THR A 1 216 ? -20.893 2.183 -8.413 1.00 78.81 216 THR A CA 1
ATOM 1591 C C . THR A 1 216 ? -19.483 2.188 -7.824 1.00 78.81 216 THR A C 1
ATOM 1593 O O . THR A 1 216 ? -18.680 1.321 -8.151 1.00 78.81 216 THR A O 1
ATOM 1596 N N . ASN A 1 217 ? -19.204 3.153 -6.946 1.00 76.88 217 ASN A N 1
ATOM 1597 C CA . ASN A 1 217 ? -17.936 3.309 -6.241 1.00 76.88 217 ASN A CA 1
ATOM 1598 C C . ASN A 1 217 ? -18.216 3.162 -4.743 1.00 76.88 217 ASN A C 1
ATOM 1600 O O . ASN A 1 217 ? -18.329 4.154 -4.035 1.00 76.88 217 ASN A O 1
ATOM 1604 N N . PHE A 1 218 ? -18.461 1.925 -4.312 1.00 83.12 218 PHE A N 1
ATOM 1605 C CA . PHE A 1 218 ? -18.661 1.608 -2.903 1.00 83.12 218 PHE A CA 1
ATOM 1606 C C . PHE A 1 218 ? -17.301 1.503 -2.221 1.00 83.12 218 PHE A C 1
ATOM 1608 O O . PHE A 1 218 ? -16.442 0.744 -2.680 1.00 83.12 218 PHE A O 1
ATOM 1615 N N . HIS A 1 219 ? -17.122 2.255 -1.146 1.00 88.88 219 HIS A N 1
ATOM 1616 C CA . HIS A 1 219 ? -15.883 2.303 -0.389 1.00 88.88 219 HIS A CA 1
ATOM 1617 C C . HIS A 1 219 ? -16.092 1.882 1.070 1.00 88.88 219 HIS A C 1
ATOM 1619 O O . HIS A 1 219 ? -17.229 1.691 1.506 1.00 88.88 219 HIS A O 1
ATOM 1625 N N . VAL A 1 220 ? -15.005 1.698 1.822 1.00 93.38 220 VAL A N 1
ATOM 1626 C CA . VAL A 1 220 ? -15.056 1.253 3.223 1.00 93.38 220 VAL A CA 1
ATOM 1627 C C . VAL A 1 220 ? -15.799 2.280 4.071 1.00 93.38 220 VAL A C 1
ATOM 1629 O O . VAL A 1 220 ? -16.724 1.931 4.802 1.00 93.38 220 VAL A O 1
ATOM 1632 N N . GLN A 1 221 ? -15.544 3.561 3.834 1.00 91.75 221 GLN A N 1
ATOM 1633 C CA . GLN A 1 221 ? -16.249 4.677 4.471 1.00 91.75 221 GLN A CA 1
ATOM 1634 C C . GLN A 1 221 ? -17.724 4.840 4.043 1.00 91.75 221 GLN A C 1
ATOM 1636 O O . GLN A 1 221 ? -18.392 5.801 4.405 1.00 91.75 221 GLN A O 1
ATOM 1641 N N . ASN A 1 222 ? -18.281 3.902 3.265 1.00 89.00 222 ASN A N 1
ATOM 1642 C CA . ASN A 1 222 ? -19.715 3.816 2.956 1.00 89.00 222 ASN A CA 1
ATOM 1643 C C . ASN A 1 222 ? -20.407 2.608 3.614 1.00 89.00 222 ASN A C 1
ATOM 1645 O O . ASN A 1 222 ? -21.582 2.346 3.320 1.00 89.00 222 ASN A O 1
ATOM 1649 N N . ALA A 1 223 ? -19.708 1.867 4.487 1.00 89.50 223 ALA A N 1
ATOM 1650 C CA . ALA A 1 223 ? -20.160 0.610 5.095 1.00 89.50 223 ALA A CA 1
ATOM 1651 C C . ALA A 1 223 ? -21.562 0.675 5.729 1.00 89.50 223 ALA A C 1
ATOM 1653 O O . ALA A 1 223 ? -22.266 -0.336 5.776 1.00 89.50 223 ALA A O 1
ATOM 1654 N N . PHE A 1 224 ? -21.990 1.863 6.158 1.00 86.06 224 PHE A N 1
ATOM 1655 C CA . PHE A 1 224 ? -23.254 2.101 6.843 1.00 86.06 224 PHE A CA 1
ATOM 1656 C C . PHE A 1 224 ? -24.508 2.093 5.949 1.00 86.06 224 PHE A C 1
ATOM 1658 O O . PHE A 1 224 ? -25.621 2.034 6.474 1.00 86.06 224 PHE A O 1
ATOM 1665 N N . THR A 1 225 ? -24.381 2.126 4.613 1.00 83.31 225 THR A N 1
ATOM 1666 C CA . THR A 1 225 ? -25.547 2.303 3.716 1.00 83.31 225 THR A CA 1
ATOM 1667 C C . THR A 1 225 ? -25.929 1.079 2.881 1.00 83.31 225 THR A C 1
ATOM 1669 O O . THR A 1 225 ? -27.104 0.701 2.854 1.00 83.31 225 THR A O 1
ATOM 1672 N N . CYS A 1 226 ? -24.982 0.446 2.178 1.00 85.56 226 CYS A N 1
ATOM 1673 C CA . CYS A 1 226 ? -25.312 -0.499 1.104 1.00 85.56 226 CYS A CA 1
ATOM 1674 C C . CYS A 1 226 ? -25.150 -1.976 1.471 1.00 85.56 226 CYS A C 1
ATOM 1676 O O . CYS A 1 226 ? -24.097 -2.590 1.300 1.00 85.56 226 CYS A O 1
ATOM 1678 N N . GLN A 1 227 ? -26.265 -2.595 1.861 1.00 93.94 227 GLN A N 1
ATOM 1679 C CA . GLN A 1 227 ? -26.372 -4.048 1.981 1.00 93.94 227 GLN A CA 1
ATOM 1680 C C . GLN A 1 227 ? -26.118 -4.756 0.639 1.00 93.94 227 GLN A C 1
ATOM 1682 O O . GLN A 1 227 ? -26.592 -4.334 -0.416 1.00 93.94 227 GLN A O 1
ATOM 1687 N N . GLY A 1 228 ? -25.423 -5.892 0.684 1.00 90.25 228 GLY A N 1
ATOM 1688 C CA . GLY A 1 228 ? -25.051 -6.682 -0.489 1.00 90.25 228 GLY A CA 1
ATOM 1689 C C . GLY A 1 228 ? -23.833 -6.155 -1.251 1.00 90.25 228 GLY A C 1
ATOM 1690 O O . GLY A 1 228 ? -23.519 -6.706 -2.305 1.00 90.25 228 GLY A O 1
ATOM 1691 N N . GLN A 1 229 ? -23.145 -5.132 -0.735 1.00 88.56 229 GLN A N 1
ATOM 1692 C CA . GLN A 1 229 ? -21.873 -4.638 -1.263 1.00 88.56 229 GLN A CA 1
ATOM 1693 C C . GLN A 1 229 ? -20.749 -4.837 -0.244 1.00 88.56 229 GLN A C 1
ATOM 1695 O O . GLN A 1 229 ? -20.991 -4.929 0.957 1.00 88.56 229 GLN A O 1
ATOM 1700 N N . ALA A 1 230 ? -19.525 -4.962 -0.747 1.00 89.19 230 ALA A N 1
ATOM 1701 C CA . ALA A 1 230 ? -18.314 -5.058 0.054 1.00 89.19 230 ALA A CA 1
ATOM 1702 C C . ALA A 1 230 ? -17.212 -4.242 -0.621 1.00 89.19 230 ALA A C 1
ATOM 1704 O O . ALA A 1 230 ? -17.128 -4.209 -1.852 1.00 89.19 230 ALA A O 1
ATOM 1705 N N . ALA A 1 231 ? -16.378 -3.624 0.201 1.00 85.88 231 ALA A N 1
ATOM 1706 C CA . ALA A 1 231 ? -15.156 -2.935 -0.177 1.00 85.88 231 ALA A CA 1
ATOM 1707 C C . ALA A 1 231 ? -14.042 -3.322 0.799 1.00 85.88 231 ALA A C 1
ATOM 1709 O O . ALA A 1 231 ? -14.327 -3.749 1.921 1.00 85.88 231 ALA A O 1
ATOM 1710 N N . ASP A 1 232 ? -12.805 -3.171 0.341 1.00 84.88 232 ASP A N 1
ATOM 1711 C CA . ASP A 1 232 ? -11.602 -3.293 1.157 1.00 84.88 232 ASP A CA 1
ATOM 1712 C C . ASP A 1 232 ? -10.774 -2.028 0.990 1.00 84.88 232 ASP A C 1
ATOM 1714 O O . ASP A 1 232 ? -10.731 -1.461 -0.112 1.00 84.88 232 ASP A O 1
ATOM 1718 N N . ILE A 1 233 ? -10.086 -1.626 2.055 1.00 85.88 233 ILE A N 1
ATOM 1719 C CA . ILE A 1 233 ? -9.065 -0.587 1.958 1.00 85.88 233 ILE A CA 1
ATOM 1720 C C . ILE A 1 233 ? -7.932 -1.065 1.036 1.00 85.88 233 ILE A C 1
ATOM 1722 O O . ILE A 1 233 ? -7.570 -2.245 0.986 1.00 85.88 233 ILE A O 1
ATOM 1726 N N . ALA A 1 234 ? -7.364 -0.142 0.263 1.00 74.94 234 ALA A N 1
ATOM 1727 C CA . ALA A 1 234 ? -6.225 -0.398 -0.610 1.00 74.94 234 ALA A CA 1
ATOM 1728 C C . ALA A 1 234 ? -5.324 0.838 -0.685 1.00 74.94 234 ALA A C 1
ATOM 1730 O O . ALA A 1 234 ? -5.798 1.948 -0.496 1.00 74.94 234 ALA A O 1
ATOM 1731 N N . VAL A 1 235 ? -4.051 0.672 -1.067 1.00 72.31 235 VAL A N 1
ATOM 1732 C CA . VAL A 1 235 ? -3.076 1.784 -1.194 1.00 72.31 235 VAL A CA 1
ATOM 1733 C C . VAL A 1 235 ? -3.618 2.968 -2.013 1.00 72.31 235 VAL A C 1
ATOM 1735 O O . VAL A 1 235 ? -3.320 4.117 -1.722 1.00 72.31 235 VAL A O 1
ATOM 1738 N N . GLY A 1 236 ? -4.403 2.691 -3.061 1.00 70.44 236 GLY A N 1
ATOM 1739 C CA . GLY A 1 236 ? -5.013 3.720 -3.908 1.00 70.44 236 GLY A CA 1
ATOM 1740 C C . GLY A 1 236 ? -6.496 3.978 -3.641 1.00 70.44 236 GLY A C 1
ATOM 1741 O O . GLY A 1 236 ? -7.109 4.706 -4.423 1.00 70.44 236 GLY A O 1
ATOM 1742 N N . SER A 1 237 ? -7.096 3.347 -2.624 1.00 83.00 237 SER A N 1
ATOM 1743 C CA . SER A 1 237 ? -8.438 3.723 -2.175 1.00 83.00 237 SER A CA 1
ATOM 1744 C C . SER A 1 237 ? -8.356 5.053 -1.426 1.00 83.00 237 SER A C 1
ATOM 1746 O O . SER A 1 237 ? -7.273 5.421 -0.960 1.00 83.00 237 SER A O 1
ATOM 1748 N N . PRO A 1 238 ? -9.461 5.805 -1.311 1.00 88.50 238 PRO A N 1
ATOM 1749 C CA . PRO A 1 238 ? -9.381 7.067 -0.605 1.00 88.50 238 PRO A CA 1
ATOM 1750 C C . PRO A 1 238 ? -9.012 6.893 0.878 1.00 88.50 238 PRO A C 1
ATOM 1752 O O . PRO A 1 238 ? -8.250 7.712 1.363 1.00 88.50 238 PRO A O 1
ATOM 1755 N N . GLU A 1 239 ? -9.393 5.799 1.552 1.00 93.75 239 GLU A N 1
ATOM 1756 C CA . GLU A 1 239 ? -8.972 5.507 2.933 1.00 93.75 239 GLU A CA 1
ATOM 1757 C C . GLU A 1 239 ? -7.465 5.265 3.012 1.00 93.75 239 GLU A C 1
ATOM 1759 O O . GLU A 1 239 ? -6.802 5.793 3.897 1.00 93.75 239 GLU A O 1
ATOM 1764 N N . GLY A 1 240 ? -6.906 4.501 2.064 1.00 90.75 240 GLY A N 1
ATOM 1765 C CA . GLY A 1 240 ? -5.470 4.233 2.022 1.00 90.75 240 GLY A CA 1
ATOM 1766 C C . GLY A 1 240 ? -4.652 5.496 1.781 1.00 90.75 240 GLY A C 1
ATOM 1767 O O . GLY A 1 240 ? -3.645 5.696 2.449 1.00 90.75 240 GLY A O 1
ATOM 1768 N N . ILE A 1 241 ? -5.114 6.372 0.882 1.00 89.69 241 ILE A N 1
ATOM 1769 C CA . ILE A 1 241 ? -4.488 7.682 0.656 1.00 89.69 241 ILE A CA 1
ATOM 1770 C C . ILE A 1 241 ? -4.613 8.558 1.904 1.00 89.69 241 ILE A C 1
ATOM 1772 O O . ILE A 1 241 ? -3.646 9.224 2.255 1.00 89.69 241 ILE A O 1
ATOM 1776 N N . THR A 1 242 ? -5.776 8.576 2.564 1.00 95.75 242 THR A N 1
ATOM 1777 C CA . THR A 1 242 ? -5.977 9.350 3.794 1.00 95.75 242 THR A CA 1
ATOM 1778 C C . THR A 1 242 ? -5.042 8.869 4.893 1.00 95.75 242 THR A C 1
ATOM 1780 O O . THR A 1 242 ? -4.302 9.673 5.437 1.00 95.75 242 THR A O 1
ATOM 1783 N N . LEU A 1 243 ? -5.018 7.574 5.207 1.00 96.25 243 LEU A N 1
ATOM 1784 C CA . LEU A 1 243 ? -4.165 7.049 6.273 1.00 96.25 243 LEU A CA 1
ATOM 1785 C C . LEU A 1 243 ? -2.673 7.278 5.995 1.00 96.25 243 LEU A C 1
ATOM 1787 O O . LEU A 1 243 ? -1.968 7.665 6.919 1.00 96.25 243 LEU A O 1
ATOM 1791 N N . ASP A 1 244 ? -2.234 7.136 4.739 1.00 93.81 244 ASP A N 1
ATOM 1792 C CA . ASP A 1 244 ? -0.877 7.486 4.286 1.00 93.81 244 ASP A CA 1
ATOM 1793 C C . ASP A 1 244 ? -0.521 8.922 4.681 1.00 93.81 244 ASP A C 1
ATOM 1795 O O . ASP A 1 244 ? 0.361 9.145 5.504 1.00 93.81 244 ASP A O 1
ATOM 1799 N N . VAL A 1 245 ? -1.326 9.897 4.242 1.00 95.62 245 VAL A N 1
ATOM 1800 C CA . VAL A 1 245 ? -1.058 11.316 4.539 1.00 95.62 245 VAL A CA 1
ATOM 1801 C C . VAL A 1 245 ? -1.264 11.716 5.993 1.00 95.62 245 VAL A C 1
ATOM 1803 O O . VAL A 1 245 ? -0.909 12.839 6.357 1.00 95.62 245 VAL A O 1
ATOM 1806 N N . LEU A 1 246 ? -1.881 10.855 6.802 1.00 96.56 246 LEU A N 1
ATOM 1807 C CA . LEU A 1 246 ? -2.072 11.060 8.235 1.00 96.56 246 LEU A CA 1
ATOM 1808 C C . LEU A 1 246 ? -1.002 10.356 9.080 1.00 96.56 246 LEU A C 1
ATOM 1810 O O . LEU A 1 246 ? -1.042 10.485 10.304 1.00 96.56 246 LEU A O 1
ATOM 1814 N N . GLY A 1 247 ? -0.034 9.694 8.444 1.00 94.00 247 GLY A N 1
ATOM 1815 C CA . GLY A 1 247 ? 1.171 9.167 9.080 1.00 94.00 247 GLY A CA 1
ATOM 1816 C C . GLY A 1 247 ? 1.265 7.650 9.152 1.00 94.00 247 GLY A C 1
ATOM 1817 O O . GLY A 1 247 ? 2.009 7.135 9.974 1.00 94.00 247 GLY A O 1
ATOM 1818 N N . TYR A 1 248 ? 0.468 6.921 8.368 1.00 94.31 248 TYR A N 1
ATOM 1819 C CA . TYR A 1 248 ? 0.646 5.481 8.202 1.00 94.31 248 TYR A CA 1
ATOM 1820 C C . TYR A 1 248 ? 1.345 5.206 6.882 1.00 94.31 248 TYR A C 1
ATOM 1822 O O . TYR A 1 248 ? 0.697 5.095 5.841 1.00 94.31 248 TYR A O 1
ATOM 1830 N N . ASP A 1 249 ? 2.664 5.071 6.923 1.00 85.94 249 ASP A N 1
ATOM 1831 C CA . ASP A 1 249 ? 3.484 4.855 5.743 1.00 85.94 249 ASP A CA 1
ATOM 1832 C C . ASP A 1 249 ? 3.010 3.633 4.964 1.00 85.94 249 ASP A C 1
ATOM 1834 O O . ASP A 1 249 ? 3.151 2.485 5.417 1.00 85.94 249 ASP A O 1
ATOM 1838 N N . VAL A 1 250 ? 2.517 3.848 3.739 1.00 77.19 250 VAL A N 1
ATOM 1839 C CA . VAL A 1 250 ? 2.213 2.725 2.852 1.00 77.19 250 VAL A CA 1
ATOM 1840 C C . VAL A 1 250 ? 3.444 1.835 2.754 1.00 77.19 250 VAL A C 1
ATOM 1842 O O . VAL A 1 250 ? 4.567 2.305 2.551 1.00 77.19 250 VAL A O 1
ATOM 1845 N N . ALA A 1 251 ? 3.228 0.528 2.882 1.00 63.00 251 ALA A N 1
ATOM 1846 C CA . ALA A 1 251 ? 4.188 -0.519 2.599 1.00 63.00 251 ALA A CA 1
ATOM 1847 C C . ALA A 1 251 ? 4.527 -0.447 1.110 1.00 63.00 251 ALA A C 1
ATOM 1849 O O . ALA A 1 251 ? 4.051 -1.221 0.272 1.00 63.00 251 ALA A O 1
ATOM 1850 N N . SER A 1 252 ? 5.323 0.560 0.765 1.00 51.62 252 SER A N 1
ATOM 1851 C CA . SER A 1 252 ? 5.911 0.708 -0.534 1.00 51.62 252 SER A CA 1
ATOM 1852 C C . SER A 1 252 ? 6.726 -0.554 -0.742 1.00 51.62 252 SER A C 1
ATOM 1854 O O . SER A 1 252 ? 7.542 -0.960 0.091 1.00 51.62 252 SER A O 1
ATOM 1856 N N . LEU A 1 253 ? 6.502 -1.203 -1.884 1.00 43.00 253 LEU A N 1
ATOM 1857 C CA . LEU A 1 253 ? 7.627 -1.912 -2.456 1.00 43.00 253 LEU A CA 1
ATOM 1858 C C . LEU A 1 253 ? 8.724 -0.844 -2.545 1.00 43.00 253 LEU A C 1
ATOM 1860 O O . LEU A 1 253 ? 8.446 0.225 -3.104 1.00 43.00 253 LEU A O 1
ATOM 1864 N N . PRO A 1 254 ? 9.896 -1.073 -1.933 1.00 39.69 254 PRO A N 1
ATOM 1865 C CA . PRO A 1 254 ? 10.962 -0.083 -1.937 1.00 39.69 254 PRO A CA 1
ATOM 1866 C C . PRO A 1 254 ? 11.189 0.376 -3.378 1.00 39.69 254 PRO A C 1
ATOM 1868 O O . PRO A 1 254 ? 10.969 -0.445 -4.272 1.00 39.69 254 PRO A O 1
ATOM 1871 N N . PRO A 1 255 ? 11.575 1.641 -3.643 1.00 44.28 255 PRO A N 1
ATOM 1872 C CA . PRO A 1 255 ? 11.862 2.103 -4.995 1.00 44.28 255 PRO A CA 1
ATOM 1873 C C . PRO A 1 255 ? 12.746 1.076 -5.695 1.00 44.28 255 PRO A C 1
ATOM 1875 O O . PRO A 1 255 ? 13.922 0.921 -5.368 1.00 44.28 255 PRO A O 1
ATOM 1878 N N . ARG A 1 256 ? 12.150 0.303 -6.601 1.00 52.28 256 ARG A N 1
ATOM 1879 C CA . ARG A 1 256 ? 12.876 -0.733 -7.311 1.00 52.28 256 ARG A CA 1
ATOM 1880 C C . ARG A 1 256 ? 13.553 -0.030 -8.469 1.00 52.28 256 ARG A C 1
ATOM 1882 O O . ARG A 1 256 ? 12.892 0.455 -9.385 1.00 52.28 256 ARG A O 1
ATOM 1889 N N . ALA A 1 257 ? 14.869 0.099 -8.368 1.00 56.25 257 ALA A N 1
ATOM 1890 C CA . ALA A 1 257 ? 15.683 0.203 -9.559 1.00 56.25 257 ALA A CA 1
ATOM 1891 C C . ALA A 1 257 ? 15.709 -1.203 -10.156 1.00 56.25 257 ALA A C 1
ATOM 1893 O O . ALA A 1 257 ? 16.245 -2.129 -9.547 1.00 56.25 257 ALA A O 1
ATOM 1894 N N . PHE A 1 258 ? 15.051 -1.368 -11.294 1.00 74.19 258 PHE A N 1
ATOM 1895 C CA . PHE A 1 258 ? 15.140 -2.603 -12.055 1.00 74.19 258 PHE A CA 1
ATOM 1896 C C . PHE A 1 258 ? 16.429 -2.580 -12.856 1.00 74.19 258 PHE A C 1
ATOM 18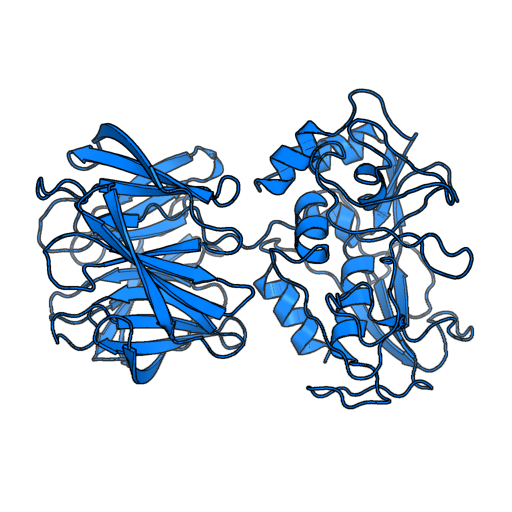98 O O . PHE A 1 258 ? 16.861 -1.518 -13.309 1.00 74.19 258 PHE A O 1
ATOM 1905 N N . LEU A 1 259 ? 17.040 -3.745 -13.000 1.00 76.44 259 LEU A N 1
ATOM 1906 C CA . LEU A 1 259 ? 18.341 -3.894 -13.628 1.00 76.44 259 LEU A CA 1
ATOM 1907 C C . LEU A 1 259 ? 18.151 -4.570 -14.968 1.00 76.44 259 LEU A C 1
ATOM 1909 O O . LEU A 1 259 ? 17.687 -5.706 -15.017 1.00 76.44 259 LEU A O 1
ATOM 1913 N N . ALA A 1 260 ? 18.512 -3.880 -16.040 1.00 83.56 260 ALA A N 1
ATOM 1914 C CA . ALA A 1 260 ? 18.583 -4.489 -17.357 1.00 83.56 260 ALA A CA 1
ATOM 1915 C C . ALA A 1 260 ? 19.485 -3.667 -18.272 1.00 83.56 260 ALA A C 1
ATOM 1917 O O . ALA A 1 260 ? 19.580 -2.456 -18.111 1.00 83.56 260 ALA A O 1
ATOM 1918 N N . ASP A 1 261 ? 20.114 -4.312 -19.246 1.00 86.19 261 ASP A N 1
ATOM 1919 C CA . ASP A 1 261 ? 20.805 -3.618 -20.333 1.00 86.19 261 ASP A CA 1
ATOM 1920 C C . ASP A 1 261 ? 19.764 -3.053 -21.309 1.00 86.19 261 ASP A C 1
ATOM 1922 O O . ASP A 1 261 ? 19.337 -3.724 -22.251 1.00 86.19 261 ASP A O 1
ATOM 1926 N N . ILE A 1 262 ? 19.265 -1.844 -21.036 1.00 89.38 262 ILE A N 1
ATOM 1927 C CA . ILE A 1 262 ? 18.193 -1.260 -21.848 1.00 89.38 262 ILE A CA 1
ATOM 1928 C C . ILE A 1 262 ? 18.755 -0.676 -23.146 1.00 89.38 262 ILE A C 1
ATOM 1930 O O . ILE A 1 262 ? 18.022 -0.532 -24.123 1.00 89.38 262 ILE A O 1
ATOM 1934 N N . ASN A 1 263 ? 20.030 -0.276 -23.163 1.00 87.44 263 ASN A N 1
ATOM 1935 C CA . ASN A 1 263 ? 20.651 0.379 -24.312 1.00 87.44 263 ASN A CA 1
ATOM 1936 C C . ASN A 1 263 ? 21.434 -0.583 -25.231 1.00 87.44 263 ASN A C 1
ATOM 1938 O O . ASN A 1 263 ? 21.813 -0.177 -26.333 1.00 87.44 263 ASN A O 1
ATOM 1942 N N . GLY A 1 264 ? 21.621 -1.840 -24.823 1.00 87.00 264 GLY A N 1
ATOM 1943 C CA . GLY A 1 264 ? 22.296 -2.889 -25.584 1.00 87.00 264 GLY A CA 1
ATOM 1944 C C . GLY A 1 264 ? 23.826 -2.801 -25.563 1.00 87.00 264 GLY A C 1
ATOM 1945 O O . GLY A 1 264 ? 24.470 -3.312 -26.484 1.00 87.00 264 GLY A O 1
ATOM 1946 N N . ASP A 1 265 ? 24.432 -2.122 -24.586 1.00 85.94 265 ASP A N 1
ATOM 1947 C CA . ASP A 1 265 ? 25.892 -1.989 -24.456 1.00 85.94 265 ASP A CA 1
ATOM 1948 C C . ASP A 1 265 ? 26.548 -3.129 -23.642 1.00 85.94 265 ASP A C 1
ATOM 1950 O O . ASP A 1 265 ? 27.773 -3.180 -23.444 1.00 85.94 265 ASP A O 1
ATOM 1954 N N . GLY A 1 266 ? 25.725 -4.085 -23.214 1.00 82.62 266 GLY A N 1
ATOM 1955 C CA . GLY A 1 266 ? 26.050 -5.245 -22.404 1.00 82.62 266 GLY A CA 1
ATOM 1956 C C . GLY A 1 266 ? 26.097 -4.960 -20.905 1.00 82.62 266 GLY A C 1
ATOM 1957 O O . GLY A 1 266 ? 26.447 -5.869 -20.145 1.00 82.62 266 GLY A O 1
ATOM 1958 N N . LYS A 1 267 ? 25.909 -3.720 -20.440 1.00 80.75 267 LYS A N 1
ATOM 1959 C CA . LYS A 1 267 ? 26.023 -3.325 -19.024 1.00 80.75 267 LYS A CA 1
ATOM 1960 C C . LYS A 1 267 ? 24.628 -3.141 -18.420 1.00 80.75 267 LYS A C 1
ATOM 1962 O O . LYS A 1 267 ? 23.717 -2.701 -19.108 1.00 80.75 267 LYS A O 1
ATOM 1967 N N . PRO A 1 268 ? 24.430 -3.486 -17.137 1.00 81.31 268 PRO A N 1
ATOM 1968 C CA . PRO A 1 268 ? 23.141 -3.274 -16.495 1.00 81.31 268 PRO A CA 1
ATOM 1969 C C . PRO A 1 268 ? 22.887 -1.777 -16.286 1.00 81.31 268 PRO A C 1
ATOM 1971 O O . PRO A 1 268 ? 23.676 -1.105 -15.628 1.00 81.31 268 PRO A O 1
ATOM 1974 N N . ASP A 1 269 ? 21.755 -1.284 -16.775 1.00 85.88 269 ASP A N 1
ATOM 1975 C CA . ASP A 1 269 ? 21.236 0.056 -16.512 1.00 85.88 269 ASP A CA 1
ATOM 1976 C C . ASP A 1 269 ? 20.201 0.026 -15.380 1.00 85.88 269 ASP A C 1
ATOM 1978 O O . ASP A 1 269 ? 19.582 -1.006 -15.099 1.00 85.88 269 ASP A O 1
ATOM 1982 N N . TYR A 1 270 ? 19.962 1.176 -14.741 1.00 85.69 270 TYR A N 1
ATOM 1983 C CA . TYR A 1 270 ? 18.834 1.320 -13.817 1.00 85.69 270 TYR A CA 1
ATOM 1984 C C . TYR A 1 270 ? 17.601 1.808 -14.559 1.00 85.69 270 TYR A C 1
ATOM 1986 O O . TYR A 1 270 ? 17.584 2.926 -15.075 1.00 85.69 270 TYR A O 1
ATOM 1994 N N . VAL A 1 271 ? 16.521 1.039 -14.495 1.00 87.06 271 VAL A N 1
ATOM 1995 C CA . VAL A 1 271 ? 15.179 1.523 -14.812 1.00 87.06 271 VAL A CA 1
ATOM 1996 C C . VAL A 1 271 ? 14.484 1.907 -13.516 1.00 87.06 271 VAL A C 1
ATOM 1998 O O . VAL A 1 271 ? 14.286 1.102 -12.609 1.00 87.06 271 VAL A O 1
ATOM 2001 N N . LEU A 1 272 ? 14.123 3.177 -13.430 1.00 81.69 272 LEU A N 1
ATOM 2002 C CA . LEU A 1 272 ? 13.520 3.809 -12.273 1.00 81.69 272 LEU A CA 1
ATOM 2003 C C . LEU A 1 272 ? 12.034 4.027 -12.530 1.00 81.69 272 LEU A C 1
ATOM 2005 O O . LEU A 1 272 ? 11.638 4.439 -13.621 1.00 81.69 272 LEU A O 1
ATOM 2009 N N . TYR A 1 273 ? 11.221 3.833 -11.497 1.00 77.94 273 TYR A N 1
ATOM 2010 C CA . TYR A 1 273 ? 9.794 4.130 -11.518 1.00 77.94 273 TYR A CA 1
ATOM 2011 C C . TYR A 1 273 ? 9.410 5.014 -10.329 1.00 77.94 273 TYR A C 1
ATOM 2013 O O . TYR A 1 273 ? 9.714 4.705 -9.179 1.00 77.94 273 TYR A O 1
ATOM 2021 N N . SER A 1 274 ? 8.720 6.121 -10.606 1.00 66.44 274 SER A N 1
ATOM 2022 C CA . SER A 1 274 ? 8.135 6.983 -9.578 1.00 66.44 274 SER A CA 1
ATOM 2023 C C . SER A 1 274 ? 6.658 6.646 -9.401 1.00 66.44 274 SER A C 1
ATOM 2025 O O . SER A 1 274 ? 5.862 6.915 -10.295 1.00 66.44 274 SER A O 1
ATOM 2027 N N . GLY A 1 275 ? 6.278 6.129 -8.230 1.00 54.19 275 GLY A N 1
ATOM 2028 C CA . GLY A 1 275 ? 4.877 5.830 -7.904 1.00 54.19 275 GLY A CA 1
ATOM 2029 C C . GLY A 1 275 ? 3.947 7.049 -7.984 1.00 54.19 275 GLY A C 1
ATOM 2030 O O . GLY A 1 275 ? 2.840 6.934 -8.504 1.00 54.19 275 GLY A O 1
ATOM 2031 N N . SER A 1 276 ? 4.410 8.236 -7.569 1.00 52.69 276 SER A N 1
ATOM 2032 C CA . SER A 1 276 ? 3.621 9.480 -7.636 1.00 52.69 276 SER A CA 1
ATOM 2033 C C . SER A 1 276 ? 3.324 9.935 -9.043 1.00 52.69 276 SER A C 1
ATOM 2035 O O . SER A 1 276 ? 2.188 10.227 -9.409 1.00 52.69 276 SER A O 1
ATOM 2037 N N . THR A 1 277 ? 4.391 10.102 -9.818 1.00 57.03 277 THR A N 1
ATOM 2038 C CA . THR A 1 277 ? 4.289 10.705 -11.147 1.00 57.03 277 THR A CA 1
ATOM 2039 C C . THR A 1 277 ? 3.928 9.662 -12.193 1.00 57.03 277 THR A C 1
ATOM 2041 O O . THR A 1 277 ? 3.527 10.015 -13.301 1.00 57.03 277 THR A O 1
ATOM 2044 N N . ARG A 1 278 ? 4.059 8.377 -11.837 1.00 77.50 278 ARG A N 1
ATOM 2045 C CA . ARG A 1 278 ? 4.005 7.199 -12.707 1.00 77.50 278 ARG A CA 1
ATOM 2046 C C . ARG A 1 278 ? 5.083 7.212 -13.791 1.00 77.50 278 ARG A C 1
ATOM 2048 O O . ARG A 1 278 ? 5.024 6.433 -14.739 1.00 77.50 278 ARG A O 1
ATOM 2055 N N . GLN A 1 279 ? 6.039 8.132 -13.700 1.00 80.69 279 GLN A N 1
ATOM 2056 C CA . GLN A 1 279 ? 7.067 8.333 -14.704 1.00 80.69 279 GLN A CA 1
ATOM 2057 C C . GLN A 1 279 ? 8.124 7.243 -14.574 1.00 80.69 279 GLN A C 1
ATOM 2059 O O . GLN A 1 279 ? 8.611 6.986 -13.469 1.00 80.69 279 GLN A O 1
ATOM 2064 N N . THR A 1 280 ? 8.504 6.639 -15.700 1.00 88.31 280 THR A N 1
ATOM 2065 C CA . THR A 1 280 ? 9.717 5.823 -15.752 1.00 88.31 280 THR A CA 1
ATOM 2066 C C . THR A 1 280 ? 10.897 6.662 -16.228 1.00 88.31 280 THR A C 1
ATOM 2068 O O . THR A 1 280 ? 10.738 7.641 -16.969 1.00 88.31 280 THR A O 1
ATOM 2071 N N . ALA A 1 281 ? 12.090 6.298 -15.789 1.00 87.69 281 ALA A N 1
ATOM 2072 C CA . ALA A 1 281 ? 13.345 6.852 -16.268 1.00 87.69 281 ALA A CA 1
ATOM 2073 C C . ALA A 1 281 ? 14.374 5.735 -16.382 1.00 87.69 281 ALA A C 1
ATOM 2075 O O . ALA A 1 281 ? 14.250 4.708 -15.725 1.00 87.69 281 ALA A O 1
ATOM 2076 N N . VAL A 1 282 ? 15.391 5.956 -17.199 1.00 89.06 282 VAL A N 1
ATOM 2077 C CA . VAL A 1 282 ? 16.555 5.086 -17.287 1.00 89.06 282 VAL A CA 1
ATOM 2078 C C . VAL A 1 282 ? 17.782 5.900 -16.944 1.00 89.06 282 VAL A C 1
ATOM 2080 O O . VAL A 1 282 ? 17.958 7.010 -17.455 1.00 89.06 282 VAL A O 1
ATOM 2083 N N . TRP A 1 283 ? 18.622 5.350 -16.082 1.00 88.69 283 TRP A N 1
ATOM 2084 C CA . TRP A 1 283 ? 19.984 5.799 -15.862 1.00 88.69 283 TRP A CA 1
ATOM 2085 C C . TRP A 1 283 ? 20.936 4.784 -16.471 1.00 88.69 283 TRP A C 1
ATOM 2087 O O . TRP A 1 283 ? 20.966 3.633 -16.046 1.00 88.69 283 TRP A O 1
ATOM 2097 N N . TYR A 1 284 ? 21.700 5.243 -17.454 1.00 88.06 284 TYR A N 1
ATOM 2098 C CA . TYR A 1 284 ? 22.730 4.452 -18.092 1.00 88.06 284 TYR A CA 1
ATOM 2099 C C . TYR A 1 284 ? 23.940 4.343 -17.181 1.00 88.06 284 TYR A C 1
ATOM 2101 O O . TYR A 1 284 ? 24.374 5.360 -16.610 1.00 88.06 284 TYR A O 1
ATOM 2109 N N . LEU A 1 285 ? 24.483 3.135 -17.064 1.00 84.12 285 LEU A N 1
ATOM 2110 C CA . LEU A 1 285 ? 25.575 2.852 -16.143 1.00 84.12 285 LEU A CA 1
ATOM 2111 C C . LEU A 1 285 ? 26.807 2.269 -16.836 1.00 84.12 285 LEU A C 1
ATOM 2113 O O . LEU A 1 285 ? 26.734 1.483 -17.772 1.00 84.12 285 LEU A O 1
ATOM 2117 N N . ASP A 1 286 ? 27.972 2.616 -16.294 1.00 79.19 286 ASP A N 1
ATOM 2118 C CA . ASP A 1 286 ? 29.198 1.846 -16.477 1.00 79.19 286 ASP A CA 1
ATOM 2119 C C . ASP A 1 286 ? 29.602 1.230 -15.133 1.00 79.19 286 ASP A C 1
ATOM 2121 O O . ASP A 1 286 ? 30.198 1.897 -14.282 1.00 79.19 286 ASP A O 1
ATOM 2125 N N . ASN A 1 287 ? 29.216 -0.029 -14.909 1.00 70.75 287 ASN A N 1
ATOM 2126 C CA . ASN A 1 287 ? 29.188 -0.665 -13.586 1.00 70.75 287 ASN A CA 1
ATOM 2127 C C . ASN A 1 287 ? 28.293 0.117 -12.605 1.00 70.75 287 ASN A C 1
ATOM 2129 O O . ASN A 1 287 ? 27.079 0.140 -12.754 1.00 70.75 287 ASN A O 1
ATOM 2133 N N . ASN A 1 288 ? 28.882 0.781 -11.605 1.00 68.56 288 ASN A N 1
ATOM 2134 C CA . ASN A 1 288 ? 28.167 1.599 -10.622 1.00 68.56 288 ASN A CA 1
ATOM 2135 C C . ASN A 1 288 ? 28.246 3.109 -10.912 1.00 68.56 288 ASN A C 1
ATOM 2137 O O . ASN A 1 288 ? 27.856 3.922 -10.071 1.00 68.56 288 ASN A O 1
ATOM 2141 N N . VAL A 1 289 ? 28.786 3.495 -12.072 1.00 77.69 289 VAL A N 1
ATOM 2142 C CA . VAL A 1 289 ? 28.983 4.895 -12.454 1.00 77.69 289 VAL A CA 1
ATOM 2143 C C . VAL A 1 289 ? 27.837 5.352 -13.344 1.00 77.69 289 VAL A C 1
ATOM 2145 O O . VAL A 1 289 ? 27.650 4.831 -14.437 1.00 77.69 289 VAL A O 1
ATOM 2148 N N . PHE A 1 290 ? 27.106 6.374 -12.898 1.00 84.50 290 PHE A N 1
ATOM 2149 C CA . PHE A 1 290 ? 26.115 7.065 -13.721 1.00 84.50 290 PHE A CA 1
ATOM 2150 C C . PHE A 1 290 ? 26.794 7.801 -14.881 1.00 84.50 290 PHE A C 1
ATOM 2152 O O . PHE A 1 290 ? 27.598 8.708 -14.650 1.00 84.50 290 PHE A O 1
ATOM 2159 N N . ILE A 1 291 ? 26.447 7.442 -16.118 1.00 89.50 291 ILE A N 1
ATOM 2160 C CA . ILE A 1 291 ? 27.018 8.051 -17.333 1.00 89.50 291 ILE A CA 1
ATOM 2161 C C . ILE A 1 291 ? 26.003 8.874 -18.136 1.00 89.50 291 ILE A C 1
ATOM 2163 O O . ILE A 1 291 ? 26.386 9.665 -18.998 1.00 89.50 291 ILE A O 1
ATOM 2167 N N . GLY A 1 292 ? 24.713 8.749 -17.832 1.00 91.19 292 GLY A N 1
ATOM 2168 C CA . GLY A 1 292 ? 23.653 9.539 -18.448 1.00 91.19 292 GLY A CA 1
ATOM 2169 C C . GLY A 1 292 ? 22.276 8.992 -18.105 1.00 91.19 292 GLY A C 1
ATOM 2170 O O . GLY A 1 292 ? 22.153 7.967 -17.447 1.00 91.19 292 GLY A O 1
ATOM 2171 N N . GLY A 1 293 ? 21.218 9.657 -18.554 1.00 91.12 293 GLY A N 1
ATOM 2172 C CA . GLY A 1 293 ? 19.870 9.145 -18.349 1.00 91.12 293 GLY A CA 1
ATOM 2173 C C . GLY A 1 293 ? 18.846 9.789 -19.262 1.00 91.12 293 GLY A C 1
ATOM 2174 O O . GLY A 1 293 ? 19.091 10.832 -19.869 1.00 91.12 293 GLY A O 1
ATOM 2175 N N . THR A 1 294 ? 17.690 9.149 -19.364 1.00 92.31 294 THR A N 1
ATOM 2176 C CA . THR A 1 294 ? 16.559 9.626 -20.157 1.00 92.31 294 THR A CA 1
ATOM 2177 C C . THR A 1 294 ? 15.242 9.253 -19.488 1.00 92.31 294 THR A C 1
ATOM 2179 O O . THR A 1 294 ? 15.167 8.293 -18.722 1.00 92.31 294 THR A O 1
ATOM 2182 N N . TYR A 1 295 ? 14.183 10.005 -19.771 1.00 89.31 295 TYR A N 1
ATOM 2183 C CA . TYR A 1 295 ? 12.843 9.637 -19.329 1.00 89.31 295 TYR A CA 1
ATOM 2184 C C . TYR A 1 295 ? 12.235 8.610 -20.282 1.00 89.31 295 TYR A C 1
ATOM 2186 O O . TYR A 1 295 ? 12.345 8.737 -21.502 1.00 89.31 295 TYR A O 1
ATOM 2194 N N . GLY A 1 296 ? 11.581 7.605 -19.707 1.00 87.44 296 GLY A N 1
ATOM 2195 C CA . GLY A 1 296 ? 10.751 6.660 -20.437 1.00 87.44 296 GLY A CA 1
ATOM 2196 C C . GLY A 1 296 ? 9.296 7.123 -20.505 1.00 87.44 296 GLY A C 1
ATOM 2197 O O . GLY A 1 296 ? 8.978 8.315 -20.445 1.00 87.44 296 GLY A O 1
ATOM 2198 N N . LYS A 1 297 ? 8.378 6.168 -20.635 1.00 86.62 297 LYS A N 1
ATOM 2199 C CA . LYS A 1 297 ? 6.942 6.439 -20.727 1.00 86.62 297 LYS A CA 1
ATOM 2200 C C . LYS A 1 297 ? 6.301 6.518 -19.340 1.00 86.62 297 LYS A C 1
ATOM 2202 O O . LYS A 1 297 ? 6.570 5.699 -18.471 1.00 86.62 297 LYS A O 1
ATOM 2207 N N . THR A 1 298 ? 5.396 7.475 -19.150 1.00 83.50 298 THR A N 1
ATOM 2208 C CA . THR A 1 298 ? 4.530 7.522 -17.966 1.00 83.50 298 THR A CA 1
ATOM 2209 C C . THR A 1 298 ? 3.531 6.363 -17.998 1.00 83.50 298 THR A C 1
ATOM 2211 O O . THR A 1 298 ? 2.823 6.183 -18.995 1.00 83.50 298 THR A O 1
ATOM 2214 N N . LEU A 1 299 ? 3.453 5.589 -16.915 1.00 83.44 299 LEU A N 1
ATOM 2215 C CA . LEU A 1 299 ? 2.485 4.504 -16.781 1.00 83.44 299 LEU A CA 1
ATOM 2216 C C . LEU A 1 299 ? 1.061 5.047 -16.551 1.00 83.44 299 LEU A C 1
ATOM 2218 O O . LEU A 1 299 ? 0.890 6.144 -16.001 1.00 83.44 299 LEU A O 1
ATOM 2222 N N . PRO A 1 300 ? 0.012 4.301 -16.949 1.00 78.25 300 PRO A N 1
ATOM 2223 C CA . PRO A 1 300 ? -1.365 4.673 -16.655 1.00 78.25 300 PRO A CA 1
ATOM 2224 C C . PRO A 1 300 ? -1.643 4.611 -15.149 1.00 78.25 300 PRO A C 1
ATOM 2226 O O . PRO A 1 300 ? -0.976 3.898 -14.401 1.00 78.25 300 PRO A O 1
ATOM 2229 N N . ALA A 1 301 ? -2.667 5.334 -14.695 1.00 69.56 301 ALA A N 1
ATOM 2230 C CA . ALA A 1 301 ? -3.061 5.322 -13.289 1.00 69.56 301 ALA A CA 1
ATOM 2231 C C . ALA A 1 301 ? -3.371 3.899 -12.785 1.00 69.56 301 ALA A C 1
ATOM 2233 O O . ALA A 1 301 ? -4.015 3.107 -13.476 1.00 69.56 301 ALA A O 1
ATOM 2234 N N . GLY A 1 302 ? -2.902 3.590 -11.573 1.00 65.38 302 GLY A N 1
ATOM 2235 C CA . GLY A 1 302 ? -3.078 2.290 -10.923 1.00 65.38 302 GLY A CA 1
ATOM 2236 C C . GLY A 1 302 ? -2.103 1.194 -11.366 1.00 65.38 302 GLY A C 1
ATOM 2237 O O . GLY A 1 302 ? -2.142 0.114 -10.787 1.00 65.38 302 GLY A O 1
ATOM 2238 N N . TRP A 1 303 ? -1.236 1.444 -12.353 1.00 81.06 303 TRP A N 1
ATOM 2239 C CA . TRP A 1 303 ? -0.219 0.490 -12.802 1.00 81.06 303 TRP A CA 1
ATOM 2240 C C . TRP A 1 303 ? 1.142 0.796 -12.191 1.00 81.06 303 TRP A C 1
ATOM 2242 O O . TRP A 1 303 ? 1.574 1.946 -12.201 1.00 81.06 303 TRP A O 1
ATOM 2252 N N . SER A 1 304 ? 1.832 -0.247 -11.739 1.00 80.19 304 SER A N 1
ATOM 2253 C CA . SER A 1 304 ? 3.208 -0.181 -11.250 1.00 80.19 304 SER A CA 1
ATOM 2254 C C . SER A 1 304 ? 4.120 -1.050 -12.107 1.00 80.19 304 SER A C 1
ATOM 2256 O O . SER A 1 304 ? 3.712 -2.131 -12.536 1.00 80.19 304 SER A O 1
ATOM 2258 N N . LEU A 1 305 ? 5.354 -0.587 -12.326 1.00 88.31 305 LEU A N 1
ATOM 2259 C CA . LEU A 1 305 ? 6.433 -1.422 -12.853 1.00 88.31 305 LEU A CA 1
ATOM 2260 C C . LEU A 1 305 ? 6.875 -2.395 -11.758 1.00 88.31 305 LEU A C 1
ATOM 2262 O O . LEU A 1 305 ? 7.125 -1.964 -10.632 1.00 88.31 305 LEU A O 1
ATOM 2266 N N . ILE A 1 306 ? 6.911 -3.688 -12.076 1.00 88.06 306 ILE A N 1
ATOM 2267 C CA . ILE A 1 306 ? 7.253 -4.754 -11.127 1.00 88.06 306 ILE A CA 1
ATOM 2268 C C . ILE A 1 306 ? 8.579 -5.415 -11.448 1.00 88.06 306 ILE A C 1
ATOM 2270 O O . ILE A 1 306 ? 9.262 -5.817 -10.506 1.00 88.06 306 ILE A O 1
ATOM 2274 N N . ASP A 1 307 ? 8.898 -5.569 -12.731 1.00 90.62 307 ASP A N 1
ATOM 2275 C CA . ASP A 1 307 ? 10.168 -6.134 -13.168 1.00 90.62 307 ASP A CA 1
ATOM 2276 C C . ASP A 1 307 ? 10.436 -5.877 -14.658 1.00 90.62 307 ASP A C 1
ATOM 2278 O O . ASP A 1 307 ? 9.568 -5.351 -15.371 1.00 90.62 307 ASP A O 1
ATOM 2282 N N . LEU A 1 308 ? 11.626 -6.271 -15.110 1.00 91.81 308 LEU A N 1
ATOM 2283 C CA . LEU A 1 308 ? 12.051 -6.263 -16.505 1.00 91.81 308 LEU A CA 1
ATOM 2284 C C . LEU A 1 308 ? 12.432 -7.665 -16.970 1.00 91.81 308 LEU A C 1
ATOM 2286 O O . LEU A 1 308 ? 13.188 -8.356 -16.292 1.00 91.81 308 LEU A O 1
ATOM 2290 N N . ALA A 1 309 ? 11.974 -8.053 -18.156 1.00 93.31 309 ALA A N 1
ATOM 2291 C CA . ALA A 1 309 ? 12.427 -9.274 -18.816 1.00 93.31 309 ALA A CA 1
ATOM 2292 C C . ALA A 1 309 ? 12.127 -9.224 -20.318 1.00 93.31 309 ALA A C 1
ATOM 2294 O O . ALA A 1 309 ? 11.210 -8.525 -20.726 1.00 93.31 309 ALA A O 1
ATOM 2295 N N . ASP A 1 310 ? 12.872 -9.964 -21.133 1.00 93.81 310 ASP A N 1
ATOM 2296 C CA . ASP A 1 310 ? 12.619 -10.080 -22.577 1.00 93.81 310 ASP A CA 1
ATOM 2297 C C . ASP A 1 310 ? 11.475 -11.082 -22.825 1.00 93.81 310 ASP A C 1
ATOM 2299 O O . ASP A 1 310 ? 11.681 -12.298 -22.796 1.00 93.81 310 ASP A O 1
ATOM 2303 N N . PHE A 1 311 ? 10.238 -10.591 -22.966 1.00 95.69 311 PHE A N 1
ATOM 2304 C CA . PHE A 1 311 ? 9.046 -11.443 -23.050 1.00 95.69 311 PHE A CA 1
ATOM 2305 C C . PHE A 1 311 ? 8.757 -11.943 -24.466 1.00 95.69 311 PHE A C 1
ATOM 2307 O O . PHE A 1 311 ? 8.030 -12.937 -24.613 1.00 95.69 311 PHE A O 1
ATOM 2314 N N . ASP A 1 312 ? 9.249 -11.265 -25.507 1.00 93.25 312 ASP A N 1
ATOM 2315 C CA . ASP A 1 312 ? 9.082 -11.693 -26.900 1.00 93.25 312 ASP A CA 1
ATOM 2316 C C . ASP A 1 312 ? 10.359 -12.175 -27.605 1.00 93.25 312 ASP A C 1
ATOM 2318 O O . ASP A 1 312 ? 10.272 -12.650 -28.743 1.00 93.25 312 ASP A O 1
ATOM 2322 N N . GLY A 1 313 ? 11.481 -12.230 -26.888 1.00 92.94 313 GLY A N 1
ATOM 2323 C CA . GLY A 1 313 ? 12.733 -12.846 -27.320 1.00 92.94 313 GLY A CA 1
ATOM 2324 C C . GLY A 1 313 ? 13.495 -12.006 -28.341 1.00 92.94 313 GLY A C 1
ATOM 2325 O O . GLY A 1 313 ? 14.223 -12.571 -29.166 1.00 92.94 313 GLY A O 1
ATOM 2326 N N . ASP A 1 314 ? 13.277 -10.690 -28.362 1.00 92.31 314 ASP A N 1
ATOM 2327 C CA . ASP A 1 314 ? 13.896 -9.776 -29.323 1.00 92.31 314 ASP A CA 1
ATOM 2328 C C . ASP A 1 314 ? 15.250 -9.214 -28.846 1.00 92.31 314 ASP A C 1
ATOM 2330 O O . ASP A 1 314 ? 15.946 -8.531 -29.605 1.00 92.31 314 ASP A O 1
ATOM 2334 N N . GLY A 1 315 ? 15.672 -9.585 -27.634 1.00 89.75 315 GLY A N 1
ATOM 2335 C CA . GLY A 1 315 ? 16.897 -9.129 -26.990 1.00 89.75 315 GLY A CA 1
ATOM 2336 C C . GLY A 1 315 ? 16.746 -7.800 -26.251 1.00 89.75 315 GLY A C 1
ATOM 2337 O O . GLY A 1 315 ? 17.750 -7.282 -25.758 1.00 89.75 315 GLY A O 1
ATOM 2338 N N . HIS A 1 316 ? 15.539 -7.237 -26.166 1.00 90.75 316 HIS A N 1
ATOM 2339 C CA . HIS A 1 316 ? 15.248 -6.028 -25.410 1.00 90.75 316 HIS A CA 1
ATOM 2340 C C . HIS A 1 316 ? 14.443 -6.336 -24.136 1.00 90.75 316 HIS A C 1
ATOM 2342 O O . HIS A 1 316 ? 13.491 -7.110 -24.153 1.00 90.75 316 HIS A O 1
ATOM 2348 N N . PRO A 1 317 ? 14.795 -5.719 -22.994 1.00 92.88 317 PRO A N 1
ATOM 2349 C CA . PRO A 1 317 ? 13.993 -5.846 -21.785 1.00 92.88 317 PRO A CA 1
ATOM 2350 C C . PRO A 1 317 ? 12.627 -5.161 -21.930 1.00 92.88 317 PRO A C 1
ATOM 2352 O O . PRO A 1 317 ? 12.539 -3.946 -22.137 1.00 92.88 317 PRO A O 1
ATOM 2355 N N . ASP A 1 318 ? 11.562 -5.923 -21.708 1.00 95.38 318 ASP A N 1
ATOM 2356 C CA . ASP A 1 318 ? 10.189 -5.440 -21.635 1.00 95.38 318 ASP A CA 1
ATOM 2357 C C . ASP A 1 318 ? 9.762 -5.188 -20.187 1.00 95.38 318 ASP A C 1
ATOM 2359 O O . ASP A 1 318 ? 10.349 -5.690 -19.229 1.00 95.38 318 ASP A O 1
ATOM 2363 N N . PHE A 1 319 ? 8.691 -4.419 -20.002 1.00 95.62 319 PHE A N 1
ATOM 2364 C CA . PHE A 1 319 ? 8.162 -4.105 -18.676 1.00 95.62 319 PHE A CA 1
ATOM 2365 C C . PHE A 1 319 ? 7.089 -5.107 -18.259 1.00 95.62 319 PHE A C 1
ATOM 2367 O O . PHE A 1 319 ? 6.045 -5.214 -18.912 1.00 95.62 319 PHE A O 1
ATOM 2374 N N . ALA A 1 320 ? 7.275 -5.727 -17.095 1.00 96.38 320 ALA A N 1
ATOM 2375 C CA . ALA A 1 320 ? 6.228 -6.445 -16.383 1.00 96.38 320 ALA A CA 1
ATOM 2376 C C . ALA A 1 320 ? 5.491 -5.490 -15.438 1.00 96.38 320 ALA A C 1
ATOM 2378 O O . ALA A 1 320 ? 6.071 -4.921 -14.509 1.00 96.38 320 ALA A O 1
ATOM 2379 N N . LEU A 1 321 ? 4.194 -5.305 -15.669 1.00 94.75 321 LEU A N 1
ATOM 2380 C CA . LEU A 1 321 ? 3.365 -4.363 -14.928 1.00 94.75 321 LEU A CA 1
ATOM 2381 C C . LEU A 1 321 ? 2.286 -5.082 -14.123 1.00 94.75 321 LEU A C 1
ATOM 2383 O O . LEU A 1 321 ? 1.707 -6.076 -14.568 1.00 94.75 321 LEU A O 1
ATOM 2387 N N . PHE A 1 322 ? 1.940 -4.511 -12.974 1.00 88.25 322 PHE A N 1
ATOM 2388 C CA . PHE A 1 322 ? 0.845 -4.992 -12.139 1.00 88.25 322 PHE A CA 1
ATOM 2389 C C . PHE A 1 322 ? -0.027 -3.840 -11.662 1.00 88.25 322 PHE A C 1
ATOM 2391 O O . PHE A 1 322 ? 0.463 -2.792 -11.237 1.00 88.25 322 PHE A O 1
ATOM 2398 N N . ASN A 1 323 ? -1.336 -4.055 -11.719 1.00 81.69 323 ASN A N 1
ATOM 2399 C CA . ASN A 1 323 ? -2.327 -3.160 -11.158 1.00 81.69 323 ASN A CA 1
ATOM 2400 C C . ASN A 1 323 ? -2.890 -3.780 -9.884 1.00 81.69 323 ASN A C 1
ATOM 2402 O O . ASN A 1 323 ? -3.626 -4.763 -9.942 1.00 81.69 323 ASN A O 1
ATOM 2406 N N . LEU A 1 324 ? -2.553 -3.204 -8.731 1.00 68.50 324 LEU A N 1
ATOM 2407 C CA . LEU A 1 324 ? -2.947 -3.760 -7.437 1.00 68.50 324 LEU A CA 1
ATOM 2408 C C . LEU A 1 324 ? -4.472 -3.744 -7.237 1.00 68.50 324 LEU A C 1
ATOM 2410 O O . LEU A 1 324 ? -5.027 -4.688 -6.678 1.00 68.50 324 LEU A O 1
ATOM 2414 N N . ASN A 1 325 ? -5.150 -2.711 -7.744 1.00 70.00 325 ASN A N 1
ATOM 2415 C CA . ASN A 1 325 ? -6.589 -2.518 -7.556 1.00 70.00 325 ASN A CA 1
ATOM 2416 C C . ASN A 1 325 ? -7.402 -3.525 -8.380 1.00 70.00 325 ASN A C 1
ATOM 2418 O O . ASN A 1 325 ? -8.366 -4.114 -7.893 1.00 70.00 325 ASN A O 1
ATOM 2422 N N . THR A 1 326 ? -7.006 -3.753 -9.635 1.00 69.56 326 THR A N 1
ATOM 2423 C CA . THR A 1 326 ? -7.708 -4.686 -10.532 1.00 69.56 326 THR A CA 1
ATOM 2424 C C . THR A 1 326 ? -7.130 -6.099 -10.502 1.00 69.56 326 THR A C 1
ATOM 2426 O O . THR A 1 326 ? -7.759 -7.025 -11.014 1.00 69.56 326 THR A O 1
ATOM 2429 N N . ARG A 1 327 ? -5.946 -6.276 -9.899 1.00 85.38 327 ARG A N 1
ATOM 2430 C CA . ARG A 1 327 ? -5.103 -7.485 -9.931 1.00 85.38 327 ARG A CA 1
ATOM 2431 C C . ARG A 1 327 ? -4.670 -7.896 -11.339 1.00 85.38 327 ARG A C 1
ATOM 2433 O O . ARG A 1 327 ? -4.240 -9.029 -11.550 1.00 85.38 327 ARG A O 1
ATOM 2440 N N . GLN A 1 328 ? -4.813 -7.010 -12.320 1.00 89.81 328 GLN A N 1
ATOM 2441 C CA . GLN A 1 328 ? -4.405 -7.288 -13.691 1.00 89.81 328 GLN A CA 1
ATOM 2442 C C . GLN A 1 328 ? -2.891 -7.170 -13.826 1.00 89.81 328 GLN A C 1
ATOM 2444 O O . GLN A 1 328 ? -2.273 -6.281 -13.242 1.00 89.81 328 GLN A O 1
ATOM 2449 N N . THR A 1 329 ? -2.312 -8.043 -14.642 1.00 97.31 329 THR A N 1
ATOM 2450 C CA . THR A 1 329 ? -0.937 -7.904 -15.122 1.00 97.31 329 THR A CA 1
ATOM 2451 C C . THR A 1 329 ? -0.943 -7.408 -16.564 1.00 97.31 329 THR A C 1
ATOM 2453 O O . THR A 1 329 ? -1.939 -7.539 -17.286 1.00 97.31 329 THR A O 1
ATOM 2456 N N . ALA A 1 330 ? 0.155 -6.801 -16.987 1.00 97.75 330 ALA A N 1
ATOM 2457 C CA . ALA A 1 330 ? 0.375 -6.422 -18.372 1.00 97.75 330 ALA A CA 1
ATOM 2458 C C . ALA A 1 330 ? 1.859 -6.507 -18.702 1.00 97.75 330 ALA A C 1
ATOM 2460 O O . ALA A 1 330 ? 2.703 -6.316 -17.830 1.00 97.75 330 ALA A O 1
ATOM 2461 N N . ILE A 1 331 ? 2.149 -6.751 -19.973 1.00 98.19 331 ILE A N 1
ATOM 2462 C CA . ILE A 1 331 ? 3.490 -6.643 -20.536 1.00 98.19 331 ILE A CA 1
ATOM 2463 C C . ILE A 1 331 ? 3.476 -5.448 -21.478 1.00 98.19 331 ILE A C 1
ATOM 2465 O O . ILE A 1 331 ? 2.591 -5.322 -22.333 1.00 98.19 331 ILE A O 1
ATOM 2469 N N . TRP A 1 332 ? 4.413 -4.532 -21.292 1.00 97.31 332 TRP A N 1
ATOM 2470 C CA . TRP A 1 332 ? 4.692 -3.476 -22.257 1.00 97.31 332 TRP A CA 1
ATOM 2471 C C . TRP A 1 332 ? 5.981 -3.828 -22.961 1.00 97.31 332 TRP A C 1
ATOM 2473 O O . TRP A 1 332 ? 6.988 -3.956 -22.283 1.00 97.31 332 TRP A O 1
ATOM 2483 N N . TYR A 1 333 ? 5.932 -3.946 -24.285 1.00 96.88 333 TYR A N 1
ATOM 2484 C CA . TYR A 1 333 ? 7.111 -4.253 -25.081 1.00 96.88 333 TYR A CA 1
ATOM 2485 C C . TYR A 1 333 ? 7.882 -2.986 -25.413 1.00 96.88 333 TYR A C 1
ATOM 2487 O O . TYR A 1 333 ? 7.262 -1.964 -25.767 1.00 96.88 333 TYR A O 1
ATOM 2495 N N . LEU A 1 334 ? 9.206 -3.046 -25.321 1.00 94.94 334 LEU A N 1
ATOM 2496 C CA . LEU A 1 334 ? 10.079 -1.898 -25.539 1.00 94.94 334 LEU A CA 1
ATOM 2497 C C . LEU A 1 334 ? 11.243 -2.222 -26.472 1.00 94.94 334 LEU A C 1
ATOM 2499 O O . LEU A 1 334 ? 11.715 -3.338 -26.559 1.00 94.94 334 LEU A O 1
ATOM 2503 N N . SER A 1 335 ? 11.750 -1.182 -27.131 1.00 91.88 335 SER A N 1
ATOM 2504 C CA . SER A 1 335 ? 13.099 -1.186 -27.699 1.00 91.88 335 SER A CA 1
ATOM 2505 C C . SER A 1 335 ? 13.834 0.031 -27.148 1.00 91.88 335 SER A C 1
ATOM 2507 O O . SER A 1 335 ? 13.493 1.190 -27.438 1.00 91.88 335 SER A O 1
ATOM 2509 N N . GLY A 1 336 ? 14.773 -0.227 -26.240 1.00 88.88 336 GLY A N 1
ATOM 2510 C CA . GLY A 1 336 ? 15.317 0.794 -25.353 1.00 88.88 336 GLY A CA 1
ATOM 2511 C C . GLY A 1 336 ? 14.228 1.454 -24.511 1.00 88.88 336 GLY A C 1
ATOM 2512 O O . GLY A 1 336 ? 13.396 0.798 -23.897 1.00 88.88 336 GLY A O 1
ATOM 2513 N N . VAL A 1 337 ? 14.181 2.786 -24.510 1.00 89.31 337 VAL A N 1
ATOM 2514 C CA . VAL A 1 337 ? 13.123 3.538 -23.804 1.00 89.31 337 VAL A CA 1
ATOM 2515 C C . VAL A 1 337 ? 11.850 3.736 -24.630 1.00 89.31 337 VAL A C 1
ATOM 2517 O O . VAL A 1 337 ? 10.903 4.391 -24.183 1.00 89.31 337 VAL A O 1
ATOM 2520 N N . THR A 1 338 ? 11.816 3.199 -25.851 1.00 92.00 338 THR A N 1
ATOM 2521 C CA . THR A 1 338 ? 10.691 3.362 -26.770 1.00 92.00 338 THR A CA 1
ATOM 2522 C C . THR A 1 338 ? 9.638 2.304 -26.492 1.00 92.00 338 THR A C 1
ATOM 2524 O O . THR A 1 338 ? 9.852 1.126 -26.747 1.00 92.00 338 THR A O 1
ATOM 2527 N N . PHE A 1 339 ? 8.467 2.733 -26.029 1.00 94.31 339 PHE A N 1
ATOM 2528 C CA . PHE A 1 339 ? 7.293 1.869 -25.924 1.00 94.31 339 PHE A CA 1
ATOM 2529 C C . PHE A 1 339 ? 6.766 1.488 -27.312 1.00 94.31 339 PHE A C 1
ATOM 2531 O O . PHE A 1 339 ? 6.406 2.370 -28.098 1.00 94.31 339 PHE A O 1
ATOM 2538 N N . LEU A 1 340 ? 6.657 0.187 -27.577 1.00 95.75 340 LEU A N 1
ATOM 2539 C CA . LEU A 1 340 ? 6.156 -0.350 -28.841 1.00 95.75 340 LEU A CA 1
ATOM 2540 C C . LEU A 1 340 ? 4.656 -0.654 -28.762 1.00 95.75 340 LEU A C 1
ATOM 2542 O O . LEU A 1 340 ? 3.865 -0.138 -29.553 1.00 95.75 340 LEU A O 1
ATOM 2546 N N . ARG A 1 341 ? 4.251 -1.491 -27.801 1.00 96.62 341 ARG A N 1
ATOM 2547 C CA . ARG A 1 341 ? 2.851 -1.893 -27.571 1.00 96.62 341 ARG A CA 1
ATOM 2548 C C . ARG A 1 341 ? 2.670 -2.447 -26.157 1.00 96.62 341 ARG A C 1
ATOM 2550 O O . ARG A 1 341 ? 3.640 -2.822 -25.512 1.00 96.62 341 ARG A O 1
ATOM 2557 N N . GLY A 1 342 ? 1.425 -2.551 -25.698 1.00 96.75 342 GLY A N 1
ATOM 2558 C CA . GLY A 1 342 ? 1.083 -3.182 -24.421 1.00 96.75 342 GLY A CA 1
ATOM 2559 C C . GLY A 1 342 ? 0.043 -4.281 -24.601 1.00 96.75 342 GLY A C 1
ATOM 2560 O O . GLY A 1 342 ? -0.870 -4.138 -25.417 1.00 96.75 342 GLY A O 1
ATOM 2561 N N . VAL A 1 343 ? 0.171 -5.361 -23.837 1.00 98.00 343 VAL A N 1
ATOM 2562 C CA . VAL A 1 343 ? -0.772 -6.485 -23.811 1.00 98.00 343 VAL A CA 1
ATOM 2563 C C . VAL A 1 343 ? -1.144 -6.826 -22.376 1.00 98.00 343 VAL A C 1
ATOM 2565 O O . VAL A 1 343 ? -0.319 -6.738 -21.470 1.00 98.00 343 VAL A O 1
ATOM 2568 N N . TYR A 1 344 ? -2.396 -7.221 -22.160 1.00 98.12 344 TYR A N 1
ATOM 2569 C CA . TYR A 1 344 ? -2.823 -7.719 -20.858 1.00 98.12 344 TYR A CA 1
ATOM 2570 C C . TYR A 1 344 ? -2.360 -9.158 -20.657 1.00 98.12 344 TYR A C 1
ATOM 2572 O O . TYR A 1 344 ? -2.489 -9.993 -21.555 1.00 98.12 344 TYR A O 1
ATOM 2580 N N . GLY A 1 345 ? -1.837 -9.420 -19.465 1.00 96.44 345 GLY A N 1
ATOM 2581 C CA . GLY A 1 345 ? -1.533 -10.751 -18.972 1.00 96.44 345 GLY A CA 1
ATOM 2582 C C . GLY A 1 345 ? -2.687 -11.326 -18.145 1.00 96.44 345 GLY A C 1
ATOM 2583 O O . GLY A 1 345 ? -3.809 -10.798 -18.152 1.00 96.44 345 GLY A O 1
ATOM 2584 N N . PRO A 1 346 ? -2.443 -12.418 -17.408 1.00 96.31 346 PRO A N 1
ATOM 2585 C CA . PRO A 1 346 ? -3.450 -13.009 -16.544 1.00 96.31 346 PRO A CA 1
ATOM 2586 C C . PRO A 1 346 ? -3.803 -12.091 -15.360 1.00 96.31 346 PRO A C 1
ATOM 2588 O O . PRO A 1 346 ? -2.975 -11.352 -14.826 1.00 96.31 346 PRO A O 1
ATOM 2591 N N . THR A 1 347 ? -5.061 -12.149 -14.921 1.00 93.69 347 THR A N 1
ATOM 2592 C CA . THR A 1 347 ? -5.497 -11.484 -13.683 1.00 93.69 347 THR A CA 1
ATOM 2593 C C . THR A 1 347 ? -5.197 -12.388 -12.495 1.00 93.69 347 THR A C 1
ATOM 2595 O O . THR A 1 347 ? -5.578 -13.560 -12.502 1.00 93.69 347 THR A O 1
ATOM 2598 N N . LEU A 1 348 ? -4.526 -11.855 -11.475 1.00 90.19 348 LEU A N 1
ATOM 2599 C CA . LEU A 1 348 ? -4.134 -12.634 -10.306 1.00 90.19 348 LEU A CA 1
ATOM 2600 C C . LEU A 1 348 ? -5.324 -12.884 -9.360 1.00 90.19 348 LEU A C 1
ATOM 2602 O O . LEU A 1 348 ? -6.229 -12.041 -9.250 1.00 90.19 348 LEU A O 1
ATOM 2606 N N . PRO A 1 349 ? -5.338 -14.019 -8.634 1.00 84.12 349 PRO A N 1
ATOM 2607 C CA . PRO A 1 349 ? -6.335 -14.262 -7.602 1.00 84.12 349 PRO A CA 1
ATOM 2608 C C . PRO A 1 349 ? -6.196 -13.259 -6.441 1.00 84.12 349 PRO A C 1
ATOM 2610 O O . PRO A 1 349 ? -5.113 -12.712 -6.220 1.00 84.12 349 PRO A O 1
ATOM 2613 N N . PRO A 1 350 ? -7.261 -13.024 -5.654 1.00 76.00 350 PRO A N 1
ATOM 2614 C CA . PRO A 1 350 ? -7.189 -12.170 -4.470 1.00 76.00 350 PRO A CA 1
ATOM 2615 C C . PRO A 1 350 ? -6.059 -12.572 -3.512 1.00 76.00 350 PRO A C 1
ATOM 2617 O O . PRO A 1 350 ? -5.813 -13.758 -3.291 1.00 76.00 350 PRO A O 1
ATOM 2620 N N . GLY A 1 351 ? -5.377 -11.574 -2.948 1.00 70.62 351 GLY A N 1
ATOM 2621 C CA . GLY A 1 351 ? -4.249 -11.760 -2.029 1.00 70.62 351 GLY A CA 1
ATOM 2622 C C . GLY A 1 351 ? -2.900 -12.034 -2.700 1.00 70.62 351 GLY A C 1
ATOM 2623 O O . GLY A 1 351 ? -1.882 -11.951 -2.021 1.00 70.62 351 GLY A O 1
ATOM 2624 N N . TRP A 1 352 ? -2.863 -12.315 -4.007 1.00 84.31 352 TRP A N 1
ATOM 2625 C CA . TRP A 1 352 ? -1.621 -12.537 -4.750 1.00 84.31 352 TRP A CA 1
ATOM 2626 C C . TRP A 1 352 ? -1.132 -11.267 -5.444 1.00 84.31 352 TRP A C 1
ATOM 2628 O O . TRP A 1 352 ? -1.914 -10.512 -6.026 1.00 84.31 352 TRP A O 1
ATOM 2638 N N . ARG A 1 353 ? 0.184 -11.062 -5.414 1.00 85.69 353 ARG A N 1
ATOM 2639 C CA . ARG A 1 353 ? 0.888 -9.970 -6.091 1.00 85.69 353 ARG A CA 1
ATOM 2640 C C . ARG A 1 353 ? 1.976 -10.538 -6.994 1.00 85.69 353 ARG A C 1
ATOM 2642 O O . ARG A 1 353 ? 2.638 -11.496 -6.603 1.00 85.69 353 ARG A O 1
ATOM 2649 N N . LEU A 1 354 ? 2.173 -9.932 -8.165 1.00 92.00 354 LEU A N 1
ATOM 2650 C CA . LEU A 1 354 ? 3.376 -10.147 -8.971 1.00 92.00 354 LEU A CA 1
ATOM 2651 C C . LEU A 1 354 ? 4.539 -9.458 -8.256 1.00 92.00 354 LEU A C 1
ATOM 2653 O O . LEU A 1 354 ? 4.401 -8.296 -7.870 1.00 92.00 354 LEU A O 1
ATOM 2657 N N . ILE A 1 355 ? 5.644 -10.173 -8.045 1.00 88.62 355 ILE A N 1
ATOM 2658 C CA . ILE A 1 355 ? 6.797 -9.648 -7.302 1.00 88.62 355 ILE A CA 1
ATOM 2659 C C . ILE A 1 355 ? 8.138 -9.814 -8.011 1.00 88.62 355 ILE A C 1
ATOM 2661 O O . ILE A 1 355 ? 9.083 -9.172 -7.571 1.00 88.62 355 ILE A O 1
ATOM 2665 N N . ALA A 1 356 ? 8.247 -10.641 -9.048 1.00 92.69 356 ALA A N 1
ATOM 2666 C CA . ALA A 1 356 ? 9.419 -10.719 -9.922 1.00 92.69 356 ALA A CA 1
ATOM 2667 C C . ALA A 1 356 ? 9.073 -11.505 -11.192 1.00 92.69 356 ALA A C 1
ATOM 2669 O O . ALA A 1 356 ? 8.028 -12.168 -11.257 1.00 92.69 356 ALA A O 1
ATOM 2670 N N . THR A 1 357 ? 9.970 -11.467 -12.167 1.00 94.81 357 THR A N 1
ATOM 2671 C CA . THR A 1 357 ? 9.919 -12.276 -13.382 1.00 94.81 357 THR A CA 1
ATOM 2672 C C . THR A 1 357 ? 11.266 -12.930 -13.637 1.00 94.81 357 THR A C 1
ATOM 2674 O O . THR A 1 357 ? 12.302 -12.298 -13.472 1.00 94.81 357 THR A O 1
ATOM 2677 N N . ALA A 1 358 ? 11.262 -14.195 -14.039 1.00 94.06 358 ALA A N 1
ATOM 2678 C CA . ALA A 1 358 ? 12.464 -14.918 -14.444 1.00 94.06 358 ALA A CA 1
ATOM 2679 C C . ALA A 1 358 ? 12.054 -16.160 -15.231 1.00 94.06 358 ALA A C 1
ATOM 2681 O O . ALA A 1 358 ? 10.947 -16.646 -15.046 1.00 94.06 358 ALA A O 1
ATOM 2682 N N . ASP A 1 359 ? 12.931 -16.697 -16.071 1.00 94.31 359 ASP A N 1
ATOM 2683 C CA . ASP A 1 359 ? 12.718 -18.018 -16.669 1.00 94.31 359 ASP A CA 1
ATOM 2684 C C . ASP A 1 359 ? 12.947 -19.094 -15.593 1.00 94.31 359 ASP A C 1
ATOM 2686 O O . ASP A 1 359 ? 14.092 -19.361 -15.217 1.00 94.31 359 ASP A O 1
ATOM 2690 N N . PHE A 1 360 ? 11.862 -19.627 -15.020 1.00 95.81 360 PHE A N 1
ATOM 2691 C CA . PHE A 1 360 ? 11.900 -20.582 -13.905 1.00 95.81 360 PHE A CA 1
ATOM 2692 C C . PHE A 1 360 ? 11.882 -22.040 -14.379 1.00 95.81 360 PHE A C 1
ATOM 2694 O O . PHE A 1 360 ? 12.107 -22.945 -13.569 1.00 95.81 360 PHE A O 1
ATOM 2701 N N . ASN A 1 361 ? 11.564 -22.293 -15.650 1.00 94.12 361 ASN A N 1
ATOM 2702 C CA . ASN A 1 361 ? 11.511 -23.636 -16.234 1.00 94.12 361 ASN A CA 1
ATOM 2703 C C . ASN A 1 361 ? 12.546 -23.870 -17.349 1.00 94.12 361 ASN A C 1
ATOM 2705 O O . ASN A 1 361 ? 12.589 -24.976 -17.896 1.00 94.12 361 ASN A O 1
ATOM 2709 N N . ASN A 1 362 ? 13.399 -22.884 -17.625 1.00 93.50 362 ASN A N 1
ATOM 2710 C CA . ASN A 1 362 ? 14.444 -22.894 -18.643 1.00 93.50 362 ASN A CA 1
ATOM 2711 C C . ASN A 1 362 ? 13.913 -23.124 -20.068 1.00 93.50 362 ASN A C 1
ATOM 2713 O O . ASN A 1 362 ? 14.574 -23.783 -20.879 1.00 93.50 362 ASN A O 1
ATOM 2717 N N . ASP A 1 363 ? 12.717 -22.617 -20.387 1.00 93.62 363 ASP A N 1
ATOM 2718 C CA . ASP A 1 363 ? 12.141 -22.678 -21.739 1.00 93.62 363 ASP A CA 1
ATOM 2719 C C . ASP A 1 363 ? 12.500 -21.466 -22.620 1.00 93.62 363 ASP A C 1
ATOM 2721 O O . ASP A 1 363 ? 12.100 -21.403 -23.791 1.00 93.62 363 ASP A O 1
ATOM 2725 N N . GLY A 1 364 ? 13.301 -20.544 -22.082 1.00 91.62 364 GLY A N 1
ATOM 2726 C CA . GLY A 1 364 ? 13.737 -19.316 -22.727 1.00 91.62 364 GLY A CA 1
ATOM 2727 C C . GLY A 1 364 ? 12.735 -18.172 -22.608 1.00 91.62 364 GLY A C 1
ATOM 2728 O O . GLY A 1 364 ? 12.888 -17.192 -23.336 1.00 91.62 364 GLY A O 1
ATOM 2729 N N . LYS A 1 365 ? 11.704 -18.280 -21.758 1.00 93.38 365 LYS A N 1
ATOM 2730 C CA . LYS A 1 365 ? 10.680 -17.242 -21.590 1.00 93.38 365 LYS A CA 1
ATOM 2731 C C . LYS A 1 365 ? 10.546 -16.824 -20.131 1.00 93.38 365 LYS A C 1
ATOM 2733 O O . LYS A 1 365 ? 10.608 -17.660 -19.235 1.00 93.38 365 LYS A O 1
ATOM 2738 N N . PRO A 1 366 ? 10.304 -15.532 -19.864 1.00 96.31 366 PRO A N 1
ATOM 2739 C CA . PRO A 1 366 ? 10.065 -15.083 -18.505 1.00 96.31 366 PRO A CA 1
ATOM 2740 C C . PRO A 1 366 ? 8.727 -15.596 -17.962 1.00 96.31 366 PRO A C 1
ATOM 2742 O O . PRO A 1 366 ? 7.660 -15.385 -18.545 1.00 96.31 366 PRO A O 1
ATOM 2745 N N . ASP A 1 367 ? 8.795 -16.193 -16.783 1.00 97.69 367 ASP A N 1
ATOM 2746 C CA . ASP A 1 367 ? 7.674 -16.621 -15.962 1.00 97.69 367 ASP A CA 1
ATOM 2747 C C . ASP A 1 367 ? 7.414 -15.605 -14.834 1.00 97.69 367 ASP A C 1
ATOM 2749 O O . ASP A 1 367 ? 8.203 -14.690 -14.580 1.00 97.69 367 ASP A O 1
ATOM 2753 N N . TYR A 1 368 ? 6.296 -15.754 -14.122 1.00 97.94 368 TYR A N 1
ATOM 2754 C CA . TYR A 1 368 ? 5.912 -14.876 -13.014 1.00 97.94 368 TYR A CA 1
ATOM 2755 C C . TYR A 1 368 ? 6.219 -15.513 -11.662 1.00 97.94 368 TYR A C 1
ATOM 2757 O O . TYR A 1 368 ? 5.731 -16.603 -11.357 1.00 97.94 368 TYR A O 1
ATOM 2765 N N . LEU A 1 369 ? 6.911 -14.772 -10.796 1.00 97.69 369 LEU A N 1
ATOM 2766 C CA . LEU A 1 369 ? 6.963 -15.053 -9.367 1.00 97.69 369 LEU A CA 1
ATOM 2767 C C . LEU A 1 369 ? 5.890 -14.243 -8.642 1.00 97.69 369 LEU A C 1
ATOM 2769 O O . LEU A 1 369 ? 5.871 -13.008 -8.670 1.00 97.69 369 LEU A O 1
ATOM 2773 N N . LEU A 1 370 ? 5.007 -14.954 -7.956 1.00 96.00 370 LEU A N 1
ATOM 2774 C CA . LEU A 1 370 ? 3.906 -14.395 -7.196 1.00 96.00 370 LEU A CA 1
ATOM 2775 C C . LEU A 1 370 ? 4.121 -14.576 -5.697 1.00 96.00 370 LEU A C 1
ATOM 2777 O O . LEU A 1 370 ? 4.715 -15.556 -5.248 1.00 96.00 370 LEU A O 1
ATOM 2781 N N . TYR A 1 371 ? 3.549 -13.665 -4.919 1.00 88.69 371 TYR A N 1
ATOM 2782 C CA . TYR A 1 371 ? 3.548 -13.718 -3.464 1.00 88.69 371 TYR A CA 1
ATOM 2783 C C . TYR A 1 371 ? 2.162 -13.428 -2.906 1.00 88.69 371 TYR A C 1
ATOM 2785 O O . TYR A 1 371 ? 1.502 -12.467 -3.311 1.00 88.69 371 TYR A O 1
ATOM 2793 N N . ASN A 1 372 ? 1.726 -14.263 -1.970 1.00 82.69 372 ASN A N 1
ATOM 2794 C CA . ASN A 1 372 ? 0.492 -14.076 -1.236 1.00 82.69 372 ASN A CA 1
ATOM 2795 C C . ASN A 1 372 ? 0.767 -13.319 0.064 1.00 82.69 372 ASN A C 1
ATOM 2797 O O . ASN A 1 372 ? 1.432 -13.842 0.958 1.00 82.69 372 ASN A O 1
ATOM 2801 N N . THR A 1 373 ? 0.230 -12.107 0.190 1.00 67.25 373 THR A N 1
ATOM 2802 C CA . THR A 1 373 ? 0.497 -11.252 1.356 1.00 67.25 373 THR A CA 1
ATOM 2803 C C . THR A 1 373 ? -0.146 -11.764 2.640 1.00 67.25 373 THR A C 1
ATOM 2805 O O . THR A 1 373 ? 0.375 -11.488 3.712 1.00 67.25 373 THR A O 1
ATOM 2808 N N . ALA A 1 374 ? -1.235 -12.532 2.547 1.00 69.19 374 ALA A N 1
ATOM 2809 C CA . ALA A 1 374 ? -1.948 -13.056 3.710 1.00 69.19 374 ALA A CA 1
ATOM 2810 C C . ALA A 1 374 ? -1.338 -14.354 4.255 1.00 69.19 374 ALA A C 1
ATOM 2812 O O . ALA A 1 374 ? -1.423 -14.625 5.449 1.00 69.19 374 ALA A O 1
ATOM 2813 N N . THR A 1 375 ? -0.762 -15.190 3.387 1.00 71.69 375 THR A N 1
ATOM 2814 C CA . THR A 1 375 ? -0.214 -16.497 3.787 1.00 71.69 375 THR A CA 1
ATOM 2815 C C . THR A 1 375 ? 1.305 -16.570 3.712 1.00 71.69 375 THR A C 1
ATOM 2817 O O . THR A 1 375 ? 1.861 -17.620 4.017 1.00 71.69 375 THR A O 1
ATOM 2820 N N . HIS A 1 376 ? 1.972 -15.508 3.253 1.00 79.50 376 HIS A N 1
ATOM 2821 C CA . HIS A 1 376 ? 3.408 -15.461 2.952 1.00 79.50 376 HIS A CA 1
ATOM 2822 C C . HIS A 1 376 ? 3.877 -16.504 1.920 1.00 79.50 376 HIS A C 1
ATOM 2824 O O . HIS A 1 376 ? 5.064 -16.801 1.796 1.00 79.50 376 HIS A O 1
ATOM 2830 N N . GLN A 1 377 ? 2.941 -17.091 1.177 1.00 92.94 377 GLN A N 1
ATOM 2831 C CA . GLN A 1 377 ? 3.200 -18.174 0.236 1.00 92.94 377 GLN A CA 1
ATOM 2832 C C . GLN A 1 377 ? 3.671 -17.609 -1.103 1.00 92.94 377 GLN A C 1
ATOM 2834 O O . GLN A 1 377 ? 3.029 -16.713 -1.645 1.00 92.94 377 GLN A O 1
ATOM 2839 N N . THR A 1 378 ? 4.742 -18.158 -1.671 1.00 96.50 378 THR A N 1
ATOM 2840 C CA . THR A 1 378 ? 5.132 -17.856 -3.056 1.00 96.50 378 THR A CA 1
ATOM 2841 C C . THR A 1 378 ? 4.500 -18.841 -4.040 1.00 96.50 378 THR A C 1
ATOM 2843 O O . THR A 1 378 ? 4.072 -19.936 -3.657 1.00 96.50 378 THR A O 1
ATOM 2846 N N . ALA A 1 379 ? 4.419 -18.462 -5.310 1.00 97.69 379 ALA A N 1
ATOM 2847 C CA . ALA A 1 379 ? 4.051 -19.348 -6.408 1.00 97.69 379 ALA A CA 1
ATOM 2848 C C . ALA A 1 379 ? 4.759 -18.922 -7.689 1.00 97.69 379 ALA A C 1
ATOM 2850 O O . ALA A 1 379 ? 4.939 -17.732 -7.924 1.00 97.69 379 ALA A O 1
ATOM 2851 N N . ILE A 1 380 ? 5.095 -19.892 -8.528 1.00 98.38 380 ILE A N 1
ATOM 2852 C CA . ILE A 1 380 ? 5.599 -19.651 -9.875 1.00 98.38 380 ILE A CA 1
ATOM 2853 C C . ILE A 1 380 ? 4.455 -19.932 -10.837 1.00 98.38 380 ILE A C 1
ATOM 2855 O O . ILE A 1 380 ? 3.828 -20.995 -10.790 1.00 98.38 380 ILE A O 1
ATOM 2859 N N . TRP A 1 381 ? 4.146 -18.960 -11.680 1.00 98.25 381 TRP A N 1
ATOM 2860 C CA . TRP A 1 381 ? 3.258 -19.126 -12.819 1.00 98.25 381 TRP A CA 1
ATOM 2861 C C . TRP A 1 381 ? 4.112 -19.177 -14.064 1.00 98.25 381 TRP A C 1
ATOM 2863 O O . TRP A 1 381 ? 4.865 -18.246 -14.310 1.00 98.25 381 TRP A O 1
ATOM 2873 N N . TYR A 1 382 ? 3.966 -20.252 -14.826 1.00 98.00 382 TYR A N 1
ATOM 2874 C CA . TYR A 1 382 ? 4.652 -20.448 -16.087 1.00 98.00 382 TYR A CA 1
ATOM 2875 C C . TYR A 1 382 ? 3.890 -19.750 -17.205 1.00 98.00 382 TYR A C 1
ATOM 2877 O O . TYR A 1 382 ? 2.662 -19.908 -17.316 1.00 98.00 382 TYR A O 1
ATOM 2885 N N . LEU A 1 383 ? 4.596 -18.974 -18.019 1.00 97.69 383 LEU A N 1
ATOM 2886 C CA . LEU A 1 383 ? 4.001 -18.179 -19.083 1.00 97.69 383 LEU A CA 1
ATOM 2887 C C . LEU A 1 383 ? 4.551 -18.564 -20.451 1.00 97.69 383 LEU A C 1
ATOM 2889 O O . LEU A 1 383 ? 5.671 -19.017 -20.631 1.00 97.69 383 LEU A O 1
ATOM 2893 N N . ASN A 1 384 ? 3.718 -18.339 -21.458 1.00 95.19 384 ASN A N 1
ATOM 2894 C CA . ASN A 1 384 ? 4.165 -18.220 -22.830 1.00 95.19 384 ASN A CA 1
ATOM 2895 C C . ASN A 1 384 ? 3.808 -16.809 -23.281 1.00 95.19 384 ASN A C 1
ATOM 2897 O O . ASN A 1 384 ? 2.678 -16.553 -23.711 1.00 95.19 384 ASN A O 1
ATOM 2901 N N . ASN A 1 385 ? 4.764 -15.896 -23.113 1.00 93.44 385 ASN A N 1
ATOM 2902 C CA . ASN A 1 385 ? 4.556 -14.466 -23.283 1.00 93.44 385 ASN A CA 1
ATOM 2903 C C . ASN A 1 385 ? 3.472 -13.937 -22.311 1.00 93.44 385 ASN A C 1
ATOM 2905 O O . ASN A 1 385 ? 3.607 -14.114 -21.108 1.00 93.44 385 ASN A O 1
ATOM 2909 N N . ASN A 1 386 ? 2.366 -13.345 -22.771 1.00 94.38 386 ASN A N 1
ATOM 2910 C CA . ASN A 1 386 ? 1.305 -12.837 -21.888 1.00 94.38 386 ASN A CA 1
ATOM 2911 C C . ASN A 1 386 ? 0.277 -13.902 -21.451 1.00 94.38 386 ASN A C 1
ATOM 2913 O O . ASN A 1 386 ? -0.716 -13.575 -20.797 1.00 94.38 386 ASN A O 1
ATOM 2917 N N . VAL A 1 387 ? 0.468 -15.167 -21.836 1.00 97.25 387 VAL A N 1
ATOM 2918 C CA . VAL A 1 387 ? -0.494 -16.250 -21.599 1.00 97.25 387 VAL A CA 1
ATOM 2919 C C . VAL A 1 387 ? -0.033 -17.134 -20.445 1.00 97.25 387 VAL A C 1
ATOM 2921 O O . VAL A 1 387 ? 1.043 -17.720 -20.502 1.00 97.25 387 VAL A O 1
ATOM 2924 N N . PHE A 1 388 ? -0.885 -17.285 -19.428 1.00 97.50 388 PHE A N 1
ATOM 2925 C CA . PHE A 1 388 ? -0.693 -18.264 -18.356 1.00 97.50 388 PHE A CA 1
ATOM 2926 C C . PHE A 1 388 ? -0.808 -19.695 -18.894 1.00 97.50 388 PHE A C 1
ATOM 2928 O O . PHE A 1 388 ? -1.817 -20.048 -19.510 1.00 97.50 388 PHE A O 1
ATOM 2935 N N . VAL A 1 389 ? 0.203 -20.522 -18.625 1.00 98.00 389 VAL A N 1
ATOM 2936 C CA . VAL A 1 389 ? 0.257 -21.927 -19.048 1.00 98.00 389 VAL A CA 1
ATOM 2937 C C . VAL A 1 389 ? -0.101 -22.853 -17.888 1.00 98.00 389 VAL A C 1
ATOM 2939 O O . VAL A 1 389 ? -0.998 -23.688 -18.006 1.00 98.00 389 VAL A O 1
ATOM 2942 N N . SER A 1 390 ? 0.594 -22.716 -16.762 1.00 97.81 390 SER A N 1
ATOM 2943 C CA . SER A 1 390 ? 0.393 -23.522 -15.555 1.00 97.81 390 SER A CA 1
ATOM 2944 C C . SER A 1 390 ? 1.043 -22.840 -14.350 1.00 97.81 390 SER A C 1
ATOM 2946 O O . SER A 1 390 ? 1.706 -21.818 -14.494 1.00 97.81 390 SER A O 1
ATOM 2948 N N . GLY A 1 391 ? 0.842 -23.363 -13.140 1.00 97.12 391 GLY A N 1
ATOM 2949 C CA . GLY A 1 391 ? 1.456 -22.787 -11.947 1.00 97.12 391 GLY A CA 1
ATOM 2950 C C . GLY A 1 391 ? 1.725 -23.816 -10.861 1.00 97.12 391 GLY A C 1
ATOM 2951 O O . GLY A 1 391 ? 1.083 -24.866 -10.802 1.00 97.12 391 GLY A O 1
ATOM 2952 N N . VAL A 1 392 ? 2.677 -23.492 -9.996 1.00 98.25 392 VAL A N 1
ATOM 2953 C CA . VAL A 1 392 ? 3.143 -24.330 -8.893 1.00 98.25 392 VAL A CA 1
ATOM 2954 C C . VAL A 1 392 ? 3.356 -23.461 -7.654 1.00 98.25 392 VAL A C 1
ATOM 2956 O O . VAL A 1 392 ? 3.809 -22.321 -7.746 1.00 98.25 392 VAL A O 1
ATOM 2959 N N . LEU A 1 393 ? 2.989 -23.976 -6.480 1.00 98.12 393 LEU A N 1
ATOM 2960 C CA . LEU A 1 393 ? 3.265 -23.289 -5.219 1.00 98.12 393 LEU A CA 1
ATOM 2961 C C . LEU A 1 393 ? 4.753 -23.421 -4.884 1.00 98.12 393 LEU A C 1
ATOM 2963 O O . LEU A 1 393 ? 5.312 -24.512 -4.979 1.00 98.12 393 LEU A O 1
ATOM 2967 N N . GLY A 1 394 ? 5.365 -22.305 -4.498 1.00 96.06 394 GLY A N 1
ATOM 2968 C CA . GLY A 1 394 ? 6.746 -22.240 -4.037 1.00 96.06 394 GLY A CA 1
ATOM 2969 C C . GLY A 1 394 ? 6.868 -22.452 -2.525 1.00 96.06 394 GLY A C 1
ATOM 2970 O O . GLY A 1 394 ? 5.980 -23.041 -1.900 1.00 96.06 394 GLY A O 1
ATOM 2971 N N . PRO A 1 395 ? 7.934 -21.960 -1.882 1.00 96.38 395 PRO A N 1
ATOM 2972 C CA . PRO A 1 395 ? 8.026 -21.951 -0.427 1.00 96.38 395 PRO A CA 1
ATOM 2973 C C . PRO A 1 395 ? 7.191 -20.838 0.232 1.00 96.38 395 PRO A C 1
ATOM 2975 O O . PRO A 1 395 ? 6.946 -19.774 -0.346 1.00 96.38 395 PRO A O 1
ATOM 2978 N N . THR A 1 396 ? 6.788 -21.070 1.482 1.00 93.25 396 THR A N 1
ATOM 2979 C CA . THR A 1 396 ? 6.253 -20.028 2.372 1.00 93.25 396 THR A CA 1
ATOM 2980 C C . THR A 1 396 ? 7.410 -19.260 3.009 1.00 93.25 396 THR A C 1
ATOM 2982 O O . THR A 1 396 ? 8.290 -19.869 3.621 1.00 93.25 396 THR A O 1
ATOM 2985 N N . LEU A 1 397 ? 7.420 -17.933 2.885 1.00 86.25 397 LEU A N 1
ATOM 2986 C CA . LEU A 1 397 ? 8.433 -17.093 3.520 1.00 86.25 397 LEU A CA 1
ATOM 2987 C C . LEU A 1 397 ? 8.146 -16.961 5.025 1.00 86.25 397 LEU A C 1
ATOM 2989 O O . LEU A 1 397 ? 6.982 -16.832 5.413 1.00 86.25 397 LEU A O 1
ATOM 2993 N N . PRO A 1 398 ? 9.171 -16.956 5.895 1.00 82.94 398 PRO A N 1
ATOM 2994 C CA . PRO A 1 398 ? 8.969 -16.650 7.303 1.00 82.94 398 PRO A CA 1
ATOM 2995 C C . PRO A 1 398 ? 8.526 -15.192 7.480 1.00 82.94 398 PRO A C 1
ATOM 2997 O O . PRO A 1 398 ? 8.857 -14.325 6.669 1.00 82.94 398 PRO A O 1
ATOM 3000 N N . ALA A 1 399 ? 7.827 -14.902 8.577 1.00 74.94 399 ALA A N 1
ATOM 3001 C CA . ALA A 1 399 ? 7.373 -13.547 8.875 1.00 74.94 399 ALA A CA 1
ATOM 3002 C C . ALA A 1 399 ? 8.536 -12.533 8.847 1.00 74.94 399 ALA A C 1
ATOM 3004 O O . ALA A 1 399 ? 9.628 -12.791 9.364 1.00 74.94 399 ALA A O 1
ATOM 3005 N N . GLY A 1 400 ? 8.293 -11.378 8.225 1.00 68.06 400 GLY A N 1
ATOM 3006 C CA . GLY A 1 400 ? 9.277 -10.304 8.061 1.00 68.06 400 GLY A CA 1
ATOM 3007 C C . GLY A 1 400 ? 10.296 -10.509 6.933 1.00 68.06 400 GLY A C 1
ATOM 3008 O O . GLY A 1 400 ? 11.077 -9.595 6.679 1.00 68.06 400 GLY A O 1
ATOM 3009 N N . TRP A 1 401 ? 10.298 -11.657 6.249 1.00 83.56 401 TRP A N 1
ATOM 3010 C CA . TRP A 1 401 ? 11.138 -11.892 5.074 1.00 83.56 401 TRP A CA 1
ATOM 3011 C C . TRP A 1 401 ? 10.393 -11.582 3.777 1.00 83.56 401 TRP A C 1
ATOM 3013 O O . TRP A 1 401 ? 9.199 -11.840 3.641 1.00 83.56 401 TRP A O 1
ATOM 3023 N N . SER A 1 402 ? 11.130 -11.064 2.802 1.00 83.12 402 SER A N 1
ATOM 3024 C CA . SER A 1 402 ? 10.644 -10.748 1.460 1.00 83.12 402 SER A CA 1
ATOM 3025 C C . SER A 1 402 ? 11.642 -11.225 0.410 1.00 83.12 402 SER A C 1
ATOM 3027 O O . SER A 1 402 ? 12.838 -11.291 0.693 1.00 83.12 402 SER A O 1
ATOM 3029 N N . VAL A 1 403 ? 11.161 -11.554 -0.791 1.00 88.88 403 VAL A N 1
ATOM 3030 C CA . VAL A 1 403 ? 12.037 -11.769 -1.951 1.00 88.88 403 VAL A CA 1
ATOM 3031 C C . VAL A 1 403 ? 12.455 -10.405 -2.484 1.00 88.88 403 VAL A C 1
ATOM 3033 O O . VAL A 1 403 ? 11.611 -9.608 -2.898 1.00 88.88 403 VAL A O 1
ATOM 3036 N N . ALA A 1 404 ? 13.756 -10.151 -2.454 1.00 88.56 404 ALA A N 1
ATOM 3037 C CA . ALA A 1 404 ? 14.365 -8.931 -2.953 1.00 88.56 404 ALA A CA 1
ATOM 3038 C C . ALA A 1 404 ? 14.905 -9.083 -4.380 1.00 88.56 404 ALA A C 1
ATOM 3040 O O . ALA A 1 404 ? 14.993 -8.095 -5.097 1.00 88.56 404 ALA A O 1
ATOM 3041 N N . GLY A 1 405 ? 15.242 -10.301 -4.804 1.00 89.06 405 GLY A N 1
ATOM 3042 C CA . GLY A 1 405 ? 15.734 -10.574 -6.151 1.00 89.06 405 GLY A CA 1
ATOM 3043 C C . GLY A 1 405 ? 15.670 -12.055 -6.496 1.00 89.06 405 GLY A C 1
ATOM 3044 O O . GLY A 1 405 ? 15.540 -12.904 -5.611 1.00 89.06 405 GLY A O 1
ATOM 3045 N N . VAL A 1 406 ? 15.760 -12.344 -7.791 1.00 92.31 406 VAL A N 1
ATOM 3046 C CA . VAL A 1 406 ? 15.763 -13.698 -8.342 1.00 92.31 406 VAL A CA 1
ATOM 3047 C C . VAL A 1 406 ? 16.938 -13.817 -9.302 1.00 92.31 406 VAL A C 1
ATOM 3049 O O . VAL A 1 406 ? 17.048 -13.027 -10.235 1.00 92.31 406 VAL A O 1
ATOM 3052 N N . ALA A 1 407 ? 17.821 -14.783 -9.074 1.00 91.88 407 ALA A N 1
ATOM 3053 C CA . ALA A 1 407 ? 18.985 -15.028 -9.921 1.00 91.88 407 ALA A CA 1
ATOM 3054 C C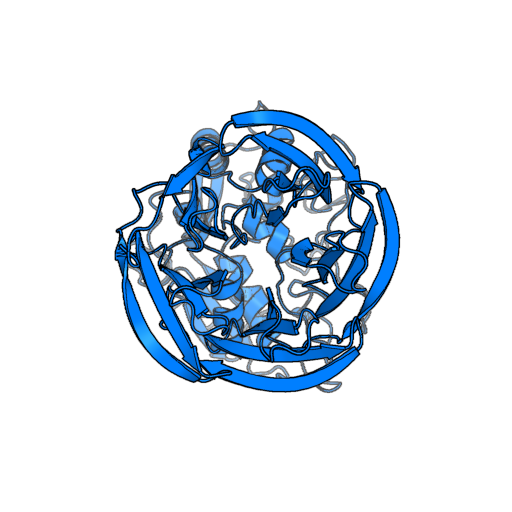 . ALA A 1 407 ? 19.497 -16.460 -9.712 1.00 91.88 407 ALA A C 1
ATOM 3056 O O . ALA A 1 407 ? 19.061 -17.121 -8.781 1.00 91.88 407 ALA A O 1
ATOM 3057 N N . ASP A 1 408 ? 20.390 -16.941 -10.572 1.00 92.31 408 ASP A N 1
ATOM 3058 C CA . ASP A 1 408 ? 21.060 -18.236 -10.387 1.00 92.31 408 ASP A CA 1
ATOM 3059 C C . ASP A 1 408 ? 22.286 -18.031 -9.483 1.00 92.31 408 ASP A C 1
ATOM 3061 O O . ASP A 1 408 ? 23.307 -17.507 -9.934 1.00 92.31 408 ASP A O 1
ATOM 3065 N N . PHE A 1 409 ? 22.154 -18.313 -8.182 1.00 92.38 409 PHE A N 1
ATOM 3066 C CA . PHE A 1 409 ? 23.182 -17.987 -7.185 1.00 92.38 409 PHE A CA 1
ATOM 3067 C C . PHE A 1 409 ? 24.194 -19.119 -6.971 1.00 92.38 409 PHE A C 1
ATOM 3069 O O . PHE A 1 409 ? 25.266 -18.877 -6.405 1.00 92.38 409 PHE A O 1
ATOM 3076 N N . ASP A 1 410 ? 23.887 -20.353 -7.370 1.00 91.25 410 ASP A N 1
ATOM 3077 C CA . ASP A 1 410 ? 24.819 -21.485 -7.291 1.00 91.25 410 ASP A CA 1
ATOM 3078 C C . ASP A 1 410 ? 25.312 -22.005 -8.651 1.00 91.25 410 ASP A C 1
ATOM 3080 O O . ASP A 1 410 ? 26.226 -22.837 -8.687 1.00 91.25 410 ASP A O 1
ATOM 3084 N N . GLY A 1 411 ? 24.828 -21.431 -9.753 1.00 90.81 411 GLY A N 1
ATOM 3085 C CA . GLY A 1 411 ? 25.269 -21.727 -11.112 1.00 90.81 411 GLY A CA 1
ATOM 3086 C C . GLY A 1 411 ? 24.713 -23.044 -11.647 1.00 90.81 411 GLY A C 1
ATOM 3087 O O . GLY A 1 411 ? 25.330 -23.640 -12.538 1.00 90.81 411 GLY A O 1
ATOM 3088 N N . ASP A 1 412 ? 23.612 -23.546 -11.085 1.00 91.56 412 ASP A N 1
ATOM 3089 C CA . ASP A 1 412 ? 22.985 -24.800 -11.504 1.00 91.56 412 ASP A CA 1
ATOM 3090 C C . ASP A 1 412 ? 21.993 -24.629 -12.672 1.00 91.56 412 ASP A C 1
ATOM 3092 O O . ASP A 1 412 ? 21.458 -25.615 -13.196 1.00 91.56 412 ASP A O 1
ATOM 3096 N N . GLY A 1 413 ? 21.806 -23.389 -13.132 1.00 90.38 413 GLY A N 1
ATOM 3097 C CA . GLY A 1 413 ? 20.884 -23.012 -14.193 1.00 90.38 413 GLY A CA 1
ATOM 3098 C C . GLY A 1 413 ? 19.447 -22.818 -13.716 1.00 90.38 413 GLY A C 1
ATOM 3099 O O . GLY A 1 413 ? 18.562 -22.675 -14.557 1.00 90.38 413 GLY A O 1
ATOM 3100 N N . GLN A 1 414 ? 19.171 -22.844 -12.415 1.00 92.69 414 GLN A N 1
ATOM 3101 C CA . GLN A 1 414 ? 17.855 -22.581 -11.842 1.00 92.69 414 GLN A CA 1
ATOM 3102 C C . GLN A 1 414 ? 17.822 -21.218 -11.149 1.00 92.69 414 GLN A C 1
ATOM 3104 O O . GLN A 1 414 ? 18.830 -20.570 -10.893 1.00 92.69 414 GLN A O 1
ATOM 3109 N N . ARG A 1 415 ? 16.609 -20.719 -10.912 1.00 94.25 415 ARG A N 1
ATOM 3110 C CA . ARG A 1 415 ? 16.390 -19.400 -10.323 1.00 94.25 415 ARG A CA 1
ATOM 3111 C C . ARG A 1 415 ? 16.158 -19.523 -8.824 1.00 94.25 415 ARG A C 1
ATOM 3113 O O . ARG A 1 415 ? 15.135 -20.049 -8.386 1.00 94.25 415 ARG A O 1
ATOM 3120 N N . ASP A 1 416 ? 17.073 -18.945 -8.066 1.00 95.62 416 ASP A N 1
ATOM 3121 C CA . ASP A 1 416 ? 17.081 -18.897 -6.611 1.00 95.62 416 ASP A CA 1
ATOM 3122 C C . ASP A 1 416 ? 16.512 -17.576 -6.083 1.00 95.62 416 ASP A C 1
ATOM 3124 O O . ASP A 1 416 ? 16.358 -16.594 -6.816 1.00 95.62 416 ASP A O 1
ATOM 3128 N N . TYR A 1 417 ? 16.205 -17.523 -4.783 1.00 96.19 417 TYR A N 1
ATOM 3129 C CA . TYR A 1 417 ? 15.669 -16.320 -4.138 1.00 96.19 417 TYR A CA 1
ATOM 3130 C C . TYR A 1 417 ? 16.725 -15.623 -3.286 1.00 96.19 417 TYR A C 1
ATOM 3132 O O . TYR A 1 417 ? 17.206 -16.183 -2.300 1.00 96.19 417 TYR A O 1
ATOM 3140 N N . ALA A 1 418 ? 16.979 -14.349 -3.582 1.00 94.81 418 ALA A N 1
ATOM 3141 C CA . ALA A 1 418 ? 17.585 -13.421 -2.637 1.00 94.81 418 ALA A CA 1
ATOM 3142 C C . ALA A 1 418 ? 16.501 -12.894 -1.697 1.00 94.81 418 ALA A C 1
ATOM 3144 O O . ALA A 1 418 ? 15.516 -12.291 -2.130 1.00 94.81 418 ALA A O 1
ATOM 3145 N N . LEU A 1 419 ? 16.679 -13.119 -0.403 1.00 93.81 419 LEU A N 1
ATOM 3146 C CA . LEU A 1 419 ? 15.730 -12.761 0.635 1.00 93.81 419 LEU A CA 1
ATOM 3147 C C . LEU A 1 419 ? 16.278 -11.661 1.533 1.00 93.81 419 LEU A C 1
ATOM 3149 O O . LEU A 1 419 ? 17.460 -11.647 1.882 1.00 93.81 419 LEU A O 1
ATOM 3153 N N . PHE A 1 420 ? 15.382 -10.788 1.978 1.00 88.62 420 PHE A N 1
ATOM 3154 C CA . PHE A 1 420 ? 15.702 -9.713 2.903 1.00 88.62 420 PHE A CA 1
ATOM 3155 C C . PHE A 1 420 ? 14.684 -9.617 4.030 1.00 88.62 420 PHE A C 1
ATOM 3157 O O . PHE A 1 420 ? 13.472 -9.648 3.796 1.00 88.62 420 PHE A O 1
ATOM 3164 N N . ASN A 1 421 ? 15.193 -9.451 5.248 1.00 83.00 421 ASN A N 1
ATOM 3165 C CA . ASN A 1 421 ? 14.409 -9.116 6.422 1.00 83.00 421 ASN A CA 1
ATOM 3166 C C . ASN A 1 421 ? 14.750 -7.697 6.879 1.00 83.00 421 ASN A C 1
ATOM 3168 O O . ASN A 1 421 ? 15.749 -7.471 7.559 1.00 83.00 421 ASN A O 1
ATOM 3172 N N . ALA A 1 422 ? 13.893 -6.733 6.547 1.00 69.31 422 ALA A N 1
ATOM 3173 C CA . ALA A 1 422 ? 14.077 -5.338 6.954 1.00 69.31 422 ALA A CA 1
ATOM 3174 C C . ALA A 1 422 ? 13.968 -5.137 8.484 1.00 69.31 422 ALA A C 1
ATOM 3176 O O . ALA A 1 422 ? 14.442 -4.138 9.030 1.00 69.31 422 ALA A O 1
ATOM 3177 N N . GLY A 1 423 ? 13.338 -6.080 9.193 1.00 69.94 423 GLY A N 1
ATOM 3178 C CA . GLY A 1 423 ? 13.253 -6.140 10.653 1.00 69.94 423 GLY A CA 1
ATOM 3179 C C . GLY A 1 423 ? 14.611 -6.297 11.314 1.00 69.94 423 GLY A C 1
ATOM 3180 O O . GLY A 1 423 ? 14.967 -5.518 12.197 1.00 69.94 423 GLY A O 1
ATOM 3181 N N . THR A 1 424 ? 15.359 -7.296 10.857 1.00 76.31 424 THR A N 1
ATOM 3182 C CA . THR A 1 424 ? 16.642 -7.714 11.435 1.00 76.31 424 THR A CA 1
ATOM 3183 C C . THR A 1 424 ? 17.850 -7.264 10.620 1.00 76.31 424 THR A C 1
ATOM 3185 O O . THR A 1 424 ? 18.979 -7.461 11.059 1.00 76.31 424 THR A O 1
ATOM 3188 N N . GLN A 1 425 ? 17.616 -6.671 9.447 1.00 81.50 425 GLN A N 1
ATOM 3189 C CA . GLN A 1 425 ? 18.626 -6.328 8.443 1.00 81.50 425 GLN A CA 1
ATOM 3190 C C . GLN A 1 425 ? 19.403 -7.544 7.911 1.00 81.50 425 GLN A C 1
ATOM 3192 O O . GLN A 1 425 ? 20.489 -7.411 7.351 1.00 81.50 425 GLN A O 1
ATOM 3197 N N . GLN A 1 426 ? 18.852 -8.747 8.066 1.00 89.19 426 GLN A N 1
ATOM 3198 C CA . GLN A 1 426 ? 19.474 -9.967 7.567 1.00 89.19 426 GLN A CA 1
ATOM 3199 C C . GLN A 1 426 ? 19.135 -10.181 6.094 1.00 89.19 426 GLN A C 1
ATOM 3201 O O . GLN A 1 426 ? 17.998 -9.963 5.670 1.00 89.19 426 GLN A O 1
ATOM 3206 N N . SER A 1 427 ? 20.112 -10.673 5.338 1.00 93.50 427 SER A N 1
ATOM 3207 C CA . SER A 1 427 ? 19.892 -11.240 4.010 1.00 93.50 427 SER A CA 1
ATOM 3208 C C . SER A 1 427 ? 20.069 -12.759 4.037 1.00 93.50 427 SER A C 1
ATOM 3210 O O . SER A 1 427 ? 20.735 -13.319 4.915 1.00 93.50 427 SER A O 1
ATOM 3212 N N . ALA A 1 428 ? 19.455 -13.446 3.084 1.00 95.31 428 ALA A N 1
ATOM 3213 C CA . ALA A 1 428 ? 19.654 -14.870 2.862 1.00 95.31 428 ALA A CA 1
ATOM 3214 C C . ALA A 1 428 ? 19.487 -15.199 1.380 1.00 95.31 428 ALA A C 1
ATOM 3216 O O . ALA A 1 428 ? 18.837 -14.463 0.648 1.00 95.31 428 ALA A O 1
ATOM 3217 N N . ILE A 1 429 ? 20.050 -16.323 0.960 1.00 96.00 429 ILE A N 1
ATOM 3218 C CA . ILE A 1 429 ? 19.803 -16.928 -0.345 1.00 96.00 429 ILE A CA 1
ATOM 3219 C C . ILE A 1 429 ? 19.139 -18.274 -0.091 1.00 96.00 429 ILE A C 1
ATOM 3221 O O . ILE A 1 429 ? 19.631 -19.074 0.714 1.00 96.00 429 ILE A O 1
ATOM 3225 N N . TRP A 1 430 ? 18.006 -18.511 -0.738 1.00 97.00 430 TRP A N 1
ATOM 3226 C CA . TRP A 1 430 ? 17.384 -19.827 -0.818 1.00 97.00 430 TRP A CA 1
ATOM 3227 C C . TRP A 1 430 ? 17.636 -20.398 -2.199 1.00 97.00 430 TRP A C 1
ATOM 3229 O O . TRP A 1 430 ? 17.217 -19.796 -3.183 1.00 97.00 430 TRP A O 1
ATOM 3239 N N . TYR A 1 431 ? 18.287 -21.556 -2.228 1.00 96.12 431 TYR A N 1
ATOM 3240 C CA . TYR A 1 431 ? 18.556 -22.301 -3.447 1.00 96.12 431 TYR A CA 1
ATOM 3241 C C . TYR A 1 431 ? 17.341 -23.153 -3.784 1.00 96.12 431 TYR A C 1
ATOM 3243 O O . TYR A 1 431 ? 16.755 -23.782 -2.889 1.00 96.12 431 TYR A O 1
ATOM 3251 N N . LEU A 1 432 ? 16.929 -23.154 -5.043 1.00 95.62 432 LEU A N 1
ATOM 3252 C CA . LEU A 1 432 ? 15.704 -23.788 -5.499 1.00 95.62 432 LEU A CA 1
ATOM 3253 C C . LEU A 1 432 ? 15.999 -24.937 -6.470 1.00 95.62 432 LEU A C 1
ATOM 3255 O O . LEU A 1 432 ? 16.899 -24.903 -7.295 1.00 95.62 432 LEU A O 1
ATOM 3259 N N . SER A 1 433 ? 15.184 -25.986 -6.380 1.00 92.31 433 SER A N 1
ATOM 3260 C CA . SER A 1 433 ? 15.024 -26.973 -7.442 1.00 92.31 433 SER A CA 1
ATOM 3261 C C . SER A 1 433 ? 13.577 -26.936 -7.924 1.00 92.31 433 SER A C 1
ATOM 3263 O O . SER A 1 433 ? 12.649 -27.354 -7.217 1.00 92.31 433 SER A O 1
ATOM 3265 N N . GLY A 1 434 ? 13.365 -26.338 -9.096 1.00 88.25 434 GLY A N 1
ATOM 3266 C CA . GLY A 1 434 ? 12.057 -25.873 -9.546 1.00 88.25 434 GLY A CA 1
ATOM 3267 C C . GLY A 1 434 ? 11.442 -24.896 -8.538 1.00 88.25 434 GLY A C 1
ATOM 3268 O O . GLY A 1 434 ? 12.020 -23.867 -8.220 1.00 88.25 434 GLY A O 1
ATOM 3269 N N . ALA A 1 435 ? 10.267 -25.227 -7.999 1.00 91.50 435 ALA A N 1
ATOM 3270 C CA . ALA A 1 435 ? 9.582 -24.400 -6.998 1.00 91.50 435 ALA A CA 1
ATOM 3271 C C . ALA A 1 435 ? 9.917 -24.763 -5.537 1.00 91.50 435 ALA A C 1
ATOM 3273 O O . ALA A 1 435 ? 9.361 -24.178 -4.609 1.00 91.50 435 ALA A O 1
ATOM 3274 N N . SER A 1 436 ? 10.771 -25.763 -5.305 1.00 93.88 436 SER A N 1
ATOM 3275 C CA . SER A 1 436 ? 11.080 -26.261 -3.958 1.00 93.88 436 SER A CA 1
ATOM 3276 C C . SER A 1 436 ? 12.439 -25.770 -3.484 1.00 93.88 436 SER A C 1
ATOM 3278 O O . SER A 1 436 ? 13.398 -25.805 -4.242 1.00 93.88 436 SER A O 1
ATOM 3280 N N . VAL A 1 437 ? 12.551 -25.383 -2.214 1.00 96.44 437 VAL A N 1
ATOM 3281 C CA . VAL A 1 437 ? 13.841 -25.000 -1.619 1.00 96.44 437 VAL A CA 1
ATOM 3282 C C . VAL A 1 437 ? 14.698 -26.251 -1.429 1.00 96.44 437 VAL A C 1
ATOM 3284 O O . VAL A 1 437 ? 14.316 -27.159 -0.688 1.00 96.44 437 VAL A O 1
ATOM 3287 N N . SER A 1 438 ? 15.852 -26.297 -2.088 1.00 95.88 438 SER A N 1
ATOM 3288 C CA . SER A 1 438 ? 16.844 -27.366 -1.956 1.00 95.88 438 SER A CA 1
ATOM 3289 C C . SER A 1 438 ? 17.736 -27.138 -0.731 1.00 95.88 438 SER A C 1
ATOM 3291 O O . SER A 1 438 ? 18.027 -28.072 0.019 1.00 95.88 438 SER A O 1
ATOM 3293 N N . SER A 1 439 ? 18.139 -25.889 -0.489 1.00 96.06 439 SER A N 1
ATOM 3294 C CA . SER A 1 439 ? 18.914 -25.467 0.678 1.00 96.06 439 SER A CA 1
ATOM 3295 C C . SER A 1 439 ? 18.852 -23.944 0.865 1.00 96.06 439 SER A C 1
ATOM 3297 O O . SER A 1 439 ? 18.235 -23.235 0.077 1.00 96.06 439 SER A O 1
ATOM 3299 N N . GLY A 1 440 ? 19.476 -23.408 1.916 1.00 94.56 440 GLY A N 1
ATOM 3300 C CA . GLY A 1 440 ? 19.552 -21.962 2.120 1.00 94.56 440 GLY A CA 1
ATOM 3301 C C . GLY A 1 440 ? 20.775 -21.544 2.925 1.00 94.56 440 GLY A C 1
ATOM 3302 O O . GLY A 1 440 ? 21.332 -22.332 3.693 1.00 94.56 440 GLY A O 1
ATOM 3303 N N . ARG A 1 441 ? 21.201 -20.295 2.746 1.00 94.56 441 ARG A N 1
ATOM 3304 C CA . ARG A 1 441 ? 22.372 -19.708 3.405 1.00 94.56 441 ARG A CA 1
ATOM 3305 C C . ARG A 1 441 ? 22.080 -18.267 3.810 1.00 94.56 441 ARG A C 1
ATOM 3307 O O . ARG A 1 441 ? 21.539 -17.506 3.020 1.00 94.56 441 ARG A O 1
ATOM 3314 N N . PHE A 1 442 ? 22.465 -17.885 5.025 1.00 93.69 442 PHE A N 1
ATOM 3315 C CA . PHE A 1 442 ? 22.457 -16.475 5.419 1.00 93.69 442 PHE A CA 1
ATOM 3316 C C . PHE A 1 442 ? 23.578 -15.721 4.705 1.00 93.69 442 PHE A C 1
ATOM 3318 O O . PHE A 1 442 ? 24.714 -16.195 4.672 1.00 93.69 442 PHE A O 1
ATOM 3325 N N . GLY A 1 443 ? 23.230 -14.565 4.150 1.00 87.81 443 GLY A N 1
ATOM 3326 C CA . GLY A 1 443 ? 24.163 -13.633 3.535 1.00 87.81 443 GLY A CA 1
ATOM 3327 C C . GLY A 1 443 ? 24.676 -12.593 4.539 1.00 87.81 443 GLY A C 1
ATOM 3328 O O . GLY A 1 443 ? 24.497 -12.748 5.754 1.00 87.81 443 GLY A O 1
ATOM 3329 N N . PRO A 1 444 ? 25.314 -11.516 4.053 1.00 88.06 444 PRO A N 1
ATOM 3330 C CA . PRO A 1 444 ? 25.743 -10.412 4.900 1.00 88.06 444 PRO A CA 1
ATOM 3331 C C . PRO A 1 444 ? 24.557 -9.719 5.586 1.00 88.06 444 PRO A C 1
ATOM 3333 O O . PRO A 1 444 ? 23.453 -9.621 5.041 1.00 88.06 444 PRO A O 1
ATOM 3336 N N . ASN A 1 445 ? 24.799 -9.179 6.780 1.00 89.19 445 ASN A N 1
ATOM 3337 C CA . ASN A 1 445 ? 23.865 -8.228 7.375 1.00 89.19 445 ASN A CA 1
ATOM 3338 C C . ASN A 1 445 ? 23.959 -6.910 6.606 1.00 89.19 445 ASN A C 1
ATOM 3340 O O . ASN A 1 445 ? 25.045 -6.341 6.468 1.00 89.19 445 ASN A O 1
ATOM 3344 N N . ILE A 1 446 ? 22.820 -6.429 6.124 1.00 87.56 446 ILE A N 1
ATOM 3345 C CA . ILE A 1 446 ? 22.722 -5.158 5.418 1.00 87.56 446 ILE A CA 1
ATOM 3346 C C . ILE A 1 446 ? 22.875 -4.024 6.434 1.00 87.56 446 ILE A C 1
ATOM 3348 O O . ILE A 1 446 ? 22.402 -4.100 7.569 1.00 87.56 446 ILE A O 1
ATOM 3352 N N . ALA A 1 447 ? 23.613 -2.982 6.061 1.00 83.44 447 ALA A N 1
ATOM 3353 C CA . ALA A 1 447 ? 23.827 -1.847 6.945 1.00 83.44 447 ALA A CA 1
ATOM 3354 C C . ALA A 1 447 ? 22.497 -1.138 7.245 1.00 83.44 447 ALA A C 1
ATOM 3356 O O . ALA A 1 447 ? 21.673 -0.953 6.353 1.00 83.44 447 ALA A O 1
ATOM 3357 N N . SER A 1 448 ? 22.316 -0.691 8.492 1.00 76.19 448 SER A N 1
ATOM 3358 C CA . SER A 1 448 ? 21.126 0.071 8.882 1.00 76.19 448 SER A CA 1
ATOM 3359 C C . SER A 1 448 ? 20.904 1.264 7.946 1.00 76.19 448 SER A C 1
ATOM 3361 O O . SER A 1 448 ? 21.842 1.999 7.630 1.00 76.19 448 SER A O 1
ATOM 3363 N N . GLY A 1 449 ? 19.661 1.439 7.499 1.00 65.94 449 GLY A N 1
ATOM 3364 C CA . GLY A 1 449 ? 19.272 2.464 6.531 1.00 65.94 449 GLY A CA 1
ATOM 3365 C C . GLY A 1 449 ? 19.383 2.037 5.066 1.00 65.94 449 GLY A C 1
ATOM 3366 O O . GLY A 1 449 ? 18.855 2.749 4.217 1.00 65.94 449 GLY A O 1
ATOM 3367 N N . TYR A 1 450 ? 20.000 0.889 4.766 1.00 75.25 450 TYR A N 1
ATOM 3368 C CA . TYR A 1 450 ? 19.952 0.259 3.448 1.00 75.25 450 TYR A CA 1
ATOM 3369 C C . TYR A 1 450 ? 18.909 -0.862 3.407 1.00 75.25 450 TYR A C 1
ATOM 3371 O O . TYR A 1 450 ? 18.583 -1.495 4.407 1.00 75.25 450 TYR A O 1
ATOM 3379 N N . GLN A 1 451 ? 18.396 -1.119 2.214 1.00 81.00 451 GLN A N 1
ATOM 3380 C CA . GLN A 1 451 ? 17.496 -2.212 1.885 1.00 81.00 451 GLN A CA 1
ATOM 3381 C C . GLN A 1 451 ? 18.115 -3.009 0.743 1.00 81.00 451 GLN A C 1
ATOM 3383 O O . GLN A 1 451 ? 18.644 -2.413 -0.194 1.00 81.00 451 GLN A O 1
ATOM 3388 N N . LEU A 1 452 ? 18.041 -4.338 0.803 1.00 84.50 452 LEU A N 1
ATOM 3389 C CA . LEU A 1 452 ? 18.322 -5.181 -0.358 1.00 84.50 452 LEU A CA 1
ATOM 3390 C C . LEU A 1 452 ? 17.115 -5.106 -1.299 1.00 84.50 452 LEU A C 1
ATOM 3392 O O . LEU A 1 452 ? 16.005 -5.453 -0.898 1.00 84.50 452 LEU A O 1
ATOM 3396 N N . VAL A 1 453 ? 17.331 -4.614 -2.518 1.00 78.56 453 VAL A N 1
ATOM 3397 C CA . VAL A 1 453 ? 16.253 -4.292 -3.473 1.00 78.56 453 VAL A CA 1
ATOM 3398 C C . VAL A 1 453 ? 16.362 -5.026 -4.807 1.00 78.56 453 VAL A C 1
ATOM 3400 O O . VAL A 1 453 ? 15.464 -4.896 -5.634 1.00 78.56 453 VAL A O 1
ATOM 3403 N N . GLY A 1 454 ? 17.443 -5.775 -5.025 1.00 83.31 454 GLY A N 1
ATOM 3404 C CA . GLY A 1 454 ? 17.661 -6.521 -6.257 1.00 83.31 454 GLY A CA 1
ATOM 3405 C C . GLY A 1 454 ? 18.909 -7.391 -6.200 1.00 83.31 454 GLY A C 1
ATOM 3406 O O . GLY A 1 454 ? 19.730 -7.264 -5.285 1.00 83.31 454 GLY A O 1
ATOM 3407 N N . ALA A 1 455 ? 19.053 -8.253 -7.202 1.00 86.81 455 ALA A N 1
ATOM 3408 C CA . ALA A 1 455 ? 20.265 -9.021 -7.437 1.00 86.81 455 ALA A CA 1
ATOM 3409 C C . ALA A 1 455 ? 20.530 -9.184 -8.937 1.00 86.81 455 ALA A C 1
ATOM 3411 O O . ALA A 1 455 ? 19.591 -9.400 -9.699 1.00 86.81 455 ALA A O 1
ATOM 3412 N N . ALA A 1 456 ? 21.792 -9.067 -9.344 1.00 84.50 456 ALA A N 1
ATOM 3413 C CA . ALA A 1 456 ? 22.261 -9.248 -10.721 1.00 84.50 456 ALA A CA 1
ATOM 3414 C C . ALA A 1 456 ? 23.785 -9.418 -10.727 1.00 84.50 456 ALA A C 1
ATOM 3416 O O . ALA A 1 456 ? 24.430 -9.026 -9.766 1.00 84.50 456 ALA A O 1
ATOM 3417 N N . ASP A 1 457 ? 24.371 -9.957 -11.793 1.00 83.12 457 ASP A N 1
ATOM 3418 C CA . ASP A 1 457 ? 25.833 -10.011 -11.950 1.00 83.12 457 ASP A CA 1
ATOM 3419 C C . ASP A 1 457 ? 26.360 -8.642 -12.419 1.00 83.12 457 ASP A C 1
ATOM 3421 O O . ASP A 1 457 ? 26.291 -8.302 -13.605 1.00 83.12 457 ASP A O 1
ATOM 3425 N N . PHE A 1 458 ? 26.819 -7.808 -11.480 1.00 79.81 458 PHE A N 1
ATOM 3426 C CA . PHE A 1 458 ? 27.215 -6.427 -11.774 1.00 79.81 458 PHE A CA 1
ATOM 3427 C C . PHE A 1 458 ? 28.654 -6.317 -12.273 1.00 79.81 458 PHE A C 1
ATOM 3429 O O . PHE A 1 458 ? 28.975 -5.371 -12.994 1.00 79.81 458 PHE A O 1
ATOM 3436 N N . ASN A 1 459 ? 29.529 -7.240 -11.870 1.00 81.38 459 ASN A N 1
ATOM 3437 C CA . ASN A 1 459 ? 30.948 -7.233 -12.235 1.00 81.38 459 ASN A CA 1
ATOM 3438 C C . ASN A 1 459 ? 31.288 -8.197 -13.390 1.00 81.38 459 ASN A C 1
ATOM 3440 O O . ASN A 1 459 ? 32.435 -8.205 -13.848 1.00 81.38 459 ASN A O 1
ATOM 3444 N N . ARG A 1 460 ? 30.302 -8.953 -13.888 1.00 80.69 460 ARG A N 1
ATOM 3445 C CA . ARG A 1 460 ? 30.414 -9.968 -14.945 1.00 80.69 460 ARG A CA 1
ATOM 3446 C C . ARG A 1 460 ? 31.347 -11.121 -14.587 1.00 80.69 460 ARG A C 1
ATOM 3448 O O . ARG A 1 460 ? 32.057 -11.634 -15.459 1.00 80.69 460 ARG A O 1
ATOM 3455 N N . ASP A 1 461 ? 31.388 -11.515 -13.320 1.00 84.19 461 ASP A N 1
ATOM 3456 C CA . ASP A 1 461 ? 32.157 -12.678 -12.873 1.00 84.19 461 ASP A CA 1
ATOM 3457 C C . ASP A 1 461 ? 31.377 -14.002 -12.980 1.00 84.19 461 ASP A C 1
ATOM 3459 O O . ASP A 1 461 ? 31.924 -15.074 -12.692 1.00 84.19 461 ASP A O 1
ATOM 3463 N N . GLY A 1 462 ? 30.137 -13.937 -13.476 1.00 83.12 462 GLY A N 1
ATOM 3464 C CA . GLY A 1 462 ? 29.221 -15.058 -13.624 1.00 83.12 462 GLY A CA 1
ATOM 3465 C C . GLY A 1 462 ? 28.405 -15.343 -12.367 1.00 83.12 462 GLY A C 1
ATOM 3466 O O . GLY A 1 462 ? 27.756 -16.388 -12.320 1.00 83.12 462 GLY A O 1
ATOM 3467 N N . LYS A 1 463 ? 28.448 -14.475 -11.348 1.00 85.75 463 LYS A N 1
ATOM 3468 C CA . LYS A 1 463 ? 27.717 -14.637 -10.088 1.00 85.75 463 LYS A CA 1
ATOM 3469 C C . LYS A 1 463 ? 26.855 -13.408 -9.805 1.00 85.75 463 LYS A C 1
ATOM 3471 O O . LYS A 1 463 ? 27.308 -12.284 -9.987 1.00 85.75 463 LYS A O 1
ATOM 3476 N N . PRO A 1 464 ? 25.617 -13.584 -9.321 1.00 89.00 464 PRO A N 1
ATOM 3477 C CA . PRO A 1 464 ? 24.801 -12.448 -8.926 1.00 89.00 464 PRO A CA 1
ATOM 3478 C C . PRO A 1 464 ? 25.331 -11.786 -7.648 1.00 89.00 464 PRO A C 1
ATOM 3480 O O . PRO A 1 464 ? 25.625 -12.458 -6.661 1.00 89.00 464 PRO A O 1
ATOM 3483 N N . ASP A 1 465 ? 25.354 -10.460 -7.644 1.00 88.81 465 ASP A N 1
ATOM 3484 C CA . ASP A 1 465 ? 25.638 -9.589 -6.511 1.00 88.81 465 ASP A CA 1
ATOM 3485 C C . ASP A 1 465 ? 24.355 -8.927 -5.986 1.00 88.81 465 ASP A C 1
ATOM 3487 O O . ASP A 1 465 ? 23.286 -8.998 -6.597 1.00 88.81 465 ASP A O 1
ATOM 3491 N N . PHE A 1 466 ? 24.453 -8.233 -4.852 1.00 90.69 466 PHE A N 1
ATOM 3492 C CA . PHE A 1 466 ? 23.322 -7.550 -4.222 1.00 90.69 466 PHE A CA 1
ATOM 3493 C C . PHE A 1 466 ? 23.272 -6.057 -4.546 1.00 90.69 466 PHE A C 1
ATOM 3495 O O . PHE A 1 466 ? 24.251 -5.333 -4.355 1.00 90.69 466 PHE A O 1
ATOM 3502 N N . LEU A 1 467 ? 22.086 -5.579 -4.930 1.00 86.88 467 LEU A N 1
ATOM 3503 C CA . LEU A 1 467 ? 21.780 -4.157 -5.040 1.00 86.88 467 LEU A CA 1
ATOM 3504 C C . LEU A 1 467 ? 21.148 -3.649 -3.750 1.00 86.88 467 LEU A C 1
ATOM 3506 O O . LEU A 1 467 ? 20.080 -4.104 -3.334 1.00 86.88 467 LEU A O 1
ATOM 3510 N N . LEU A 1 468 ? 21.784 -2.654 -3.148 1.00 86.81 468 LEU A N 1
ATOM 3511 C CA . LEU A 1 468 ? 21.322 -2.003 -1.937 1.00 86.81 468 LEU A CA 1
ATOM 3512 C C . LEU A 1 468 ? 20.840 -0.590 -2.244 1.00 86.81 468 LEU A C 1
ATOM 3514 O O . LEU A 1 468 ? 21.488 0.149 -2.986 1.00 86.81 468 LEU A O 1
ATOM 3518 N N . TYR A 1 469 ? 19.744 -0.186 -1.614 1.00 77.00 469 TYR A N 1
ATOM 3519 C CA . TYR A 1 469 ? 19.201 1.163 -1.701 1.00 77.00 469 TYR A CA 1
ATOM 3520 C C . TYR A 1 469 ? 18.981 1.741 -0.310 1.00 77.00 469 TYR A C 1
ATOM 3522 O O . TYR A 1 469 ? 18.430 1.073 0.558 1.00 77.00 469 TYR A O 1
ATOM 3530 N N . ALA A 1 470 ? 19.397 2.984 -0.100 1.00 70.00 470 ALA A N 1
ATOM 3531 C CA . ALA A 1 470 ? 19.143 3.731 1.121 1.00 70.00 470 ALA A CA 1
ATOM 3532 C C . ALA A 1 470 ? 18.098 4.822 0.849 1.00 70.00 470 ALA A C 1
ATOM 3534 O O . ALA A 1 470 ? 18.459 5.872 0.310 1.00 70.00 470 ALA A O 1
ATOM 3535 N N . PRO A 1 471 ? 16.819 4.627 1.227 1.00 54.91 471 PRO A N 1
ATOM 3536 C CA . PRO A 1 471 ? 15.754 5.590 0.936 1.00 54.91 471 PRO A CA 1
ATOM 3537 C C . PRO A 1 471 ? 16.030 6.993 1.485 1.00 54.91 471 PRO A C 1
ATOM 3539 O O . PRO A 1 471 ? 15.844 7.985 0.780 1.00 54.91 471 PRO A O 1
ATOM 3542 N N . ALA A 1 472 ? 16.557 7.077 2.710 1.00 53.31 472 ALA A N 1
ATOM 3543 C CA . ALA A 1 472 ? 16.809 8.344 3.396 1.00 53.31 472 ALA A CA 1
ATOM 3544 C C . ALA A 1 472 ? 17.854 9.221 2.684 1.00 53.31 472 ALA A C 1
ATOM 3546 O O . ALA A 1 472 ? 17.725 10.443 2.641 1.00 53.31 472 ALA A O 1
ATOM 3547 N N . THR A 1 473 ? 18.890 8.608 2.108 1.00 60.22 473 THR A N 1
ATOM 3548 C CA . THR A 1 473 ? 19.970 9.324 1.408 1.00 60.22 473 THR A CA 1
ATOM 3549 C C . THR A 1 473 ? 19.843 9.252 -0.110 1.00 60.22 473 THR A C 1
ATOM 3551 O O . THR A 1 473 ? 20.589 9.930 -0.818 1.00 60.22 473 THR A O 1
ATOM 3554 N N . ARG A 1 474 ? 18.900 8.448 -0.616 1.00 63.72 474 ARG A N 1
ATOM 3555 C CA . ARG A 1 474 ? 18.710 8.102 -2.033 1.00 63.72 474 ARG A CA 1
ATOM 3556 C C . ARG A 1 474 ? 19.975 7.541 -2.683 1.00 63.72 474 ARG A C 1
ATOM 3558 O O . ARG A 1 474 ? 20.212 7.754 -3.870 1.00 63.72 474 ARG A O 1
ATOM 3565 N N . GLN A 1 475 ? 20.800 6.851 -1.902 1.00 68.94 475 GLN A N 1
ATOM 3566 C CA . GLN A 1 475 ? 22.034 6.235 -2.379 1.00 68.94 475 GLN A CA 1
ATOM 3567 C C . GLN A 1 475 ? 21.787 4.786 -2.784 1.00 68.94 475 GLN A C 1
ATOM 3569 O O . GLN A 1 475 ? 21.023 4.076 -2.135 1.00 68.94 475 GLN A O 1
ATOM 3574 N N . THR A 1 476 ? 22.479 4.340 -3.828 1.00 76.19 476 THR A N 1
ATOM 3575 C CA . THR A 1 476 ? 22.590 2.922 -4.174 1.00 76.19 476 THR A CA 1
ATOM 3576 C C . THR A 1 476 ? 23.999 2.430 -3.889 1.00 76.19 476 THR A C 1
ATOM 3578 O O . THR A 1 476 ? 24.965 3.155 -4.130 1.00 76.19 476 THR A O 1
ATOM 3581 N N . ALA A 1 477 ? 24.123 1.192 -3.432 1.00 84.25 477 ALA A N 1
ATOM 3582 C CA . ALA A 1 477 ? 25.395 0.500 -3.289 1.00 84.25 477 ALA A CA 1
ATOM 3583 C C . ALA A 1 477 ? 25.282 -0.905 -3.881 1.00 84.25 477 ALA A C 1
ATOM 3585 O O . ALA A 1 477 ? 24.215 -1.508 -3.840 1.00 84.25 477 ALA A O 1
ATOM 3586 N N . ILE A 1 478 ? 26.385 -1.422 -4.412 1.00 86.00 478 ILE A N 1
ATOM 3587 C CA . ILE A 1 478 ? 2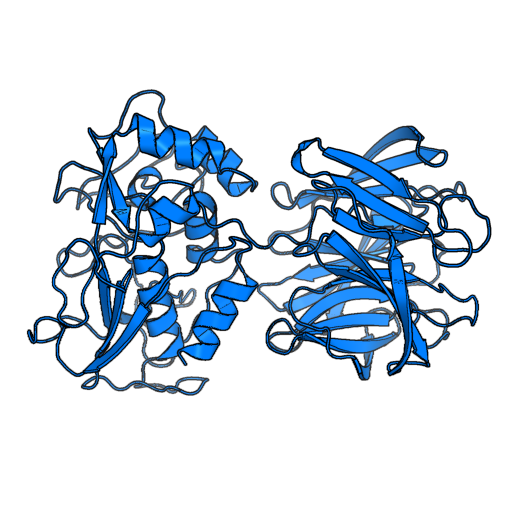6.482 -2.814 -4.851 1.00 86.00 478 ILE A CA 1
ATOM 3588 C C . ILE A 1 478 ? 27.358 -3.545 -3.849 1.00 86.00 478 ILE A C 1
ATOM 3590 O O . ILE A 1 478 ? 28.436 -3.063 -3.486 1.00 86.00 478 ILE A O 1
ATOM 3594 N N . TRP A 1 479 ? 26.882 -4.695 -3.396 1.00 89.69 479 TRP A N 1
ATOM 3595 C CA . TRP A 1 479 ? 27.660 -5.613 -2.588 1.00 89.69 479 TRP A CA 1
ATOM 3596 C C . TRP A 1 479 ? 28.057 -6.801 -3.447 1.00 89.69 479 TRP A C 1
ATOM 3598 O O . TRP A 1 479 ? 27.238 -7.688 -3.678 1.00 89.69 479 TRP A O 1
ATOM 3608 N N . TYR A 1 480 ? 29.316 -6.805 -3.886 1.00 88.56 480 TYR A N 1
ATOM 3609 C CA . TYR A 1 480 ? 29.865 -7.900 -4.675 1.00 88.56 480 TYR A CA 1
ATOM 3610 C C . TYR A 1 480 ? 29.945 -9.179 -3.845 1.00 88.56 480 TYR A C 1
ATOM 3612 O O . TYR A 1 480 ? 30.564 -9.178 -2.775 1.00 88.56 480 TYR A O 1
ATOM 3620 N N . LEU A 1 481 ? 29.322 -10.252 -4.322 1.00 87.12 481 LEU A N 1
ATOM 3621 C CA . LEU A 1 481 ? 29.283 -11.532 -3.625 1.00 87.12 481 LEU A CA 1
ATOM 3622 C C . LEU A 1 481 ? 30.409 -12.439 -4.114 1.00 87.12 481 LEU A C 1
ATOM 3624 O O . LEU A 1 481 ? 30.630 -12.621 -5.304 1.00 87.12 481 LEU A O 1
ATOM 3628 N N . ASN A 1 482 ? 31.111 -13.079 -3.181 1.00 79.00 482 ASN A N 1
ATOM 3629 C CA . ASN A 1 482 ? 32.103 -14.100 -3.500 1.00 79.00 482 ASN A CA 1
ATOM 3630 C C . ASN A 1 482 ? 31.756 -15.401 -2.782 1.00 79.00 482 ASN A C 1
ATOM 3632 O O . ASN A 1 482 ? 31.966 -15.537 -1.580 1.00 79.00 482 ASN A O 1
ATOM 3636 N N . ASN A 1 483 ? 31.263 -16.385 -3.540 1.00 66.44 483 ASN A N 1
ATOM 3637 C CA . ASN A 1 483 ? 30.747 -17.659 -3.014 1.00 66.44 483 ASN A CA 1
ATOM 3638 C C . ASN A 1 483 ? 29.579 -17.461 -2.034 1.00 66.44 483 ASN A C 1
ATOM 3640 O O . ASN A 1 483 ? 29.510 -18.119 -0.992 1.00 66.44 483 ASN A O 1
ATOM 3644 N N . ASN A 1 484 ? 28.657 -16.565 -2.391 1.00 59.66 484 ASN A N 1
ATOM 3645 C CA . ASN A 1 484 ? 27.414 -16.327 -1.656 1.00 59.66 484 ASN A CA 1
ATOM 3646 C C . ASN A 1 484 ? 27.653 -15.736 -0.250 1.00 59.66 484 ASN A C 1
ATOM 3648 O O . ASN A 1 484 ? 26.861 -15.966 0.668 1.00 59.66 484 ASN A O 1
ATOM 3652 N N . THR A 1 485 ? 28.761 -14.990 -0.100 1.00 54.53 485 THR A N 1
ATOM 3653 C CA . THR A 1 485 ? 29.163 -14.192 1.075 1.00 54.53 485 THR A CA 1
ATOM 3654 C C . THR A 1 485 ? 29.798 -12.872 0.674 1.00 54.53 485 THR A C 1
ATOM 3656 O O . THR A 1 485 ? 30.491 -12.868 -0.372 1.00 54.53 485 THR A O 1
#

Sequence (485 aa):
AINRAIAIFESLFSDRLTIPILFRYSTKGADGSPLGGVSQSEFAVISFTWSEYINALVADSTSSNDFTARASLPSSALSANVVVSSANGRAIGLDTPPGIFANGTVGSGAPYDGIVTINSSDPFLFNRPPRSGFFDAQTGIEHEIDEIMAIGSSAPSSGDLHPEDLFSWSAPGTRNHTSSGTRYLSIDGGTSRIIVLNQDSTGDLGDWLSGPCPQTNFHVQNAFTCQGQAADIAVGSPEGITLDVLGYDVASLPPRAFLADINGDGKPDYVLYSGSTRQTAVWYLDNNVFIGGTYGKTLPAGWSLIDLADFDGDGHPDFALFNLNTRQTAIWYLSGVTFLRGVYGPTLPPGWRLIATADFNNDGKPDYLLYNTATHQTAIWYLNNNVFVSGVLGPTLPAGWSVAGVADFDGDGQRDYALFNAGTQQSAIWYLSGASVSSGRFGPNIASGYQLVGAADFNRDGKPDFLLYAPATRQTAIWYLNNNT

Secondary structure (DSSP, 8-state):
-HHHHHHHHHHHB-------EEEEEESB-TTSPBPSSSEEEEE-EEEEEHHHHHHHHHHH--SHHHHHHHHHS-SS-SSSEEEEEHHHHHHTT------B-TTS-B-TT-SBSEEEEEETTS-EESSSSPPTT-EEHHHHHHHHHHHHHT----TTTTSSBPGGGGGEEEETTEE--SSSS--EE-SSTTSS--EEBP--TTS-SSSB---SSSPTT--GGGTTT-TT------TTSHHHHHHHHTT--B-PPP---EEE-SSSSSSPEEEEE-TTT-EEEEEEEETTEEEEEEEEEEPPTTEEEEEEE-SSSSSSPEEEEEETTT-EEEEEEEETTEEEEEEEEEEPPTTEEEEEEE-SSSSSSPEEEEEETTT-EEEEEEEETTEEEEEEEEEEPPTTEEEEEEE-SSSSSS-EEEEEETTTTEEEEEEEETTEEEEEEEEEEPPTT-EEEEEE-SSSSSS-EEEEEETTTTEEEEE--SS--

Radius of gyration: 24.11 Å; chains: 1; bounding box: 62×57×61 Å

Foldseek 3Di:
DQVVLVLQLVQWFDFPDDAAEAEAEECADLLRHGDPFQKDKFFDKDKDAQVVLLVLLLVLQQAPLQVQLNVQFDPDGQFRIEIWQLQLCVLSPHDRAGFAASSRDGDPPHHHSMYMYGYNVAAADDDDDFAARYFDVSLSSNQNVLVSNFQAFPLPVPRHTGLQQSQWAQAQQHGHSHLDHWTAGDSRRRHDGQFTADSPPSDTRSAGDDDAPPDPDDESSNRRHYGSDDYGDHCSRPSNSSSCSSRRPTPDLPFFQAWDPLPPPPATWTWTARLNQQWIKIFDDDLQDGPDIDTADRDDPQKDFQYWDDAPLPRHTWTWIARPVQQKIKIFDDRRRHTDDMDTADRDDPQKDFHYWDDQPPPSHIWTWIARSSQQWIKIFDDNRRYTDGIDTADRDPPQKDFQEWDQAPLPPHIWTWIARLPQQWIKIFDDDRRYGPGIDTADRHDPQKDFRYWDDSPPPSHIWTWIARSVVRDIDIGDDDSRD